Protein AF-0000000074036563 (afdb_homodimer)

Foldseek 3Di:
DPPPPLLVPAAAAEEEQEPQLDFLNLLLQLVSVVSNHQYEYEDQDPVSQVVSQVVSVVVRDPPPDDDPQHRYHYDRFQLLDLVRLLRSQVVSCVRSVAHAEYEQPFAAFAFEAPVLADPLQLVCRLSRQASSQPNNCVNRVVRCLVNLHEYEYEAALCLLDQAGGGRSNNVSRVVVVVVLVVCCVVCVVSNYAYAYEHEYFEADDQPHWHAYNHGDTDGDDDDGPYYSNLSSVQRVCRRSDDDRYHYSDPVSVVSNVCCVPPVPVSVVVRVVCNVVRNPGPPPD/DPPLPLPVPAAAAEEEQEPQLDFLNLLLQLSSVVSNHQYEYEDQDPVSQVVSQVVSVVVRDPPPDDDPQHRYHYDRFQLLDLVRLLRSQVVSCVRSVAHAEYEQPFAAFAFEAPVLADPLQLVCRLSRQASSQPNNCVNRVVRCLVNLHEYEYEAALCLLDQAGGGRSNNVSRVVVVVVLVVCCVVCVVSNYAYAYEHEYFEADDQPHWHAYNHGDTDGDDDDGPYYSNLSSVQRVCRRSDDDRYHYSDPVSVVSNVCCVPPVPVSVVVRVVCNVVRRPPPPPD

Solvent-accessible surface area (backbone atoms only — not comparable to full-atom values): 28230 Å² total; per-residue (Å²): 130,79,75,77,67,61,64,81,82,34,55,73,34,32,33,38,33,33,40,18,41,46,56,47,29,32,37,31,49,50,53,43,45,74,36,44,19,26,38,35,37,21,24,71,47,58,67,53,30,49,53,39,46,54,57,52,55,70,69,51,78,78,60,87,61,93,75,72,73,84,39,70,43,75,44,67,32,48,31,53,34,68,67,24,11,39,49,50,46,50,53,42,35,72,74,68,67,50,44,35,32,41,35,33,51,35,62,56,52,47,43,38,52,70,77,51,55,34,68,60,25,52,52,49,38,41,33,34,36,32,32,29,41,48,35,34,47,40,52,39,41,71,47,20,44,74,61,42,12,35,39,33,38,63,47,38,45,60,32,78,43,31,38,42,24,27,27,68,43,15,7,30,43,28,15,43,52,24,34,44,38,9,47,31,15,61,30,39,90,54,43,29,42,48,30,38,37,26,36,59,50,46,43,69,41,90,82,50,58,27,26,30,26,59,41,50,73,42,80,72,88,65,83,53,75,37,48,37,60,57,52,17,53,50,52,57,50,44,67,76,46,88,55,46,70,44,61,75,31,70,68,43,46,48,48,57,50,39,50,47,73,40,50,68,56,55,48,54,55,48,36,70,51,30,66,77,51,55,65,71,68,76,74,122,130,79,77,77,67,58,63,80,83,34,54,74,34,32,33,38,33,33,40,18,41,44,54,48,28,32,39,31,49,48,53,42,45,74,36,46,20,26,40,35,35,21,24,71,48,57,66,53,29,48,54,38,49,54,58,52,56,69,69,51,77,79,59,87,60,93,75,73,74,84,40,70,44,75,42,67,32,48,31,54,33,66,67,25,12,40,48,50,45,50,54,42,34,72,74,67,68,50,44,36,33,40,35,30,50,37,64,56,52,47,44,37,51,69,77,50,56,34,69,59,24,52,51,50,39,41,32,33,36,33,32,29,41,48,34,34,47,38,54,38,41,71,46,19,43,74,62,42,12,36,39,34,39,63,47,38,44,59,32,78,44,31,39,42,24,26,28,68,43,15,8,32,42,27,16,41,52,25,33,44,39,9,47,30,16,61,29,40,89,56,42,29,41,47,30,37,37,24,36,60,49,48,43,70,43,90,82,50,58,25,26,31,26,60,42,49,74,42,79,72,89,66,83,53,76,38,48,36,61,57,52,17,52,50,52,58,50,44,66,74,45,87,56,46,68,46,61,76,32,70,68,43,46,50,47,59,49,41,51,46,72,39,50,68,58,54,50,54,54,48,36,71,50,32,65,77,50,55,65,72,67,74,74,125

Organism: NCBI:txid159291

Secondary structure (DSSP, 8-state):
-------TT-TT-EEEESS-SSHHHHHHHHHHHHTT-EEEEEES-HHHHHHHHHHHHHHS---SSSS----EEEEE--TTSHHHHHHHHHHHHHHHS---EEEE----EEE--GGG--HHHHHHHIIIIIIHHHHHHHHHHHHHHHHT-EEEEEEEGGGSS--TT-HHHHHHHHHHHHHHHHHHHHHGGGT-EEEEEEE--BPP-TT--EEETTS-EE------SB-HHHHHHHHHHHHHSS-SEEE-SHHHHHHHHHHHH-HHHHHHHHHHTHHHHHTTTT--/-------TT-TT-EEEESS-SSHHHHHHHHHHHHTT-EEEEEES-HHHHHHHHHHHHHHS---SSSS----EEEEE--TTSHHHHHHHHHHHHHHHS---EEEE----EEE--GGG--HHHHHHHIIIIIIHHHHHHHHHHHHHHHHT-EEEEEEEGGGSS--TT-HHHHHHHHHHHHHHHHHHHHHGGGT-EEEEEEE--BPP-TT--EEETTS-EE------SB-HHHHHHHHHHHHHSS-SEEE-SHHHHHHHHHHHH-HHHHHHHHHHTHHHHHTTTT--

Radius of gyration: 24.52 Å; Cα contacts (8 Å, |Δi|>4): 1237; chains: 2; bounding box: 65×90×56 Å

pLDDT: mean 85.03, std 17.63, range [24.78, 98.81]

InterPro domains:
  IPR002347 Short-chain dehydrogenase/reductase SDR [PF00106] (14-209)
  IPR002347 Short-chain dehydrogenase/reductase SDR [PR00080] (97-108)
  IPR002347 Short-chain dehydrogenase/reductase SDR [PR00080] (149-157)
  IPR002347 Short-chain dehydrogenase/reductase SDR [PR00080] (169-188)
  IPR002347 Short-chain dehydrogenase/reductase SDR [PR00081] (14-31)
  IPR002347 Short-chain dehydrogenase/reductase SDR [PR00081] (97-108)
  IPR002347 Short-chain dehydrogenase/reductase SDR [PR00081] (143-159)
  IPR002347 Short-chain dehydrogenase/reductase SDR [PR00081] (169-188)
  IPR036291 NAD(P)-binding domain superfamily [SSF51735] (9-278)
  IPR057326 Ketoreductase domain [SM00822] (13-195)

Nearest PDB structures (foldseek):
  2jap-assembly1_D  TM=8.855E-01  e=2.115E-20  Streptomyces clavuligerus
  6vsp-assembly1_B  TM=8.344E-01  e=1.422E-19  Serratia marcescens
  3l77-assembly1_A  TM=8.808E-01  e=6.044E-18  Thermococcus sibiricus MM 739
  6xex-assembly1_B  TM=8.264E-01  e=2.556E-18  Serratia marcescens
  6drr-assembly1_B  TM=7.777E-01  e=7.988E-17  Campylobacter jejuni

Structure (mmCIF, N/CA/C/O backbone):
data_AF-0000000074036563-model_v1
#
loop_
_entity.id
_entity.type
_entity.pdbx_description
1 polymer 'Short-chain dehydrogenase'
#
loop_
_atom_site.group_PDB
_atom_site.id
_atom_site.type_symbol
_atom_site.label_atom_id
_atom_site.label_alt_id
_atom_site.label_comp_id
_atom_site.label_asym_id
_atom_site.label_entity_id
_atom_site.label_seq_id
_atom_site.pdbx_PDB_ins_code
_atom_site.Cartn_x
_atom_site.Cartn_y
_atom_site.Cartn_z
_atom_site.occupancy
_atom_site.B_iso_or_equiv
_atom_site.auth_seq_id
_atom_site.auth_comp_id
_atom_site.auth_asym_id
_atom_site.auth_atom_id
_atom_site.pdbx_PDB_model_num
ATOM 1 N N . MET A 1 1 ? 14.859 39.469 -3.629 1 24.78 1 MET A N 1
ATOM 2 C CA . MET A 1 1 ? 14.102 39.469 -2.379 1 24.78 1 MET A CA 1
ATOM 3 C C . MET A 1 1 ? 12.664 39.031 -2.607 1 24.78 1 MET A C 1
ATOM 5 O O . MET A 1 1 ? 11.828 39.812 -3.066 1 24.78 1 MET A O 1
ATOM 9 N N . GLN A 1 2 ? 12.523 37.844 -3.248 1 30.11 2 GLN A N 1
ATOM 10 C CA . GLN A 1 2 ? 11.227 37.375 -3.721 1 30.11 2 GLN A CA 1
ATOM 11 C C . GLN A 1 2 ? 10.172 37.469 -2.627 1 30.11 2 GLN A C 1
ATOM 13 O O . GLN A 1 2 ? 10.383 37.031 -1.503 1 30.11 2 GLN A O 1
ATOM 18 N N . LYS A 1 3 ? 9.352 38.406 -2.625 1 36.97 3 LYS A N 1
ATOM 19 C CA . LYS A 1 3 ? 8.266 38.844 -1.75 1 36.97 3 LYS A CA 1
ATOM 20 C C . LYS A 1 3 ? 7.5 37.656 -1.183 1 36.97 3 LYS A C 1
ATOM 22 O O . LYS A 1 3 ? 6.914 36.875 -1.933 1 36.97 3 LYS A O 1
ATOM 27 N N . ASN A 1 4 ? 8.086 36.844 -0.247 1 38.81 4 ASN A N 1
ATOM 28 C CA . ASN A 1 4 ? 7.418 35.781 0.494 1 38.81 4 ASN A CA 1
ATOM 29 C C . ASN A 1 4 ? 5.957 36.125 0.765 1 38.81 4 ASN A C 1
ATOM 31 O O . ASN A 1 4 ? 5.652 36.875 1.695 1 38.81 4 ASN A O 1
ATOM 35 N N . ARG A 1 5 ? 5.191 36.375 -0.097 1 40.44 5 ARG A N 1
ATOM 36 C CA . ARG A 1 5 ? 3.783 36.719 0.081 1 40.44 5 ARG A CA 1
ATOM 37 C C . ARG A 1 5 ? 3.107 35.75 1.042 1 40.44 5 ARG A C 1
ATOM 39 O O . ARG A 1 5 ? 3.17 34.531 0.851 1 40.44 5 ARG A O 1
ATOM 46 N N . ALA A 1 6 ? 2.99 36.125 2.34 1 46.31 6 ALA A N 1
ATOM 47 C CA . ALA A 1 6 ? 2.205 35.406 3.336 1 46.31 6 ALA A CA 1
ATOM 48 C C . ALA A 1 6 ? 1.006 34.719 2.691 1 46.31 6 ALA A C 1
ATOM 50 O O . ALA A 1 6 ? 0.276 35.312 1.908 1 46.31 6 ALA A O 1
ATOM 51 N N . LEU A 1 7 ? 1.169 33.375 2.438 1 56.91 7 LEU A N 1
ATOM 52 C CA . LEU A 1 7 ? -0.014 32.656 1.944 1 56.91 7 LEU A CA 1
ATOM 53 C C . LEU A 1 7 ? -1.234 33 2.797 1 56.91 7 LEU A C 1
ATOM 55 O O . LEU A 1 7 ? -1.283 32.656 3.98 1 56.91 7 LEU A O 1
ATOM 59 N N . SER A 1 8 ? -1.911 34.25 2.633 1 59.78 8 SER A N 1
ATOM 60 C CA . SER A 1 8 ? -2.996 34.938 3.305 1 59.78 8 SER A CA 1
ATOM 61 C C . SER A 1 8 ? -3.93 33.969 4.02 1 59.78 8 SER A C 1
ATOM 63 O O . SER A 1 8 ? -4.477 34.281 5.074 1 59.78 8 SER A O 1
ATOM 65 N N . GLY A 1 9 ? -3.895 32.719 3.871 1 81.12 9 GLY A N 1
ATOM 66 C CA . GLY A 1 9 ? -4.953 31.859 4.402 1 81.12 9 GLY A CA 1
ATOM 67 C C . GLY A 1 9 ? -4.508 31.016 5.578 1 81.12 9 GLY A C 1
ATOM 68 O O . GLY A 1 9 ? -5.32 30.328 6.195 1 81.12 9 GLY A O 1
ATOM 69 N N . LEU A 1 10 ? -3.244 31.328 6.168 1 92.75 10 LEU A N 1
ATOM 70 C CA . LEU A 1 10 ? -2.75 30.406 7.184 1 92.75 10 LEU A CA 1
ATOM 71 C C . LEU A 1 10 ? -2.717 31.078 8.555 1 92.75 10 LEU A C 1
ATOM 73 O O . LEU A 1 10 ? -2.57 30.406 9.578 1 92.75 10 LEU A O 1
ATOM 77 N N . ARG A 1 11 ? -2.83 32.438 8.602 1 92.5 11 ARG A N 1
ATOM 78 C CA . ARG A 1 11 ? -2.762 33.156 9.867 1 92.5 11 ARG A CA 1
ATOM 79 C C . ARG A 1 11 ? -3.785 32.625 10.859 1 92.5 11 ARG A C 1
ATOM 81 O O . ARG A 1 11 ? -4.965 32.469 10.531 1 92.5 11 ARG A O 1
ATOM 88 N N . ASP A 1 12 ? -3.352 32.219 12.008 1 94.12 12 ASP A N 1
ATOM 89 C CA . ASP A 1 12 ? -4.129 31.766 13.164 1 94.12 12 ASP A CA 1
ATOM 90 C C . ASP A 1 12 ? -4.777 30.406 12.914 1 94.12 12 ASP A C 1
ATOM 92 O O . ASP A 1 12 ? -5.582 29.953 13.719 1 94.12 12 ASP A O 1
ATOM 96 N N . ARG A 1 13 ? -4.477 29.812 11.773 1 96.88 13 ARG A N 1
ATOM 97 C CA . ARG A 1 13 ? -4.945 28.453 11.523 1 96.88 13 ARG A CA 1
ATOM 98 C C . ARG A 1 13 ? -4.082 27.438 12.258 1 96.88 13 ARG A C 1
ATOM 100 O O . ARG A 1 13 ? -2.896 27.672 12.492 1 96.88 13 ARG A O 1
ATOM 107 N N . VAL A 1 14 ? -4.711 26.391 12.688 1 98.25 14 VAL A N 1
ATOM 108 C CA . VAL A 1 14 ? -4.012 25.359 13.461 1 98.25 14 VAL A CA 1
ATOM 109 C C . VAL A 1 14 ? -3.568 24.234 12.539 1 98.25 14 VAL A C 1
ATOM 111 O O . VAL A 1 14 ? -4.398 23.578 11.891 1 98.25 14 VAL A O 1
ATOM 114 N N . CYS A 1 15 ? -2.258 23.969 12.508 1 98.62 15 CYS A N 1
ATOM 115 C CA . CYS A 1 15 ? -1.647 22.984 11.625 1 98.62 15 CYS A CA 1
ATOM 116 C C . CYS A 1 15 ? -0.909 21.922 12.43 1 98.62 15 CYS A C 1
ATOM 118 O O . CYS A 1 15 ? -0.047 22.234 13.25 1 98.62 15 CYS A O 1
ATOM 120 N N . VAL A 1 16 ? -1.266 20.688 12.203 1 98.81 16 VAL A N 1
ATOM 121 C CA . VAL A 1 16 ? -0.499 19.562 12.742 1 98.81 16 VAL A CA 1
ATOM 122 C C . VAL A 1 16 ? 0.48 19.047 11.688 1 98.81 16 VAL A C 1
ATOM 124 O O . VAL A 1 16 ? 0.095 18.797 10.539 1 98.81 16 VAL A O 1
ATOM 127 N N . VAL A 1 17 ? 1.734 18.922 12.016 1 98.81 17 VAL A N 1
ATOM 128 C CA . VAL A 1 17 ? 2.754 18.328 11.156 1 98.81 17 VAL A CA 1
ATOM 129 C C . VAL A 1 17 ? 3.344 17.094 11.828 1 98.81 17 VAL A C 1
ATOM 131 O O . VAL A 1 17 ? 4.121 17.203 12.781 1 98.81 17 VAL A O 1
ATOM 134 N N . THR A 1 18 ? 2.998 15.938 11.344 1 98.62 18 THR A N 1
ATOM 135 C CA . THR A 1 18 ? 3.555 14.719 11.93 1 98.62 18 THR A CA 1
ATOM 136 C C . THR A 1 18 ? 5.004 14.523 11.492 1 98.62 18 THR A C 1
ATOM 138 O O . THR A 1 18 ? 5.391 14.945 10.406 1 98.62 18 THR A O 1
ATOM 141 N N . GLY A 1 19 ? 5.762 13.82 12.336 1 96.31 19 GLY A N 1
ATOM 142 C CA . GLY A 1 19 ? 7.164 13.625 12.016 1 96.31 19 GLY A CA 1
ATOM 143 C C . GLY A 1 19 ? 7.922 14.922 11.828 1 96.31 19 GLY A C 1
ATOM 144 O O . GLY A 1 19 ? 8.633 15.094 10.828 1 96.31 19 GLY A O 1
ATOM 145 N N . SER A 1 20 ? 7.777 15.828 12.75 1 96.75 20 SER A N 1
ATOM 146 C CA . SER A 1 20 ? 8.32 17.172 12.547 1 96.75 20 SER A CA 1
ATOM 147 C C . SER A 1 20 ? 9.414 17.484 13.562 1 96.75 20 SER A C 1
ATOM 149 O O . SER A 1 20 ? 9.688 18.656 13.836 1 96.75 20 SER A O 1
ATOM 151 N N . SER A 1 21 ? 10.047 16.5 14.125 1 93.69 21 SER A N 1
ATOM 152 C CA . SER A 1 21 ? 11.156 16.703 15.047 1 93.69 21 SER A CA 1
ATOM 153 C C . SER A 1 21 ? 12.438 17.062 14.289 1 93.69 21 SER A C 1
ATOM 155 O O . SER A 1 21 ? 13.406 17.531 14.891 1 93.69 21 SER A O 1
ATOM 157 N N . ARG A 1 22 ? 12.469 16.797 12.977 1 90.75 22 ARG A N 1
ATOM 158 C CA . ARG A 1 22 ? 13.656 17.062 12.172 1 90.75 22 ARG A CA 1
ATOM 159 C C . ARG A 1 22 ? 13.305 17.125 10.688 1 90.75 22 ARG A C 1
ATOM 161 O O . ARG A 1 22 ? 12.148 16.922 10.312 1 90.75 22 ARG A O 1
ATOM 168 N N . GLY A 1 23 ? 14.281 17.562 9.945 1 91.56 23 GLY A N 1
ATOM 169 C CA . GLY A 1 23 ? 14.219 17.438 8.5 1 91.56 23 GLY A CA 1
ATOM 170 C C . GLY A 1 23 ? 13.117 18.266 7.875 1 91.56 23 GLY A C 1
ATOM 171 O O . GLY A 1 23 ? 12.953 19.453 8.203 1 91.56 23 GLY A O 1
ATOM 172 N N . ILE A 1 24 ? 12.445 17.656 6.922 1 93.31 24 ILE A N 1
ATOM 173 C CA . ILE A 1 24 ? 11.406 18.312 6.133 1 93.31 24 ILE A CA 1
ATOM 174 C C . ILE A 1 24 ? 10.281 18.781 7.051 1 93.31 24 ILE A C 1
ATOM 176 O O . ILE A 1 24 ? 9.758 19.891 6.891 1 93.31 24 ILE A O 1
ATOM 180 N N . GLY A 1 25 ? 9.945 17.953 8.078 1 96.25 25 GLY A N 1
ATOM 181 C CA . GLY A 1 25 ? 8.883 18.297 9.008 1 96.25 25 GLY A CA 1
ATOM 182 C C . GLY A 1 25 ? 9.18 19.531 9.828 1 96.25 25 GLY A C 1
ATOM 183 O O . GLY A 1 25 ? 8.32 20.406 9.969 1 96.25 25 GLY A O 1
ATOM 184 N N . ARG A 1 26 ? 10.367 19.594 10.297 1 95.81 26 ARG A N 1
ATOM 185 C CA . ARG A 1 26 ? 10.781 20.766 11.07 1 95.81 26 ARG A CA 1
ATOM 186 C C . ARG A 1 26 ? 10.734 22.031 10.211 1 95.81 26 ARG A C 1
ATOM 188 O O . ARG A 1 26 ? 10.219 23.062 10.648 1 95.81 26 ARG A O 1
ATOM 195 N N . GLU A 1 27 ? 11.258 21.953 8.992 1 95.5 27 GLU A N 1
ATOM 196 C CA . GLU A 1 27 ? 11.273 23.094 8.094 1 95.5 27 GLU A CA 1
ATOM 197 C C . GLU A 1 27 ? 9.852 23.5 7.691 1 95.5 27 GLU A C 1
ATOM 199 O O . GLU A 1 27 ? 9.562 24.688 7.527 1 95.5 27 GLU A O 1
ATOM 204 N N . THR A 1 28 ? 9.008 22.531 7.52 1 96.75 28 THR A N 1
ATOM 205 C CA . THR A 1 28 ? 7.609 22.812 7.23 1 96.75 28 THR A CA 1
ATOM 206 C C . THR A 1 28 ? 6.961 23.578 8.375 1 96.75 28 THR A C 1
ATOM 208 O O . THR A 1 28 ? 6.281 24.578 8.156 1 96.75 28 THR A O 1
ATOM 211 N N . ALA A 1 29 ? 7.207 23.109 9.562 1 97.62 29 ALA A N 1
ATOM 212 C CA . ALA A 1 29 ? 6.688 23.797 10.75 1 97.62 29 ALA A CA 1
ATOM 213 C C . ALA A 1 29 ? 7.195 25.219 10.828 1 97.62 29 ALA A C 1
ATOM 215 O O . ALA A 1 29 ? 6.426 26.156 11.102 1 97.62 29 ALA A O 1
ATOM 216 N N . ARG A 1 30 ? 8.469 25.391 10.562 1 96.19 30 ARG A N 1
ATOM 217 C CA . ARG A 1 30 ? 9.086 26.719 10.586 1 96.19 30 ARG A CA 1
ATOM 218 C C . ARG A 1 30 ? 8.398 27.656 9.602 1 96.19 30 ARG A C 1
ATOM 220 O O . ARG A 1 30 ? 8.078 28.797 9.938 1 96.19 30 ARG A O 1
ATOM 227 N N . PHE A 1 31 ? 8.164 27.172 8.406 1 95 31 PHE A N 1
ATOM 228 C CA . PHE A 1 31 ? 7.539 27.984 7.367 1 95 31 PHE A CA 1
ATOM 229 C C . PHE A 1 31 ? 6.105 28.328 7.742 1 95 31 PHE A C 1
ATOM 231 O O . PHE A 1 31 ? 5.66 29.469 7.535 1 95 31 PHE A O 1
ATOM 238 N N . LEU A 1 32 ? 5.391 27.406 8.305 1 96.38 32 LEU A N 1
ATOM 239 C CA . LEU A 1 32 ? 4.016 27.641 8.734 1 96.38 32 LEU A CA 1
ATOM 240 C C . LEU A 1 32 ? 3.965 28.703 9.82 1 96.38 32 LEU A C 1
ATOM 242 O O . LEU A 1 32 ? 3.119 29.609 9.766 1 96.38 32 LEU A O 1
ATOM 246 N N . LEU A 1 33 ? 4.871 28.625 10.766 1 95.19 33 LEU A N 1
ATOM 247 C CA . LEU A 1 33 ? 4.945 29.609 11.836 1 95.19 33 LEU A CA 1
ATOM 248 C C . LEU A 1 33 ? 5.215 31 11.273 1 95.19 33 LEU A C 1
ATOM 250 O O . LEU A 1 33 ? 4.605 31.984 11.703 1 95.19 33 LEU A O 1
ATOM 254 N N . ALA A 1 34 ? 6.07 31 10.289 1 92.06 34 ALA A N 1
ATOM 255 C CA . ALA A 1 34 ? 6.434 32.281 9.656 1 92.06 34 ALA A CA 1
ATOM 256 C C . ALA A 1 34 ? 5.23 32.906 8.961 1 92.06 34 ALA A C 1
ATOM 258 O O . ALA A 1 34 ? 5.176 34.125 8.781 1 92.06 34 ALA A O 1
ATOM 259 N N . GLN A 1 35 ? 4.281 32.062 8.602 1 91.88 35 GLN A N 1
ATOM 260 C CA . GLN A 1 35 ? 3.08 32.531 7.93 1 91.88 35 GLN A CA 1
ATOM 261 C C . GLN A 1 35 ? 1.989 32.875 8.938 1 91.88 35 GLN A C 1
ATOM 263 O O . GLN A 1 35 ? 0.862 33.219 8.555 1 91.88 35 GLN A O 1
ATOM 268 N N . GLY A 1 36 ? 2.275 32.781 10.273 1 91.88 36 GLY A N 1
ATOM 269 C CA . GLY A 1 36 ? 1.352 33.188 11.32 1 91.88 36 GLY A CA 1
ATOM 270 C C . GLY A 1 36 ? 0.458 32.062 11.805 1 91.88 36 GLY A C 1
ATOM 271 O O . GLY A 1 36 ? -0.483 32.281 12.562 1 91.88 36 GLY A O 1
ATOM 272 N N . ALA A 1 37 ? 0.729 30.844 11.422 1 95.94 37 ALA A N 1
ATOM 273 C CA . ALA A 1 37 ? -0.066 29.688 11.844 1 95.94 37 ALA A CA 1
ATOM 274 C C . ALA A 1 37 ? 0.298 29.266 13.258 1 95.94 37 ALA A C 1
ATOM 276 O O . ALA A 1 37 ? 1.333 29.672 13.797 1 95.94 37 ALA A O 1
ATOM 277 N N . LYS A 1 38 ? -0.63 28.609 13.898 1 97.12 38 LYS A N 1
ATOM 278 C CA . LYS A 1 38 ? -0.339 27.797 15.078 1 97.12 38 LYS A CA 1
ATOM 279 C C . LYS A 1 38 ? 0.063 26.375 14.68 1 97.12 38 LYS A C 1
ATOM 281 O O . LYS A 1 38 ? -0.592 25.75 13.844 1 97.12 38 LYS A O 1
ATOM 286 N N . VAL A 1 39 ? 1.148 25.922 15.234 1 98.25 39 VAL A N 1
ATOM 287 C CA . VAL A 1 39 ? 1.717 24.672 14.711 1 98.25 39 VAL A CA 1
ATOM 288 C C . VAL A 1 39 ? 1.867 23.656 15.844 1 98.25 39 VAL A C 1
ATOM 290 O O . VAL A 1 39 ? 2.334 24 16.938 1 98.25 39 VAL A O 1
ATOM 293 N N . VAL A 1 40 ? 1.421 22.453 15.609 1 98.62 40 VAL A N 1
ATOM 294 C CA . VAL A 1 40 ? 1.636 21.312 16.5 1 98.62 40 VAL A CA 1
ATOM 295 C C . VAL A 1 40 ? 2.703 20.391 15.914 1 98.62 40 VAL A C 1
ATOM 297 O O . VAL A 1 40 ? 2.521 19.844 14.828 1 98.62 40 VAL A O 1
ATOM 300 N N . LEU A 1 41 ? 3.797 20.25 16.641 1 98.44 41 LEU A N 1
ATOM 301 C CA . LEU A 1 41 ? 4.863 19.328 16.297 1 98.44 41 LEU A CA 1
ATOM 302 C C . LEU A 1 41 ? 4.559 17.922 16.812 1 98.44 41 LEU A C 1
ATOM 304 O O . LEU A 1 41 ? 3.975 17.766 17.891 1 98.44 41 LEU A O 1
ATOM 308 N N . ASN A 1 42 ? 5.004 16.953 16.062 1 98.56 42 ASN A N 1
ATOM 309 C CA . ASN A 1 42 ? 4.836 15.57 16.484 1 98.56 42 ASN A CA 1
ATOM 310 C C . ASN A 1 42 ? 6.078 14.727 16.188 1 98.56 42 ASN A C 1
ATOM 312 O O . ASN A 1 42 ? 6.703 14.898 15.141 1 98.56 42 ASN A O 1
ATOM 316 N N . GLY A 1 43 ? 6.438 13.891 17.016 1 96.44 43 GLY A N 1
ATOM 317 C CA . GLY A 1 43 ? 7.473 12.875 16.906 1 96.44 43 GLY A CA 1
ATOM 318 C C . GLY A 1 43 ? 7.387 11.828 18.016 1 96.44 43 GLY A C 1
ATOM 319 O O . GLY A 1 43 ? 6.602 11.969 18.953 1 96.44 43 GLY A O 1
ATOM 320 N N . ARG A 1 44 ? 8.156 10.867 17.938 1 93.06 44 ARG A N 1
ATOM 321 C CA . ARG A 1 44 ? 8.078 9.766 18.891 1 93.06 44 ARG A CA 1
ATOM 322 C C . ARG A 1 44 ? 8.977 10.016 20.094 1 93.06 44 ARG A C 1
ATOM 324 O O . ARG A 1 44 ? 8.727 9.484 21.188 1 93.06 44 ARG A O 1
ATOM 331 N N . THR A 1 45 ? 10.016 10.789 19.844 1 92.19 45 THR A N 1
ATOM 332 C CA . THR A 1 45 ? 11.023 10.992 20.875 1 92.19 45 THR A CA 1
ATOM 333 C C . THR A 1 45 ? 10.867 12.367 21.516 1 92.19 45 THR A C 1
ATOM 335 O O . THR A 1 45 ? 11.094 13.391 20.875 1 92.19 45 THR A O 1
ATOM 338 N N . ARG A 1 46 ? 10.648 12.344 22.75 1 94.31 46 ARG A N 1
ATOM 339 C CA . ARG A 1 46 ? 10.391 13.586 23.484 1 94.31 46 ARG A CA 1
ATOM 340 C C . ARG A 1 46 ? 11.586 14.523 23.422 1 94.31 46 ARG A C 1
ATOM 342 O O . ARG A 1 46 ? 11.43 15.734 23.234 1 94.31 46 ARG A O 1
ATOM 349 N N . GLU A 1 47 ? 12.734 13.977 23.562 1 93.31 47 GLU A N 1
ATOM 350 C CA . GLU A 1 47 ? 13.945 14.805 23.594 1 93.31 47 GLU A CA 1
ATOM 351 C C . GLU A 1 47 ? 14.156 15.523 22.266 1 93.31 47 GLU A C 1
ATOM 353 O O . GLU A 1 47 ? 14.422 16.734 22.25 1 93.31 47 GLU A O 1
ATOM 358 N N . ALA A 1 48 ? 14.062 14.789 21.188 1 91.06 48 ALA A N 1
ATOM 359 C CA . ALA A 1 48 ? 14.234 15.383 19.875 1 91.06 48 ALA A CA 1
ATOM 360 C C . ALA A 1 48 ? 13.172 16.453 19.609 1 91.06 48 ALA A C 1
ATOM 362 O O . ALA A 1 48 ? 13.469 17.5 19.016 1 91.06 48 ALA A O 1
ATOM 363 N N . LEU A 1 49 ? 12 16.234 20.031 1 95 49 LEU A N 1
ATOM 364 C CA . LEU A 1 49 ? 10.891 17.156 19.828 1 95 49 LEU A CA 1
ATOM 365 C C . LEU A 1 49 ? 11.102 18.438 20.641 1 95 49 LEU A C 1
ATOM 367 O O . LEU A 1 49 ? 10.844 19.531 20.156 1 95 49 LEU A O 1
ATOM 371 N N . ALA A 1 50 ? 11.562 18.25 21.828 1 94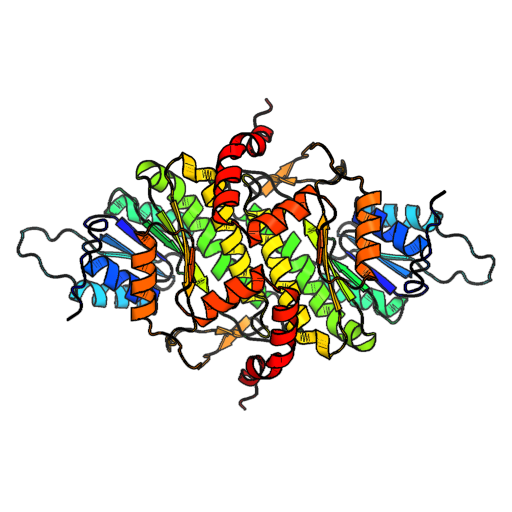.25 50 ALA A N 1
ATOM 372 C CA . ALA A 1 50 ? 11.805 19.406 22.703 1 94.25 50 ALA A CA 1
ATOM 373 C C . ALA A 1 50 ? 12.875 20.312 22.125 1 94.25 50 ALA A C 1
ATOM 375 O O . ALA A 1 50 ? 12.766 21.547 22.203 1 94.25 50 ALA A O 1
ATOM 376 N N . GLU A 1 51 ? 13.875 19.703 21.578 1 93.88 51 GLU A N 1
ATOM 377 C CA . GLU A 1 51 ? 14.93 20.484 20.938 1 93.88 51 GLU A CA 1
ATOM 378 C C . GLU A 1 51 ? 14.375 21.312 19.781 1 93.88 51 GLU A C 1
ATOM 380 O O . GLU A 1 51 ? 14.688 22.5 19.656 1 93.88 51 GLU A O 1
ATOM 385 N N . THR A 1 52 ? 13.602 20.688 18.984 1 94.81 52 THR A N 1
ATOM 386 C CA . THR A 1 52 ? 13.008 21.359 17.828 1 94.81 52 THR A CA 1
ATOM 387 C C . THR A 1 52 ? 12.023 22.438 18.297 1 94.81 52 THR A C 1
ATOM 389 O O . THR A 1 52 ? 11.992 23.531 17.734 1 94.81 52 THR A O 1
ATOM 392 N N . GLU A 1 53 ? 11.227 22.125 19.266 1 94.94 53 GLU A N 1
ATOM 393 C CA . GLU A 1 53 ? 10.297 23.109 19.828 1 94.94 53 GLU A CA 1
ATOM 394 C C . GLU A 1 53 ? 11.031 24.359 20.312 1 94.94 53 GLU A C 1
ATOM 396 O O . GLU A 1 53 ? 10.617 25.484 20.016 1 94.94 53 GLU A O 1
ATOM 401 N N . ALA A 1 54 ? 12.125 24.188 21.016 1 94.25 54 ALA A N 1
ATOM 402 C CA . ALA A 1 54 ? 12.922 25.312 21.531 1 94.25 54 ALA A CA 1
ATOM 403 C C . ALA A 1 54 ? 13.5 26.141 20.391 1 94.25 54 ALA A C 1
ATOM 405 O O . ALA A 1 54 ? 13.461 27.359 20.422 1 94.25 54 ALA A O 1
ATOM 406 N N . LEU A 1 55 ? 13.992 25.438 19.422 1 93.56 55 LEU A N 1
ATOM 407 C CA . LEU A 1 55 ? 14.578 26.094 18.266 1 93.56 55 LEU A CA 1
ATOM 408 C C . LEU A 1 55 ? 13.547 26.969 17.547 1 93.56 55 LEU A C 1
ATOM 410 O O . LEU A 1 55 ? 13.82 28.125 17.219 1 93.56 55 LEU A O 1
ATOM 414 N N . LEU A 1 56 ? 12.352 26.453 17.344 1 95.19 56 LEU A N 1
ATOM 415 C CA . LEU A 1 56 ? 11.32 27.156 16.594 1 95.19 56 LEU A CA 1
ATOM 416 C C . LEU A 1 56 ? 10.695 28.266 17.422 1 95.19 56 LEU A C 1
ATOM 418 O O . LEU A 1 56 ? 10.281 29.297 16.875 1 95.19 56 LEU A O 1
ATOM 422 N N . GLN A 1 57 ? 10.617 28 18.719 1 91.69 57 GLN A N 1
ATOM 423 C CA . GLN A 1 57 ? 10.086 29.016 19.609 1 91.69 57 GLN A CA 1
ATOM 424 C C . GLN A 1 57 ? 10.93 30.281 19.547 1 91.69 57 GLN A C 1
ATOM 426 O O . GLN A 1 57 ? 10.391 31.391 19.594 1 91.69 57 GLN A O 1
ATOM 431 N N . ALA A 1 58 ? 12.172 30.141 19.375 1 88.88 58 ALA A N 1
ATOM 432 C CA . ALA A 1 58 ? 13.102 31.266 19.344 1 88.88 58 ALA A CA 1
ATOM 433 C C . ALA A 1 58 ? 12.891 32.125 18.094 1 88.88 58 ALA A C 1
ATOM 435 O O . ALA A 1 58 ? 13.211 33.312 18.094 1 88.88 58 ALA A O 1
ATOM 436 N N . ASP A 1 59 ? 12.367 31.484 17.047 1 85.19 59 ASP A N 1
ATOM 437 C CA . ASP A 1 59 ? 12.18 32.156 15.773 1 85.19 59 ASP A CA 1
ATOM 438 C C . ASP A 1 59 ? 10.859 32.938 15.75 1 85.19 59 ASP A C 1
ATOM 440 O O . ASP A 1 59 ? 10.617 33.75 14.844 1 85.19 59 ASP A O 1
ATOM 444 N N . ILE A 1 60 ? 9.992 32.719 16.703 1 84 60 ILE A N 1
ATOM 445 C CA . ILE A 1 60 ? 8.688 33.375 16.734 1 84 60 ILE A CA 1
ATOM 446 C C . ILE A 1 60 ? 8.82 34.781 17.312 1 84 60 ILE A C 1
ATOM 448 O O . ILE A 1 60 ? 9.305 34.938 18.438 1 84 60 ILE A O 1
ATOM 452 N N . PRO A 1 61 ? 8.555 35.812 16.422 1 73.5 61 PRO A N 1
ATOM 453 C CA . PRO A 1 61 ? 8.695 37.188 16.938 1 73.5 61 PRO A CA 1
ATOM 454 C C . PRO A 1 61 ? 7.848 37.438 18.172 1 73.5 61 PRO A C 1
ATOM 456 O O . PRO A 1 61 ? 6.738 36.906 18.281 1 73.5 61 PRO A O 1
ATOM 459 N N . ARG A 1 62 ? 8.477 37.938 19.203 1 67.5 62 ARG A N 1
ATOM 460 C CA . ARG A 1 62 ? 7.77 38.312 20.422 1 67.5 62 ARG A CA 1
ATOM 461 C C . ARG A 1 62 ? 6.863 39.5 20.172 1 67.5 62 ARG A C 1
ATOM 463 O O . ARG A 1 62 ? 7.289 40.5 19.594 1 67.5 62 ARG A O 1
ATOM 470 N N . THR A 1 63 ? 5.711 39.219 19.609 1 56.62 63 THR A N 1
ATOM 471 C CA . THR A 1 63 ? 4.852 40.375 19.5 1 56.62 63 THR A CA 1
ATOM 472 C C . THR A 1 63 ? 4.609 41.031 20.859 1 56.62 63 THR A C 1
ATOM 474 O O . THR A 1 63 ? 4.59 40.312 21.875 1 56.62 63 THR A O 1
ATOM 477 N N . GLY A 1 64 ? 5.066 42.219 21.047 1 51.5 64 GLY A N 1
ATOM 478 C CA . GLY A 1 64 ? 5.066 43.094 22.203 1 51.5 64 GLY A CA 1
ATOM 479 C C . GLY A 1 64 ? 3.848 42.938 23.078 1 51.5 64 GLY A C 1
ATOM 480 O O . GLY A 1 64 ? 3.646 43.688 24.031 1 51.5 64 GLY A O 1
ATOM 481 N N . GLY A 1 65 ? 2.77 42.25 22.531 1 49.03 65 GLY A N 1
ATOM 482 C CA . GLY A 1 65 ? 1.625 42.406 23.422 1 49.03 65 GLY A CA 1
ATOM 483 C C . GLY A 1 65 ? 1.693 41.531 24.656 1 49.03 65 GLY A C 1
ATOM 484 O O . GLY A 1 65 ? 2.623 40.719 24.797 1 49.03 65 GLY A O 1
ATOM 485 N N . SER A 1 66 ? 0.837 41.688 25.766 1 52.03 66 SER A N 1
ATOM 486 C CA . SER A 1 66 ? 0.807 41.188 27.141 1 52.03 66 SER A CA 1
ATOM 487 C C . SER A 1 66 ? 1.078 39.688 27.188 1 52.03 66 SER A C 1
ATOM 489 O O . SER A 1 66 ? 1.87 39.219 28 1 52.03 66 SER A O 1
ATOM 491 N N . SER A 1 67 ? 0.11 38.781 26.766 1 55.16 67 SER A N 1
ATOM 492 C CA . SER A 1 67 ? 0.28 37.344 26.922 1 55.16 67 SER A CA 1
ATOM 493 C C . SER A 1 67 ? 0.533 36.656 25.578 1 55.16 67 SER A C 1
ATOM 495 O O . SER A 1 67 ? -0.35 36.625 24.719 1 55.16 67 SER A O 1
ATOM 497 N N . PRO A 1 68 ? 1.755 36.5 25.141 1 64.19 68 PRO A N 1
ATOM 498 C CA . PRO A 1 68 ? 2.037 35.938 23.828 1 64.19 68 PRO A CA 1
ATOM 499 C C . PRO A 1 68 ? 1.254 34.656 23.547 1 64.19 68 PRO A C 1
ATOM 501 O O . PRO A 1 68 ? 1.145 33.781 24.438 1 64.19 68 PRO A O 1
ATOM 504 N N . GLU A 1 69 ? 0.314 34.688 22.719 1 80.25 69 GLU A N 1
ATOM 505 C CA . GLU A 1 69 ? -0.468 33.531 22.297 1 80.25 69 GLU A CA 1
ATOM 506 C C . GLU A 1 69 ? 0.438 32.375 21.891 1 80.25 69 GLU A C 1
ATOM 508 O O . GLU A 1 69 ? 1.457 32.562 21.234 1 80.25 69 GLU A O 1
ATOM 513 N N . ARG A 1 70 ? 0.163 31.234 22.562 1 89.75 70 ARG A N 1
ATOM 514 C CA . ARG A 1 70 ? 0.905 30.031 22.203 1 89.75 70 ARG A CA 1
ATOM 515 C C . ARG A 1 70 ? 0.694 29.688 20.734 1 89.75 70 ARG A C 1
ATOM 517 O O . ARG A 1 70 ? -0.444 29.609 20.266 1 89.75 70 ARG A O 1
ATOM 524 N N . ARG A 1 71 ? 1.778 29.609 20.062 1 94.88 71 ARG A N 1
ATOM 525 C CA . ARG A 1 71 ? 1.673 29.328 18.641 1 94.88 71 ARG A CA 1
ATOM 526 C C . ARG A 1 71 ? 2.307 27.984 18.297 1 94.88 71 ARG A C 1
ATOM 528 O O . ARG A 1 71 ? 2.178 27.5 17.172 1 94.88 71 ARG A O 1
ATOM 535 N N . LEU A 1 72 ? 2.949 27.438 19.281 1 96.56 72 LEU A N 1
ATOM 536 C CA . LEU A 1 72 ? 3.693 26.203 19.047 1 96.56 72 LEU A CA 1
ATOM 537 C C . LEU A 1 72 ? 3.408 25.188 20.156 1 96.56 72 LEU A C 1
ATOM 539 O O . LEU A 1 72 ? 3.365 25.547 21.344 1 96.56 72 LEU A O 1
ATOM 543 N N . LEU A 1 73 ? 3.115 23.938 19.797 1 96.81 73 LEU A N 1
ATOM 544 C CA . LEU A 1 73 ? 2.883 22.812 20.703 1 96.81 73 LEU A CA 1
ATOM 545 C C . LEU A 1 73 ? 3.623 21.578 20.234 1 96.81 73 LEU A C 1
ATOM 547 O O . LEU A 1 73 ? 3.582 21.219 19.062 1 96.81 73 LEU A O 1
ATOM 551 N N . ALA A 1 74 ? 4.371 20.984 21.141 1 98.06 74 ALA A N 1
ATOM 552 C CA . ALA A 1 74 ? 5.012 19.703 20.828 1 98.06 74 ALA A CA 1
ATOM 553 C C . ALA A 1 74 ? 4.27 18.547 21.484 1 98.06 74 ALA A C 1
ATOM 555 O O . ALA A 1 74 ? 4.016 18.562 22.688 1 98.06 74 ALA A O 1
ATOM 556 N N . VAL A 1 75 ? 3.873 17.562 20.703 1 98.44 75 VAL A N 1
ATOM 557 C CA . VAL A 1 75 ? 3.174 16.391 21.219 1 98.44 75 VAL A CA 1
ATOM 558 C C . VAL A 1 75 ? 3.959 15.125 20.859 1 98.44 75 VAL A C 1
ATOM 560 O O . VAL A 1 75 ? 4.059 14.758 19.688 1 98.44 75 VAL A O 1
ATOM 563 N N . ALA A 1 76 ? 4.512 14.477 21.875 1 98.31 76 ALA A N 1
ATOM 564 C CA . ALA A 1 76 ? 5.188 13.195 21.672 1 98.31 76 ALA A CA 1
ATOM 565 C C . ALA A 1 76 ? 4.18 12.055 21.594 1 98.31 76 ALA A C 1
ATOM 567 O O . ALA A 1 76 ? 3.516 11.727 22.578 1 98.31 76 ALA A O 1
ATOM 568 N N . ALA A 1 77 ? 4.023 11.469 20.406 1 98.12 77 ALA A N 1
ATOM 569 C CA . ALA A 1 77 ? 3.078 10.383 20.172 1 98.12 77 ALA A CA 1
ATOM 570 C C . ALA A 1 77 ? 3.486 9.547 18.969 1 98.12 77 ALA A C 1
ATOM 572 O O . ALA A 1 77 ? 3.982 10.094 17.969 1 98.12 77 ALA A O 1
ATOM 573 N N . ASP A 1 78 ? 3.309 8.289 19.047 1 98 78 ASP A N 1
ATOM 574 C CA . ASP A 1 78 ? 3.471 7.41 17.891 1 98 78 ASP A CA 1
ATOM 575 C C . ASP A 1 78 ? 2.199 7.375 17.047 1 98 78 ASP A C 1
ATOM 577 O O . ASP A 1 78 ? 1.252 6.652 17.375 1 98 78 ASP A O 1
ATOM 581 N N . VAL A 1 79 ? 2.25 8.039 15.977 1 98.12 79 VAL A N 1
ATOM 582 C CA . VAL A 1 79 ? 1.019 8.242 15.219 1 98.12 79 VAL A CA 1
ATOM 583 C C . VAL A 1 79 ? 0.746 7.016 14.344 1 98.12 79 VAL A C 1
ATOM 585 O O . VAL A 1 79 ? -0.256 6.969 13.625 1 98.12 79 VAL A O 1
ATOM 588 N N . SER A 1 80 ? 1.655 6.004 14.406 1 97.56 80 SER A N 1
ATOM 589 C CA . SER A 1 80 ? 1.376 4.738 13.742 1 97.56 80 SER A CA 1
ATOM 590 C C . SER A 1 80 ? 0.499 3.838 14.602 1 97.56 80 SER A C 1
ATOM 592 O O . SER A 1 80 ? 0.262 2.678 14.258 1 97.56 80 SER A O 1
ATOM 594 N N . THR A 1 81 ? 0.035 4.363 15.742 1 97.75 81 THR A N 1
ATOM 595 C CA . THR A 1 81 ? -0.919 3.682 16.609 1 97.75 81 THR A CA 1
ATOM 596 C C . THR A 1 81 ? -2.193 4.508 16.766 1 97.75 81 THR A C 1
ATOM 598 O O . THR A 1 81 ? -2.154 5.738 16.703 1 97.75 81 THR A O 1
ATOM 601 N N . GLU A 1 82 ? -3.283 3.799 16.969 1 97.5 82 GLU A N 1
ATOM 602 C CA . GLU A 1 82 ? -4.555 4.48 17.188 1 97.5 82 GLU A CA 1
ATOM 603 C C . GLU A 1 82 ? -4.488 5.414 18.391 1 97.5 82 GLU A C 1
ATOM 605 O O . GLU A 1 82 ? -4.949 6.555 18.328 1 97.5 82 GLU A O 1
ATOM 610 N N . GLU A 1 83 ? -3.943 4.961 19.438 1 98 83 GLU A N 1
ATOM 611 C CA . GLU A 1 83 ? -3.83 5.746 20.656 1 98 83 GLU A CA 1
ATOM 612 C C . GLU A 1 83 ? -2.992 7 20.438 1 98 83 GLU A C 1
ATOM 614 O O . GLU A 1 83 ? -3.367 8.094 20.875 1 98 83 GLU A O 1
ATOM 619 N N . GLY A 1 84 ? -1.825 6.836 19.797 1 98.5 84 GLY A N 1
ATOM 620 C CA . GLY A 1 84 ? -0.964 7.977 19.531 1 98.5 84 GLY A CA 1
ATOM 621 C C . GLY A 1 84 ? -1.615 9.016 18.641 1 98.5 84 GLY A C 1
ATOM 622 O O . GLY A 1 84 ? -1.488 10.219 18.875 1 98.5 84 GLY A O 1
ATOM 623 N N . ALA A 1 85 ? -2.326 8.594 17.625 1 98.62 85 ALA A N 1
ATOM 624 C CA . ALA A 1 85 ? -3.025 9.492 16.719 1 98.62 85 ALA A CA 1
ATOM 625 C C . ALA A 1 85 ? -4.125 10.266 17.438 1 98.62 85 ALA A C 1
ATOM 627 O O . ALA A 1 85 ? -4.25 11.484 17.266 1 98.62 85 ALA A O 1
ATOM 628 N N . ARG A 1 86 ? -4.875 9.531 18.219 1 98.5 86 ARG A N 1
ATOM 629 C CA . ARG A 1 86 ? -5.945 10.156 18.984 1 98.5 86 ARG A CA 1
ATOM 630 C C . ARG A 1 86 ? -5.383 11.172 19.984 1 98.5 86 ARG A C 1
ATOM 632 O O . ARG A 1 86 ? -5.906 12.273 20.109 1 98.5 86 ARG A O 1
ATOM 639 N N . PHE A 1 87 ? -4.359 10.797 20.625 1 98.81 87 PHE A N 1
ATOM 640 C CA . PHE A 1 87 ? -3.73 11.672 21.609 1 98.81 87 PHE A CA 1
ATOM 641 C C . PHE A 1 87 ? -3.24 12.961 20.953 1 98.81 87 PHE A C 1
ATOM 643 O O . PHE A 1 87 ? -3.432 14.047 21.5 1 98.81 87 PHE A O 1
ATOM 650 N N . LEU A 1 88 ? -2.641 12.844 19.797 1 98.75 88 LEU A N 1
ATOM 651 C CA . LEU A 1 88 ? -2.154 14 19.062 1 98.75 88 LEU A CA 1
ATOM 652 C C . LEU A 1 88 ? -3.283 14.992 18.797 1 98.75 88 LEU A C 1
ATOM 654 O O . LEU A 1 88 ? -3.137 16.188 19.062 1 98.75 88 LEU A O 1
ATOM 658 N N . VAL A 1 89 ? -4.418 14.508 18.344 1 98.81 89 VAL A N 1
ATOM 659 C CA . VAL A 1 89 ? -5.555 15.352 18 1 98.81 89 VAL A CA 1
ATOM 660 C C . VAL A 1 89 ? -6.168 15.93 19.266 1 98.81 89 VAL A C 1
ATOM 662 O O . VAL A 1 89 ? -6.496 17.125 19.328 1 98.81 89 VAL A O 1
ATOM 665 N N . GLU A 1 90 ? -6.254 15.094 20.266 1 98.75 90 GLU A N 1
ATOM 666 C CA . GLU A 1 90 ? -6.824 15.539 21.531 1 98.75 90 GLU A CA 1
ATOM 667 C C . GLU A 1 90 ? -6.008 16.672 22.141 1 98.75 90 GLU A C 1
ATOM 669 O O . GLU A 1 90 ? -6.57 17.688 22.594 1 98.75 90 GLU A O 1
ATOM 674 N N . GLU A 1 91 ? -4.727 16.562 22.172 1 98.69 91 GLU A N 1
ATOM 675 C CA . GLU A 1 91 ? -3.861 17.609 22.719 1 98.69 91 GLU A CA 1
ATOM 676 C C . GLU A 1 91 ? -3.963 18.891 21.891 1 98.69 91 GLU A C 1
ATOM 678 O O . GLU A 1 91 ? -3.938 19.984 22.438 1 98.69 91 GLU A O 1
ATOM 683 N N . THR A 1 92 ? -4.023 18.719 20.578 1 98.69 92 THR A N 1
ATOM 684 C CA . THR A 1 92 ? -4.195 19.859 19.688 1 98.69 92 THR A CA 1
ATOM 685 C C . THR A 1 92 ? -5.461 20.641 20.047 1 98.69 92 THR A C 1
ATOM 687 O O . THR A 1 92 ? -5.426 21.859 20.172 1 98.69 92 THR A O 1
ATOM 690 N N . LEU A 1 93 ? -6.551 19.922 20.266 1 98.62 93 LEU A N 1
ATOM 691 C CA . LEU A 1 93 ? -7.836 20.547 20.562 1 98.62 93 LEU A CA 1
ATOM 692 C C . LEU A 1 93 ? -7.828 21.172 21.953 1 98.62 93 LEU A C 1
ATOM 694 O O . LEU A 1 93 ? -8.422 22.234 22.156 1 98.62 93 LEU A O 1
ATOM 698 N N . LYS A 1 94 ? -7.219 20.484 22.844 1 98.38 94 LYS A N 1
ATOM 699 C CA . LYS A 1 94 ? -7.129 21 24.203 1 98.38 94 LYS A CA 1
ATOM 700 C C . LYS A 1 94 ? -6.441 22.359 24.234 1 98.38 94 LYS A C 1
ATOM 702 O O . LYS A 1 94 ? -6.871 23.266 24.953 1 98.38 94 LYS A O 1
ATOM 707 N N . VAL A 1 95 ? -5.453 22.578 23.406 1 97.75 95 VAL A N 1
ATOM 708 C CA . VAL A 1 95 ? -4.621 23.766 23.484 1 97.75 95 VAL A CA 1
ATOM 709 C C . VAL A 1 95 ? -5.156 24.828 22.516 1 97.75 95 VAL A C 1
ATOM 711 O O . VAL A 1 95 ? -5.227 26.016 22.875 1 97.75 95 VAL A O 1
ATOM 714 N N . PHE A 1 96 ? -5.539 24.422 21.328 1 97.81 96 PHE A N 1
ATOM 715 C CA . PHE A 1 96 ? -5.832 25.422 20.312 1 97.81 96 PHE A CA 1
ATOM 716 C C . PHE A 1 96 ? -7.32 25.422 19.969 1 97.81 96 PHE A C 1
ATOM 718 O O . PHE A 1 96 ? -7.797 26.312 19.25 1 97.81 96 PHE A O 1
ATOM 725 N N . GLY A 1 97 ? -8.102 24.344 20.297 1 97.88 97 GLY A N 1
ATOM 726 C CA . GLY A 1 97 ? -9.555 24.312 20.203 1 97.88 97 GLY A CA 1
ATOM 727 C C . GLY A 1 97 ? -10.055 23.984 18.812 1 97.88 97 GLY A C 1
ATOM 728 O O . GLY A 1 97 ? -11.258 23.938 18.578 1 97.88 97 GLY A O 1
ATOM 729 N N . ARG A 1 98 ? -9.141 23.828 17.906 1 97.62 98 ARG A N 1
ATOM 730 C CA . ARG A 1 98 ? -9.531 23.516 16.531 1 97.62 98 ARG A CA 1
ATOM 731 C C . ARG A 1 98 ? -8.383 22.875 15.766 1 97.62 98 ARG A C 1
ATOM 733 O O . ARG A 1 98 ? -7.25 22.844 16.25 1 97.62 98 ARG A O 1
ATOM 740 N N . LEU A 1 99 ? -8.656 22.375 14.609 1 98.44 99 LEU A N 1
ATOM 741 C CA . LEU A 1 99 ? -7.691 21.797 13.68 1 98.44 99 LEU A CA 1
ATOM 742 C C . LEU A 1 99 ? -8.078 22.125 12.234 1 98.44 99 LEU A C 1
ATOM 744 O O . LEU A 1 99 ? -9.156 21.734 11.781 1 98.44 99 LEU A O 1
ATOM 748 N N . ASP A 1 100 ? -7.184 22.797 11.562 1 98 100 ASP A N 1
ATOM 749 C CA . ASP A 1 100 ? -7.492 23.25 10.211 1 98 100 ASP A CA 1
ATOM 750 C C . ASP A 1 100 ? -6.719 22.438 9.172 1 98 100 ASP A C 1
ATOM 752 O O . ASP A 1 100 ? -7.23 22.172 8.078 1 98 100 ASP A O 1
ATOM 756 N N . TYR A 1 101 ? -5.496 22.094 9.484 1 98.38 101 TYR A N 1
ATOM 757 C CA . TYR A 1 101 ? -4.621 21.422 8.531 1 98.38 101 TYR A CA 1
ATOM 758 C C . TYR A 1 101 ? -3.885 20.25 9.188 1 98.38 101 TYR A C 1
ATOM 760 O O . TYR A 1 101 ? -3.334 20.391 10.281 1 98.38 101 TYR A O 1
ATOM 768 N N . LEU A 1 102 ? -3.949 19.109 8.602 1 98.75 102 LEU A N 1
ATOM 769 C CA . LEU A 1 102 ? -3.148 17.953 8.977 1 98.75 102 LEU A CA 1
ATOM 770 C C . LEU A 1 102 ? -2.145 17.609 7.883 1 98.75 102 LEU A C 1
ATOM 772 O O . LEU A 1 102 ? -2.533 17.25 6.766 1 98.75 102 LEU A O 1
ATOM 776 N N . ILE A 1 103 ? -0.88 17.828 8.172 1 98.75 103 ILE A N 1
ATOM 777 C CA . ILE A 1 103 ? 0.189 17.453 7.254 1 98.75 103 ILE A CA 1
ATOM 778 C C . ILE A 1 103 ? 0.808 16.125 7.691 1 98.75 103 ILE A C 1
ATOM 780 O O . ILE A 1 103 ? 1.572 16.078 8.656 1 98.75 103 ILE A O 1
ATOM 784 N N . ASN A 1 104 ? 0.437 15.094 7.004 1 98.62 104 ASN A N 1
ATOM 785 C CA . ASN A 1 104 ? 1.05 13.789 7.215 1 98.62 104 ASN A CA 1
ATOM 786 C C . ASN A 1 104 ? 2.434 13.703 6.578 1 98.62 104 ASN A C 1
ATOM 788 O O . ASN A 1 104 ? 2.564 13.328 5.414 1 98.62 104 ASN A O 1
ATOM 792 N N . ASN A 1 105 ? 3.404 13.961 7.367 1 97.25 105 ASN A N 1
ATOM 793 C CA . ASN A 1 105 ? 4.785 14.039 6.902 1 97.25 105 ASN A CA 1
ATOM 794 C C . ASN A 1 105 ? 5.617 12.875 7.43 1 97.25 105 ASN A C 1
ATOM 796 O O . ASN A 1 105 ? 6.633 12.508 6.832 1 97.25 105 ASN A O 1
ATOM 800 N N . ALA A 1 106 ? 5.156 12.266 8.555 1 95.44 106 ALA A N 1
ATOM 801 C CA . ALA A 1 106 ? 5.887 11.133 9.117 1 95.44 106 ALA A CA 1
ATOM 802 C C . ALA A 1 106 ? 6.098 10.039 8.078 1 95.44 106 ALA A C 1
ATOM 804 O O . ALA A 1 106 ? 5.191 9.734 7.293 1 95.44 106 ALA A O 1
ATOM 805 N N . GLY A 1 107 ? 7.289 9.477 8.07 1 93 107 GLY A N 1
ATOM 806 C CA . GLY A 1 107 ? 7.57 8.406 7.125 1 93 107 GLY A CA 1
ATOM 807 C C . GLY A 1 107 ? 8.945 7.785 7.312 1 93 107 GLY A C 1
ATOM 808 O O . GLY A 1 107 ? 9.781 8.328 8.039 1 93 107 GLY A O 1
ATOM 809 N N . VAL A 1 108 ? 9.102 6.633 6.688 1 91.69 108 VAL A N 1
ATOM 810 C CA . VAL A 1 108 ? 10.359 5.887 6.719 1 91.69 108 VAL A CA 1
ATOM 811 C C . VAL A 1 108 ? 10.742 5.465 5.305 1 91.69 108 VAL A C 1
ATOM 813 O O . VAL A 1 108 ? 9.891 5.066 4.512 1 91.69 108 VAL A O 1
ATOM 816 N N . SER A 1 109 ? 11.977 5.629 5 1 89.5 109 SER A N 1
ATOM 817 C CA . SER A 1 109 ? 12.484 5.195 3.699 1 89.5 109 SER A CA 1
ATOM 818 C C . SER A 1 109 ? 13.164 3.834 3.797 1 89.5 109 SER A C 1
ATOM 820 O O . SER A 1 109 ? 13.422 3.34 4.895 1 89.5 109 SER A O 1
ATOM 822 N N . MET A 1 110 ? 13.414 3.275 2.631 1 90.75 110 MET A N 1
ATOM 823 C CA . MET A 1 110 ? 14.078 1.976 2.596 1 90.75 110 MET A CA 1
ATOM 824 C C . MET A 1 110 ? 14.984 1.859 1.371 1 90.75 110 MET A C 1
ATOM 826 O O . MET A 1 110 ? 14.781 2.564 0.38 1 90.75 110 MET A O 1
ATOM 830 N N . ARG A 1 111 ? 15.945 0.959 1.532 1 89.69 111 ARG A N 1
ATOM 831 C CA . ARG A 1 111 ? 16.781 0.529 0.419 1 89.69 111 ARG A CA 1
ATOM 832 C C . ARG A 1 111 ? 17.125 -0.952 0.535 1 89.69 111 ARG A C 1
ATOM 834 O O . ARG A 1 111 ? 17.469 -1.434 1.618 1 89.69 111 ARG A O 1
ATOM 841 N N . GLY A 1 112 ? 17.016 -1.654 -0.611 1 92.06 112 GLY A N 1
ATOM 842 C CA . GLY A 1 112 ? 17.375 -3.064 -0.64 1 92.06 112 GLY A CA 1
ATOM 843 C C . GLY A 1 112 ? 16.625 -3.844 -1.709 1 92.06 112 GLY A C 1
ATOM 844 O O . GLY A 1 112 ? 15.578 -3.404 -2.188 1 92.06 112 GLY A O 1
ATOM 845 N N . ALA A 1 113 ? 17.188 -4.969 -2.072 1 93.06 113 ALA A N 1
ATOM 846 C CA . ALA A 1 113 ? 16.594 -5.816 -3.104 1 93.06 113 ALA A CA 1
ATOM 847 C C . ALA A 1 113 ? 15.391 -6.586 -2.559 1 93.06 113 ALA A C 1
ATOM 849 O O . ALA A 1 113 ? 15.312 -6.848 -1.356 1 93.06 113 ALA A O 1
ATOM 850 N N . ILE A 1 114 ? 14.5 -6.953 -3.486 1 95.12 114 ILE A N 1
ATOM 851 C CA . ILE A 1 114 ? 13.289 -7.684 -3.127 1 95.12 114 ILE A CA 1
ATOM 852 C C . ILE A 1 114 ? 13.664 -9.023 -2.498 1 95.12 114 ILE A C 1
ATOM 854 O O . ILE A 1 114 ? 13.047 -9.445 -1.516 1 95.12 114 ILE A O 1
ATOM 858 N N . GLU A 1 115 ? 14.695 -9.625 -2.951 1 94.75 115 GLU A N 1
ATOM 859 C CA . GLU A 1 115 ? 15.086 -10.953 -2.479 1 94.75 115 GLU A CA 1
ATOM 860 C C . GLU A 1 115 ? 15.531 -10.906 -1.02 1 94.75 115 GLU A C 1
ATOM 862 O O . GLU A 1 115 ? 15.539 -11.938 -0.337 1 94.75 115 GLU A O 1
ATOM 867 N N . ASP A 1 116 ? 15.859 -9.727 -0.529 1 95.25 116 ASP A N 1
ATOM 868 C CA . ASP A 1 116 ? 16.406 -9.586 0.818 1 95.25 116 ASP A CA 1
ATOM 869 C C . ASP A 1 116 ? 15.328 -9.109 1.795 1 95.25 116 ASP A C 1
ATOM 871 O O . ASP A 1 116 ? 15.602 -8.93 2.984 1 95.25 116 ASP A O 1
ATOM 875 N N . LEU A 1 117 ? 14.133 -8.922 1.333 1 96.25 117 LEU A N 1
ATOM 876 C CA . LEU A 1 117 ? 13.055 -8.398 2.164 1 96.25 117 LEU A CA 1
ATOM 877 C C . LEU A 1 117 ? 12.711 -9.367 3.287 1 96.25 117 LEU A C 1
ATOM 879 O O . LEU A 1 117 ? 12.609 -10.578 3.059 1 96.25 117 LEU A O 1
ATOM 883 N N . ARG A 1 118 ? 12.594 -8.867 4.488 1 96.12 118 ARG A N 1
ATOM 884 C CA . ARG A 1 118 ? 12.141 -9.609 5.66 1 96.12 118 ARG A CA 1
ATOM 885 C C . ARG A 1 118 ? 10.969 -8.906 6.336 1 96.12 118 ARG A C 1
ATOM 887 O O . ARG A 1 118 ? 10.773 -7.703 6.145 1 96.12 118 ARG A O 1
ATOM 894 N N . GLU A 1 119 ? 10.203 -9.617 7.129 1 95.88 119 GLU A N 1
ATOM 895 C CA . GLU A 1 119 ? 8.961 -9.133 7.73 1 95.88 119 GLU A CA 1
ATOM 896 C C . GLU A 1 119 ? 9.195 -7.867 8.547 1 95.88 119 GLU A C 1
ATOM 898 O O . GLU A 1 119 ? 8.391 -6.938 8.508 1 95.88 119 GLU A O 1
ATOM 903 N N . PRO A 1 120 ? 10.281 -7.773 9.258 1 95.44 120 PRO A N 1
ATOM 904 C CA . PRO A 1 120 ? 10.461 -6.562 10.062 1 95.44 120 PRO A CA 1
ATOM 905 C C . PRO A 1 120 ? 10.5 -5.289 9.219 1 95.44 120 PRO A C 1
ATOM 907 O O . PRO A 1 120 ? 9.93 -4.266 9.609 1 95.44 120 PRO A O 1
ATOM 910 N N . ALA A 1 121 ? 11.156 -5.332 8.078 1 95.5 121 ALA A N 1
ATOM 911 C CA . ALA A 1 121 ? 11.18 -4.18 7.184 1 95.5 121 ALA A CA 1
ATOM 912 C C . ALA A 1 121 ? 9.781 -3.855 6.672 1 95.5 121 ALA A C 1
ATOM 914 O O . ALA A 1 121 ? 9.375 -2.689 6.637 1 95.5 121 ALA A O 1
ATOM 915 N N . LEU A 1 122 ? 9.094 -4.891 6.332 1 97.06 122 LEU A N 1
ATOM 916 C CA . LEU A 1 122 ? 7.742 -4.715 5.801 1 97.06 122 LEU A CA 1
ATOM 917 C C . LEU A 1 122 ? 6.828 -4.078 6.84 1 97.06 122 LEU A C 1
ATOM 919 O O . LEU A 1 122 ? 6.137 -3.1 6.547 1 97.06 122 LEU A O 1
ATOM 923 N N . ASP A 1 123 ? 6.883 -4.582 8.016 1 96.62 123 ASP A N 1
ATOM 924 C CA . ASP A 1 123 ? 6.031 -4.086 9.094 1 96.62 123 ASP A CA 1
ATOM 925 C C . ASP A 1 123 ? 6.359 -2.635 9.438 1 96.62 123 ASP A C 1
ATOM 927 O O . ASP A 1 123 ? 5.461 -1.815 9.625 1 96.62 123 ASP A O 1
ATOM 931 N N . ARG A 1 124 ? 7.598 -2.352 9.516 1 96 124 ARG A N 1
ATOM 932 C CA . ARG A 1 124 ? 8.023 -0.999 9.859 1 96 124 ARG A CA 1
ATOM 933 C C . ARG A 1 124 ? 7.609 -0.001 8.789 1 96 124 ARG A C 1
ATOM 935 O O . ARG A 1 124 ? 7.172 1.108 9.094 1 96 124 ARG A O 1
ATOM 942 N N . LEU A 1 125 ? 7.75 -0.361 7.574 1 96.5 125 LEU A N 1
ATOM 943 C CA . LEU A 1 125 ? 7.375 0.52 6.473 1 96.5 125 LEU A CA 1
ATOM 944 C C . LEU A 1 125 ? 5.863 0.695 6.41 1 96.5 125 LEU A C 1
ATOM 946 O O . LEU A 1 125 ? 5.371 1.803 6.184 1 96.5 125 LEU A O 1
ATOM 950 N N . TYR A 1 126 ? 5.164 -0.363 6.645 1 96.56 126 TYR A N 1
ATOM 951 C CA . TYR A 1 126 ? 3.707 -0.297 6.664 1 96.56 126 TYR A CA 1
ATOM 952 C C . TYR A 1 126 ? 3.221 0.646 7.758 1 96.56 126 TYR A C 1
ATOM 954 O O . TYR A 1 126 ? 2.395 1.526 7.508 1 96.56 126 TYR A O 1
ATOM 962 N N . ARG A 1 127 ? 3.693 0.423 8.93 1 96.88 127 ARG A N 1
ATOM 963 C CA . ARG A 1 127 ? 3.279 1.249 10.062 1 96.88 127 ARG A CA 1
ATOM 964 C C . ARG A 1 127 ? 3.766 2.686 9.898 1 96.88 127 ARG A C 1
ATOM 966 O O . ARG A 1 127 ? 3 3.631 10.094 1 96.88 127 ARG A O 1
ATOM 973 N N . GLY A 1 128 ? 4.961 2.834 9.492 1 96.38 128 GLY A N 1
ATOM 974 C CA . GLY A 1 128 ? 5.609 4.133 9.438 1 96.38 128 GLY A CA 1
ATOM 975 C C . GLY A 1 128 ? 5.125 4.996 8.289 1 96.38 128 GLY A C 1
ATOM 976 O O . GLY A 1 128 ? 5.246 6.223 8.328 1 96.38 128 GLY A O 1
ATOM 977 N N . ASN A 1 129 ? 4.613 4.379 7.23 1 97.06 129 ASN A N 1
ATOM 978 C CA . ASN A 1 129 ? 4.254 5.152 6.047 1 97.06 129 ASN A CA 1
ATOM 979 C C . ASN A 1 129 ? 2.742 5.164 5.824 1 97.06 129 ASN A C 1
ATOM 981 O O . ASN A 1 129 ? 2.178 6.176 5.406 1 97.06 129 ASN A O 1
ATOM 985 N N . LEU A 1 130 ? 2.104 4.051 6.066 1 97.5 130 LEU A N 1
ATOM 986 C CA . LEU A 1 130 ? 0.673 4 5.785 1 97.5 130 LEU A CA 1
ATOM 987 C C . LEU A 1 130 ? -0.141 4.301 7.039 1 97.5 130 LEU A C 1
ATOM 989 O O . LEU A 1 130 ? -0.954 5.227 7.051 1 97.5 130 LEU A O 1
ATOM 993 N N . LEU A 1 131 ? 0.114 3.553 8.133 1 98.25 131 LEU A N 1
ATOM 994 C CA . LEU A 1 131 ? -0.672 3.76 9.344 1 98.25 131 LEU A CA 1
ATOM 995 C C . LEU A 1 131 ? -0.455 5.16 9.898 1 98.25 131 LEU A C 1
ATOM 997 O O . LEU A 1 131 ? -1.39 5.785 10.406 1 98.25 131 LEU A O 1
ATOM 1001 N N . SER A 1 132 ? 0.763 5.602 9.789 1 98.31 132 SER A N 1
ATOM 1002 C CA . SER A 1 132 ? 1.104 6.918 10.32 1 98.31 132 SER A CA 1
ATOM 1003 C C . SER A 1 132 ? 0.406 8.031 9.547 1 98.31 132 SER A C 1
ATOM 1005 O O . SER A 1 132 ? 0.365 9.172 10 1 98.31 132 SER A O 1
ATOM 1007 N N . ALA A 1 133 ? -0.119 7.773 8.414 1 98.31 133 ALA A N 1
ATOM 1008 C CA . ALA A 1 133 ? -0.9 8.727 7.629 1 98.31 133 ALA A CA 1
ATOM 1009 C C . ALA A 1 133 ? -2.396 8.508 7.832 1 98.31 133 ALA A C 1
ATOM 1011 O O . ALA A 1 133 ? -3.158 9.469 7.973 1 98.31 133 ALA A O 1
ATOM 1012 N N . VAL A 1 134 ? -2.799 7.262 7.914 1 98.5 134 VAL A N 1
ATOM 1013 C CA . VAL A 1 134 ? -4.207 6.883 7.965 1 98.5 134 VAL A CA 1
ATOM 1014 C C . VAL A 1 134 ? -4.781 7.211 9.344 1 98.5 134 VAL A C 1
ATOM 1016 O O . VAL A 1 134 ? -5.84 7.832 9.445 1 98.5 134 VAL A O 1
ATOM 1019 N N . LEU A 1 135 ? -4.098 6.82 10.375 1 98.69 135 LEU A N 1
ATOM 1020 C CA . LEU A 1 135 ? -4.66 6.875 11.719 1 98.69 135 LEU A CA 1
ATOM 1021 C C . LEU A 1 135 ? -4.828 8.32 12.18 1 98.69 135 LEU A C 1
ATOM 1023 O O . LEU A 1 135 ? -5.871 8.688 12.719 1 98.69 135 LEU A O 1
ATOM 1027 N N . PRO A 1 136 ? -3.828 9.195 11.953 1 98.81 136 PRO A N 1
ATOM 1028 C CA . PRO A 1 136 ? -4.074 10.602 12.289 1 98.81 136 PRO A CA 1
ATOM 1029 C C . PRO A 1 136 ? -5.215 11.211 11.477 1 98.81 136 PRO A C 1
ATOM 1031 O O . PRO A 1 136 ? -5.945 12.062 11.984 1 98.81 136 PRO A O 1
ATOM 1034 N N . THR A 1 137 ? -5.316 10.828 10.211 1 98.75 137 THR A N 1
ATOM 1035 C CA . THR A 1 137 ? -6.406 11.312 9.375 1 98.75 137 THR A CA 1
ATOM 1036 C C . THR A 1 137 ? -7.758 10.914 9.961 1 98.75 137 THR A C 1
ATOM 1038 O O . THR A 1 137 ? -8.656 11.742 10.094 1 98.75 137 THR A O 1
ATOM 1041 N N . VAL A 1 138 ? -7.879 9.633 10.344 1 98.44 138 VAL A N 1
ATOM 1042 C CA . VAL A 1 138 ? -9.109 9.133 10.945 1 98.44 138 VAL A CA 1
ATOM 1043 C C . VAL A 1 138 ? -9.43 9.922 12.211 1 98.44 138 VAL A C 1
ATOM 1045 O O . VAL A 1 138 ? -10.562 10.367 12.398 1 98.44 138 VAL A O 1
ATOM 1048 N N . ALA A 1 139 ? -8.438 10.117 13.055 1 98.56 139 ALA A N 1
ATOM 1049 C CA . ALA A 1 139 ? -8.617 10.812 14.328 1 98.56 139 ALA A CA 1
ATOM 1050 C C . ALA A 1 139 ? -9 12.273 14.109 1 98.56 139 ALA A C 1
ATOM 1052 O O . ALA A 1 139 ? -9.75 12.844 14.906 1 98.56 139 ALA A O 1
ATOM 1053 N N . ALA A 1 140 ? -8.516 12.883 13.062 1 98.69 140 ALA A N 1
ATOM 1054 C CA . ALA A 1 140 ? -8.664 14.32 12.836 1 98.69 140 ALA A CA 1
ATOM 1055 C C . ALA A 1 140 ? -9.953 14.625 12.07 1 98.69 140 ALA A C 1
ATOM 1057 O O . ALA A 1 140 ? -10.406 15.773 12.039 1 98.69 140 ALA A O 1
ATOM 1058 N N . LEU A 1 141 ? -10.508 13.633 11.406 1 98 141 LEU A N 1
ATOM 1059 C CA . LEU A 1 141 ? -11.562 13.82 10.422 1 98 141 LEU A CA 1
ATOM 1060 C C . LEU A 1 141 ? -12.75 14.555 11.031 1 98 141 LEU A C 1
ATOM 1062 O O . LEU A 1 141 ? -13.289 15.484 10.43 1 98 141 LEU A O 1
ATOM 1066 N N . PRO A 1 142 ? -13.164 14.188 12.297 1 97.69 142 PRO A N 1
ATOM 1067 C CA . PRO A 1 142 ? -14.297 14.914 12.867 1 97.69 142 PRO A CA 1
ATOM 1068 C C . PRO A 1 142 ? -14.039 16.422 12.969 1 97.69 142 PRO A C 1
ATOM 1070 O O . PRO A 1 142 ? -14.938 17.219 12.688 1 97.69 142 PRO A O 1
ATOM 1073 N N . GLU A 1 143 ? -12.891 16.812 13.281 1 98.06 143 GLU A N 1
ATOM 1074 C CA . GLU A 1 143 ? -12.57 18.234 13.43 1 98.06 143 GLU A CA 1
ATOM 1075 C C . GLU A 1 143 ? -12.375 18.906 12.078 1 98.06 143 GLU A C 1
ATOM 1077 O O . GLU A 1 143 ? -12.766 20.062 11.891 1 98.06 143 GLU A O 1
ATOM 1082 N N . LEU A 1 144 ? -11.812 18.203 11.148 1 98.12 144 LEU A N 1
ATOM 1083 C CA . LEU A 1 144 ? -11.578 18.75 9.82 1 98.12 144 LEU A CA 1
ATOM 1084 C C . LEU A 1 144 ? -12.891 18.984 9.086 1 98.12 144 LEU A C 1
ATOM 1086 O O . LEU A 1 144 ? -13 19.922 8.289 1 98.12 144 LEU A O 1
ATOM 1090 N N . LYS A 1 145 ? -13.828 18.156 9.375 1 97.19 145 LYS A N 1
ATOM 1091 C CA . LYS A 1 145 ? -15.156 18.359 8.805 1 97.19 145 LYS A CA 1
ATOM 1092 C C . LYS A 1 145 ? -15.773 19.672 9.305 1 97.19 145 LYS A C 1
ATOM 1094 O O . LYS A 1 145 ? -16.469 20.359 8.555 1 97.19 145 LYS A O 1
ATOM 1099 N N . LYS A 1 146 ? -15.516 20 10.539 1 97.56 146 LYS A N 1
ATOM 1100 C CA . LYS A 1 146 ? -16.062 21.219 11.133 1 97.56 146 LYS A CA 1
ATOM 1101 C C . LYS A 1 146 ? -15.422 22.469 10.523 1 97.56 146 LYS A C 1
ATOM 1103 O O . LYS A 1 146 ? -16.094 23.469 10.305 1 97.56 146 LYS A O 1
ATOM 1108 N N . THR A 1 147 ? -14.195 22.406 10.211 1 96.56 147 THR A N 1
ATOM 1109 C CA . THR A 1 147 ? -13.445 23.578 9.797 1 96.56 147 THR A CA 1
ATOM 1110 C C . THR A 1 147 ? -13.352 23.656 8.273 1 96.56 147 THR A C 1
ATOM 1112 O O . THR A 1 147 ? -12.906 24.672 7.727 1 96.56 147 THR A O 1
ATOM 1115 N N . GLY A 1 148 ? -13.789 22.547 7.621 1 96 148 GLY A N 1
ATOM 1116 C CA . GLY A 1 148 ? -13.469 22.469 6.203 1 96 148 GLY A CA 1
ATOM 1117 C C . GLY A 1 148 ? -11.977 22.391 5.934 1 96 148 GLY A C 1
ATOM 1118 O O . GLY A 1 148 ? -11.469 23.078 5.047 1 96 148 GLY A O 1
ATOM 1119 N N . GLY A 1 149 ? -11.328 21.609 6.707 1 96.62 149 GLY A N 1
ATOM 1120 C CA . GLY A 1 149 ? -9.875 21.578 6.738 1 96.62 149 GLY A CA 1
ATOM 1121 C C . GLY A 1 149 ? -9.273 20.75 5.621 1 96.62 149 GLY A C 1
ATOM 1122 O O . GLY A 1 149 ? -9.992 20.297 4.73 1 96.62 149 GLY A O 1
ATOM 1123 N N . THR A 1 150 ? -7.91 20.734 5.59 1 97.5 150 THR A N 1
ATOM 1124 C CA . THR A 1 150 ? -7.141 20.062 4.551 1 97.5 150 THR A CA 1
ATOM 1125 C C . THR A 1 150 ? -6.219 19 5.156 1 97.5 150 THR A C 1
ATOM 1127 O O . THR A 1 150 ? -5.59 19.234 6.188 1 97.5 150 THR A O 1
ATOM 1130 N N . VAL A 1 151 ? -6.281 17.875 4.594 1 98.25 151 VAL A N 1
ATOM 1131 C CA . VAL A 1 151 ? -5.297 16.844 4.883 1 98.25 151 VAL A CA 1
ATOM 1132 C C . VAL A 1 151 ? -4.281 16.75 3.742 1 98.25 151 VAL A C 1
ATOM 1134 O O . VAL A 1 151 ? -4.66 16.594 2.58 1 98.25 151 VAL A O 1
ATOM 1137 N N . LEU A 1 152 ? -3.035 16.922 4.066 1 98.31 152 LEU A N 1
ATOM 1138 C CA . LEU A 1 152 ? -1.98 16.812 3.064 1 98.31 152 LEU A CA 1
ATOM 1139 C C . LEU A 1 152 ? -1.08 15.625 3.346 1 98.31 152 LEU A C 1
ATOM 1141 O O . LEU A 1 152 ? -0.684 15.391 4.492 1 98.31 152 LEU A O 1
ATOM 1145 N N . PHE A 1 153 ? -0.856 14.836 2.314 1 97.94 153 PHE A N 1
ATOM 1146 C CA . PHE A 1 153 ? 0.04 13.688 2.379 1 97.94 153 PHE A CA 1
ATOM 1147 C C . PHE A 1 153 ? 1.346 13.977 1.649 1 97.94 153 PHE A C 1
ATOM 1149 O O . PHE A 1 153 ? 1.336 14.391 0.49 1 97.94 153 PHE A O 1
ATOM 1156 N N . VAL A 1 154 ? 2.449 13.75 2.348 1 96.12 154 VAL A N 1
ATOM 1157 C CA . VAL A 1 154 ? 3.762 13.914 1.733 1 96.12 154 VAL A CA 1
ATOM 1158 C C . VAL A 1 154 ? 4.219 12.594 1.118 1 96.12 154 VAL A C 1
ATOM 1160 O O . VAL A 1 154 ? 4.363 11.594 1.822 1 96.12 154 VAL A O 1
ATOM 1163 N N . SER A 1 155 ? 4.355 12.586 -0.12 1 93.75 155 SER A N 1
ATOM 1164 C CA . SER A 1 155 ? 4.824 11.422 -0.865 1 93.75 155 SER A CA 1
ATOM 1165 C C . SER A 1 155 ? 6.133 11.719 -1.59 1 93.75 155 SER A C 1
ATOM 1167 O O . SER A 1 155 ? 6.879 12.617 -1.19 1 93.75 155 SER A O 1
ATOM 1169 N N . THR A 1 156 ? 6.531 10.875 -2.428 1 86.69 156 THR A N 1
ATOM 1170 C CA . THR A 1 156 ? 7.785 10.977 -3.168 1 86.69 156 THR A CA 1
ATOM 1171 C C . THR A 1 156 ? 7.574 10.633 -4.641 1 86.69 156 THR A C 1
ATOM 1173 O O . THR A 1 156 ? 6.645 9.906 -4.984 1 86.69 156 THR A O 1
ATOM 1176 N N . VAL A 1 157 ? 8.461 11.133 -5.43 1 80.62 157 VAL A N 1
ATOM 1177 C CA . VAL A 1 157 ? 8.453 10.773 -6.84 1 80.62 157 VAL A CA 1
ATOM 1178 C C . VAL A 1 157 ? 8.734 9.281 -6.992 1 80.62 157 VAL A C 1
ATOM 1180 O O . VAL A 1 157 ? 8.305 8.656 -7.965 1 80.62 157 VAL A O 1
ATOM 1183 N N . GLY A 1 158 ? 9.391 8.703 -6.023 1 75.06 158 GLY A N 1
ATOM 1184 C CA . GLY A 1 158 ? 9.648 7.273 -5.996 1 75.06 158 GLY A CA 1
ATOM 1185 C C . GLY A 1 158 ? 8.391 6.438 -5.898 1 75.06 158 GLY A C 1
ATOM 1186 O O . GLY A 1 158 ? 8.422 5.227 -6.137 1 75.06 158 GLY A O 1
ATOM 1187 N N . ALA A 1 159 ? 7.312 7.07 -5.594 1 79.62 159 ALA A N 1
ATOM 1188 C CA . ALA A 1 159 ? 6.031 6.375 -5.48 1 79.62 159 ALA A CA 1
ATOM 1189 C C . ALA A 1 159 ? 5.324 6.309 -6.828 1 79.62 159 ALA A C 1
ATOM 1191 O O . ALA A 1 159 ? 4.344 5.574 -6.988 1 79.62 159 ALA A O 1
ATOM 1192 N N . LEU A 1 160 ? 5.812 7.078 -7.793 1 74.38 160 LEU A N 1
ATOM 1193 C CA . LEU A 1 160 ? 5.113 7.207 -9.062 1 74.38 160 LEU A CA 1
ATOM 1194 C C . LEU A 1 160 ? 5.293 5.957 -9.914 1 74.38 160 LEU A C 1
ATOM 1196 O O . LEU A 1 160 ? 4.543 5.738 -10.875 1 74.38 160 LEU A O 1
ATOM 1200 N N . TRP A 1 161 ? 6.355 5.207 -9.5 1 76.44 161 TRP A N 1
ATOM 1201 C CA . TRP A 1 161 ? 6.605 3.938 -10.172 1 76.44 161 TRP A CA 1
ATOM 1202 C C . TRP A 1 161 ? 7.328 2.963 -9.25 1 76.44 161 TRP A C 1
ATOM 1204 O O . TRP A 1 161 ? 7.828 3.354 -8.195 1 76.44 161 TRP A O 1
ATOM 1214 N N . GLY A 1 162 ? 7.223 1.689 -9.68 1 76.69 162 GLY A N 1
ATOM 1215 C CA . GLY A 1 162 ? 8.062 0.725 -8.992 1 76.69 162 GLY A CA 1
ATOM 1216 C C . GLY A 1 162 ? 9.523 0.803 -9.406 1 76.69 162 GLY A C 1
ATOM 1217 O O . GLY A 1 162 ? 9.875 0.426 -10.523 1 76.69 162 GLY A O 1
ATOM 1218 N N . PHE A 1 163 ? 10.391 1.293 -8.406 1 75.56 163 PHE A N 1
ATOM 1219 C CA . PHE A 1 163 ? 11.812 1.417 -8.688 1 75.56 163 PHE A CA 1
ATOM 1220 C C . PHE A 1 163 ? 12.602 0.292 -8.023 1 75.56 163 PHE A C 1
ATOM 1222 O O . PHE A 1 163 ? 12.188 -0.235 -6.992 1 75.56 163 PHE A O 1
ATOM 1229 N N . PRO A 1 164 ? 13.719 -0.024 -8.656 1 80.5 164 PRO A N 1
ATOM 1230 C CA . PRO A 1 164 ? 14.578 -1.009 -7.988 1 80.5 164 PRO A CA 1
ATOM 1231 C C . PRO A 1 164 ? 15.141 -0.5 -6.668 1 80.5 164 PRO A C 1
ATOM 1233 O O . PRO A 1 164 ? 15.5 0.674 -6.555 1 80.5 164 PRO A O 1
ATOM 1236 N N . GLY A 1 165 ? 15.039 -1.335 -5.723 1 87.56 165 GLY A N 1
ATOM 1237 C CA . GLY A 1 165 ? 15.719 -1.064 -4.469 1 87.56 165 GLY A CA 1
ATOM 1238 C C . GLY A 1 165 ? 14.844 -0.362 -3.451 1 87.56 165 GLY A C 1
ATOM 1239 O O . GLY A 1 165 ? 15.234 -0.196 -2.293 1 87.56 165 GLY A O 1
ATOM 1240 N N . ILE A 1 166 ? 13.703 0.033 -3.891 1 88.81 166 ILE A N 1
ATOM 1241 C CA . ILE A 1 166 ? 12.828 0.716 -2.941 1 88.81 166 ILE A CA 1
ATOM 1242 C C . ILE A 1 166 ? 11.406 0.161 -3.055 1 88.81 166 ILE A C 1
ATOM 1244 O O . ILE A 1 166 ? 10.438 0.911 -2.969 1 88.81 166 ILE A O 1
ATOM 1248 N N . SER A 1 167 ? 11.289 -1.089 -3.307 1 91 167 SER A N 1
ATOM 1249 C CA . SER A 1 167 ? 10.047 -1.761 -3.684 1 91 167 SER A CA 1
ATOM 1250 C C . SER A 1 167 ? 8.945 -1.499 -2.664 1 91 167 SER A C 1
ATOM 1252 O O . SER A 1 167 ? 7.895 -0.958 -3.006 1 91 167 SER A O 1
ATOM 1254 N N . ILE A 1 168 ? 9.203 -1.843 -1.384 1 94.25 168 ILE A N 1
ATOM 1255 C CA . ILE A 1 168 ? 8.141 -1.763 -0.389 1 94.25 168 ILE A CA 1
ATOM 1256 C C . ILE A 1 168 ? 7.906 -0.304 -0 1 94.25 168 ILE A C 1
ATOM 1258 O O . ILE A 1 168 ? 6.777 0.092 0.294 1 94.25 168 ILE A O 1
ATOM 1262 N N . TYR A 1 169 ? 8.953 0.508 -0.104 1 93.31 169 TYR A N 1
ATOM 1263 C CA . TYR A 1 169 ? 8.773 1.94 0.1 1 93.31 169 TYR A CA 1
ATOM 1264 C C . TYR A 1 169 ? 7.801 2.52 -0.924 1 93.31 169 TYR A C 1
ATOM 1266 O O . TYR A 1 169 ? 6.797 3.137 -0.56 1 93.31 169 TYR A O 1
ATOM 1274 N N . SER A 1 170 ? 8.094 2.244 -2.207 1 91.62 170 SER A N 1
ATOM 1275 C CA . SER A 1 170 ? 7.223 2.697 -3.289 1 91.62 170 SER A CA 1
ATOM 1276 C C . SER A 1 170 ? 5.809 2.156 -3.121 1 91.62 170 SER A C 1
ATOM 1278 O O . SER A 1 170 ? 4.832 2.877 -3.348 1 91.62 170 SER A O 1
ATOM 1280 N N . ALA A 1 171 ? 5.727 0.949 -2.713 1 94.88 171 ALA A N 1
ATOM 1281 C CA . ALA A 1 171 ? 4.43 0.305 -2.525 1 94.88 171 ALA A CA 1
ATOM 1282 C C . ALA A 1 171 ? 3.615 1.015 -1.446 1 94.88 171 ALA A C 1
ATOM 1284 O O . ALA A 1 171 ? 2.438 1.322 -1.648 1 94.88 171 ALA A O 1
ATOM 1285 N N . THR A 1 172 ? 4.215 1.293 -0.309 1 96.12 172 THR A N 1
ATOM 1286 C CA . THR A 1 172 ? 3.496 1.932 0.789 1 96.12 172 THR A CA 1
ATOM 1287 C C . THR A 1 172 ? 3.094 3.355 0.416 1 96.12 172 THR A C 1
ATOM 1289 O O . THR A 1 172 ? 2.014 3.818 0.789 1 96.12 172 THR A O 1
ATOM 1292 N N . LYS A 1 173 ? 3.91 4.031 -0.3 1 94.56 173 LYS A N 1
ATOM 1293 C CA . LYS A 1 173 ? 3.578 5.398 -0.699 1 94.56 173 LYS A CA 1
ATOM 1294 C C . LYS A 1 173 ? 2.496 5.406 -1.775 1 94.56 173 LYS A C 1
ATOM 1296 O O . LYS A 1 173 ? 1.668 6.32 -1.821 1 94.56 173 LYS A O 1
ATOM 1301 N N . ALA A 1 174 ? 2.5 4.387 -2.602 1 92.19 174 ALA A N 1
ATOM 1302 C CA . ALA A 1 174 ? 1.381 4.227 -3.527 1 92.19 174 ALA A CA 1
ATOM 1303 C C . ALA A 1 174 ? 0.073 4 -2.773 1 92.19 174 ALA A C 1
ATOM 1305 O O . ALA A 1 174 ? -0.979 4.496 -3.182 1 92.19 174 ALA A O 1
ATOM 1306 N N . ALA A 1 175 ? 0.171 3.225 -1.758 1 95.56 175 ALA A N 1
ATOM 1307 C CA . ALA A 1 175 ? -0.999 2.99 -0.916 1 95.56 175 ALA A CA 1
ATOM 1308 C C . ALA A 1 175 ? -1.521 4.297 -0.327 1 95.56 175 ALA A C 1
ATOM 1310 O O . ALA A 1 175 ? -2.732 4.531 -0.296 1 95.56 175 ALA A O 1
ATOM 1311 N N . VAL A 1 176 ? -0.636 5.129 0.099 1 96.38 176 VAL A N 1
ATOM 1312 C CA . VAL A 1 176 ? -1.01 6.426 0.656 1 96.38 176 VAL A CA 1
ATOM 1313 C C . VAL A 1 176 ? -1.733 7.254 -0.404 1 96.38 176 VAL A C 1
ATOM 1315 O O . VAL A 1 176 ? -2.732 7.914 -0.109 1 96.38 176 VAL A O 1
ATOM 1318 N N . GLU A 1 177 ? -1.219 7.227 -1.591 1 91.94 177 GLU A N 1
ATOM 1319 C CA . GLU A 1 177 ? -1.854 7.961 -2.682 1 91.94 177 GLU A CA 1
ATOM 1320 C C . GLU A 1 177 ? -3.289 7.488 -2.902 1 91.94 177 GLU A C 1
ATOM 1322 O O . GLU A 1 177 ? -4.199 8.305 -3.064 1 91.94 177 GLU A O 1
ATOM 1327 N N . ARG A 1 178 ? -3.461 6.195 -2.92 1 91.88 178 ARG A N 1
ATOM 1328 C CA . ARG A 1 178 ? -4.793 5.637 -3.127 1 91.88 178 ARG A CA 1
ATOM 1329 C C . ARG A 1 178 ? -5.719 5.988 -1.966 1 91.88 178 ARG A C 1
ATOM 1331 O O . ARG A 1 178 ? -6.895 6.297 -2.174 1 91.88 178 ARG A O 1
ATOM 1338 N N . PHE A 1 179 ? -5.227 5.977 -0.787 1 95.38 179 PHE A N 1
ATOM 1339 C CA . PHE A 1 179 ? -5.996 6.375 0.386 1 95.38 179 PHE A CA 1
ATOM 1340 C C . PHE A 1 179 ? -6.438 7.828 0.278 1 95.38 179 PHE A C 1
ATOM 1342 O O . PHE A 1 179 ? -7.586 8.156 0.583 1 95.38 179 PHE A O 1
ATOM 1349 N N . CYS A 1 180 ? -5.512 8.641 -0.169 1 94.25 180 CYS A N 1
ATOM 1350 C CA . CYS A 1 180 ? -5.812 10.055 -0.374 1 94.25 180 CYS A CA 1
ATOM 1351 C C . CYS A 1 180 ? -6.984 10.227 -1.331 1 94.25 180 CYS A C 1
ATOM 1353 O O . CYS A 1 180 ? -7.879 11.039 -1.081 1 94.25 180 CYS A O 1
ATOM 1355 N N . GLN A 1 181 ? -6.969 9.484 -2.375 1 88.62 181 GLN A N 1
ATOM 1356 C CA . GLN A 1 181 ? -8.047 9.555 -3.357 1 88.62 181 GLN A CA 1
ATOM 1357 C C . GLN A 1 181 ? -9.375 9.117 -2.752 1 88.62 181 GLN A C 1
ATOM 1359 O O . GLN A 1 181 ? -10.414 9.727 -3.02 1 88.62 181 GLN A O 1
ATOM 1364 N N . SER A 1 182 ? -9.336 8.039 -1.973 1 91 182 SER A N 1
ATOM 1365 C CA . SER A 1 182 ? -10.547 7.578 -1.3 1 91 182 SER A CA 1
ATOM 1366 C C . SER A 1 182 ? -11.062 8.625 -0.317 1 91 182 SER A C 1
ATOM 1368 O O . SER A 1 182 ? -12.273 8.82 -0.195 1 91 182 SER A O 1
ATOM 1370 N N . LEU A 1 183 ? -10.125 9.219 0.377 1 93 183 LEU A N 1
ATOM 1371 C CA . LEU A 1 183 ? -10.484 10.281 1.306 1 93 183 LEU A CA 1
ATOM 1372 C C . LEU A 1 183 ? -11.234 11.406 0.587 1 93 183 LEU A C 1
ATOM 1374 O O . LEU A 1 183 ? -12.281 11.859 1.054 1 93 183 LEU A O 1
ATOM 1378 N N . ASP A 1 184 ? -10.672 11.836 -0.492 1 90.31 184 ASP A N 1
ATOM 1379 C CA . ASP A 1 184 ? -11.312 12.875 -1.294 1 90.31 184 ASP A CA 1
ATOM 1380 C C . ASP A 1 184 ? -12.711 12.453 -1.727 1 90.31 184 ASP A C 1
ATOM 1382 O O . ASP A 1 184 ? -13.672 13.211 -1.561 1 90.31 184 ASP A O 1
ATOM 1386 N N . ALA A 1 185 ? -12.82 11.266 -2.215 1 85.81 185 ALA A N 1
ATOM 1387 C CA . ALA A 1 185 ? -14.086 10.758 -2.727 1 85.81 185 ALA A CA 1
ATOM 1388 C C . ALA A 1 185 ? -15.141 10.711 -1.624 1 85.81 185 ALA A C 1
ATOM 1390 O O . ALA A 1 185 ? -16.328 10.93 -1.881 1 85.81 185 ALA A O 1
ATOM 1391 N N . GLU A 1 186 ? -14.758 10.5 -0.431 1 89.12 186 GLU A N 1
ATOM 1392 C CA . GLU A 1 186 ? -15.703 10.289 0.659 1 89.12 186 GLU A CA 1
ATOM 1393 C C . GLU A 1 186 ? -16.047 11.602 1.354 1 89.12 186 GLU A C 1
ATOM 1395 O O . GLU A 1 186 ? -17.172 11.773 1.855 1 89.12 186 GLU A O 1
ATOM 1400 N N . TYR A 1 187 ? -15.109 12.562 1.333 1 91.88 187 TYR A N 1
ATOM 1401 C CA . TYR A 1 187 ? -15.328 13.641 2.289 1 91.88 187 TYR A CA 1
ATOM 1402 C C . TYR A 1 187 ? -15.227 15 1.608 1 91.88 187 TYR A C 1
ATOM 1404 O O . TYR A 1 187 ? -15.422 16.031 2.248 1 91.88 187 TYR A O 1
ATOM 1412 N N . ARG A 1 188 ? -14.992 15.016 0.35 1 89.5 188 ARG A N 1
ATOM 1413 C CA . ARG A 1 188 ? -14.977 16.281 -0.364 1 89.5 188 ARG A CA 1
ATOM 1414 C C . ARG A 1 188 ? -16.297 17.031 -0.18 1 89.5 188 ARG A C 1
ATOM 1416 O O . ARG A 1 188 ? -16.312 18.25 -0.006 1 89.5 188 ARG A O 1
ATOM 1423 N N . SER A 1 189 ? -17.344 16.312 -0.198 1 89.94 189 SER A N 1
ATOM 1424 C CA . SER A 1 189 ? -18.672 16.922 -0.071 1 89.94 189 SER A CA 1
ATOM 1425 C C . SER A 1 189 ? -18.875 17.5 1.326 1 89.94 189 SER A C 1
ATOM 1427 O O . SER A 1 189 ? -19.734 18.375 1.523 1 89.94 189 SER A O 1
ATOM 1429 N N . ALA A 1 190 ? -18.141 17 2.254 1 92.19 190 ALA A N 1
ATOM 1430 C CA . ALA A 1 190 ? -18.234 17.5 3.623 1 92.19 190 ALA A CA 1
ATOM 1431 C C . ALA A 1 190 ? -17.281 18.688 3.828 1 92.19 190 ALA A C 1
ATOM 1433 O O . ALA A 1 190 ? -17.141 19.188 4.945 1 92.19 190 ALA A O 1
ATOM 1434 N N . GLY A 1 191 ? -16.547 19.047 2.744 1 93.25 191 GLY A N 1
ATOM 1435 C CA . GLY A 1 191 ? -15.719 20.25 2.787 1 93.25 191 GLY A CA 1
ATOM 1436 C C . GLY A 1 191 ? -14.258 19.953 3.082 1 93.25 191 GLY A C 1
ATOM 1437 O O . GLY A 1 191 ? -13.422 20.859 3.084 1 93.25 191 GLY A O 1
ATOM 1438 N N . VAL A 1 192 ? -13.977 18.703 3.34 1 95.31 192 VAL A N 1
ATOM 1439 C CA . VAL A 1 192 ? -12.602 18.328 3.641 1 95.31 192 VAL A CA 1
ATOM 1440 C C . VAL A 1 192 ? -11.805 18.203 2.346 1 95.31 192 VAL A C 1
ATOM 1442 O O . VAL A 1 192 ? -12.266 17.609 1.373 1 95.31 192 VAL A O 1
ATOM 1445 N N . LYS A 1 193 ? -10.609 18.812 2.334 1 95.5 193 LYS A N 1
ATOM 1446 C CA . LYS A 1 193 ? -9.742 18.734 1.164 1 95.5 193 LYS A CA 1
ATOM 1447 C C . LYS A 1 193 ? -8.586 17.766 1.392 1 95.5 193 LYS A C 1
ATOM 1449 O O . LYS A 1 193 ? -8.062 17.656 2.5 1 95.5 193 LYS A O 1
ATOM 1454 N N . SER A 1 194 ? -8.273 17.047 0.395 1 94.56 194 SER A N 1
ATOM 1455 C CA . SER A 1 194 ? -7.125 16.156 0.421 1 94.56 194 SER A CA 1
ATOM 1456 C C . SER A 1 194 ? -6.078 16.562 -0.606 1 94.56 194 SER A C 1
ATOM 1458 O O . SER A 1 194 ? -6.41 16.875 -1.752 1 94.56 194 SER A O 1
ATOM 1460 N N . ARG A 1 195 ? -4.852 16.625 -0.182 1 94.75 195 ARG A N 1
ATOM 1461 C CA . ARG A 1 195 ? -3.738 17.047 -1.026 1 94.75 195 ARG A CA 1
ATOM 1462 C C . ARG A 1 195 ? -2.607 16.016 -0.983 1 94.75 195 ARG A C 1
ATOM 1464 O O . ARG A 1 195 ? -2.391 15.367 0.041 1 94.75 195 ARG A O 1
ATOM 1471 N N . LEU A 1 196 ? -1.955 15.906 -2.092 1 94.19 196 LEU A N 1
ATOM 1472 C CA . LEU A 1 196 ? -0.794 15.039 -2.229 1 94.19 196 LEU A CA 1
ATOM 1473 C C . LEU A 1 196 ? 0.385 15.789 -2.834 1 94.19 196 LEU A C 1
ATOM 1475 O O . LEU A 1 196 ? 0.238 16.453 -3.861 1 94.19 196 LEU A O 1
ATOM 1479 N N . VAL A 1 197 ? 1.545 15.734 -2.174 1 94.19 197 VAL A N 1
ATOM 1480 C CA . VAL A 1 197 ? 2.752 16.359 -2.707 1 94.19 197 VAL A CA 1
ATOM 1481 C C . VAL A 1 197 ? 3.816 15.289 -2.957 1 94.19 197 VAL A C 1
ATOM 1483 O O . VAL A 1 197 ? 4.117 14.484 -2.07 1 94.19 197 VAL A O 1
ATOM 1486 N N . PHE A 1 198 ? 4.387 15.234 -4.145 1 93.06 198 PHE A N 1
ATOM 1487 C CA . PHE A 1 198 ? 5.465 14.328 -4.516 1 93.06 198 PHE A CA 1
ATOM 1488 C C . PHE A 1 198 ? 6.805 15.055 -4.527 1 93.06 198 PHE A C 1
ATOM 1490 O O . PHE A 1 198 ? 7.074 15.859 -5.422 1 93.06 198 PHE A O 1
ATOM 1497 N N . LEU A 1 199 ? 7.59 14.688 -3.576 1 91.44 199 LEU A N 1
ATOM 1498 C CA . LEU A 1 199 ? 8.898 15.328 -3.463 1 91.44 199 LEU A CA 1
ATOM 1499 C C . LEU A 1 199 ? 9.961 14.539 -4.211 1 91.44 199 LEU A C 1
ATOM 1501 O O . LEU A 1 199 ? 9.867 13.312 -4.32 1 91.44 199 LEU A O 1
ATOM 1505 N N . GLY A 1 200 ? 10.906 15.234 -4.699 1 83.06 200 GLY A N 1
ATOM 1506 C CA . GLY A 1 200 ? 12.117 14.578 -5.172 1 83.06 200 GLY A CA 1
ATOM 1507 C C . GLY A 1 200 ? 13.07 14.211 -4.051 1 83.06 200 GLY A C 1
ATOM 1508 O O . GLY A 1 200 ? 12.695 14.234 -2.877 1 83.06 200 GLY A O 1
ATOM 1509 N N . PHE A 1 201 ? 14.266 13.789 -4.438 1 78.31 201 PHE A N 1
ATOM 1510 C CA . PHE A 1 201 ? 15.281 13.492 -3.43 1 78.31 201 PHE A CA 1
ATOM 1511 C C . PHE A 1 201 ? 15.688 14.75 -2.678 1 78.31 201 PHE A C 1
ATOM 1513 O O . PHE A 1 201 ? 16.203 15.695 -3.275 1 78.31 201 PHE A O 1
ATOM 1520 N N . VAL A 1 202 ? 15.328 14.734 -1.485 1 79.44 202 VAL A N 1
ATOM 1521 C CA . VAL A 1 202 ? 15.609 15.891 -0.644 1 79.44 202 VAL A CA 1
ATOM 1522 C C . VAL A 1 202 ? 16.891 15.656 0.153 1 79.44 202 VAL A C 1
ATOM 1524 O O . VAL A 1 202 ? 17.219 14.516 0.492 1 79.44 202 VAL A O 1
ATOM 1527 N N . GLU A 1 203 ? 17.484 16.703 0.369 1 74.44 203 GLU A N 1
ATOM 1528 C CA . GLU A 1 203 ? 18.703 16.672 1.161 1 74.44 203 GLU A CA 1
ATOM 1529 C C . GLU A 1 203 ? 18.516 15.891 2.451 1 74.44 203 GLU A C 1
ATOM 1531 O O . GLU A 1 203 ? 17.469 16.016 3.109 1 74.44 203 GLU A O 1
ATOM 1536 N N . ASN A 1 204 ? 19.469 15.102 2.691 1 63.31 204 ASN A N 1
ATOM 1537 C CA . ASN A 1 204 ? 19.359 14.133 3.775 1 63.31 204 ASN A CA 1
ATOM 1538 C C . ASN A 1 204 ? 19.469 14.805 5.141 1 63.31 204 ASN A C 1
ATOM 1540 O O . ASN A 1 204 ? 20.25 15.742 5.316 1 63.31 204 ASN A O 1
ATOM 1544 N N . ASP A 1 205 ? 18.547 14.461 5.867 1 66.88 205 ASP A N 1
ATOM 1545 C CA . ASP A 1 205 ? 18.75 14.633 7.305 1 66.88 205 ASP A CA 1
ATOM 1546 C C . ASP A 1 205 ? 19.781 13.641 7.832 1 66.88 205 ASP A C 1
ATOM 1548 O O . ASP A 1 205 ? 19.594 12.43 7.746 1 66.88 205 ASP A O 1
ATOM 1552 N N . PRO A 1 206 ? 20.891 14.258 8.188 1 63.16 206 PRO A N 1
ATOM 1553 C CA . PRO A 1 206 ? 21.969 13.359 8.617 1 63.16 206 PRO A CA 1
ATOM 1554 C C . PRO A 1 206 ? 21.516 12.352 9.672 1 63.16 206 PRO A C 1
ATOM 1556 O O . PRO A 1 206 ? 22.172 11.32 9.859 1 63.16 206 PRO A O 1
ATOM 1559 N N . HIS A 1 207 ? 20.453 12.633 10.336 1 69.12 207 HIS A N 1
ATOM 1560 C CA . HIS A 1 207 ? 20.031 11.75 11.414 1 69.12 207 HIS A CA 1
ATOM 1561 C C . HIS A 1 207 ? 18.922 10.805 10.945 1 69.12 207 HIS A C 1
ATOM 1563 O O . HIS A 1 207 ? 18.5 9.922 11.695 1 69.12 207 HIS A O 1
ATOM 1569 N N . LYS A 1 208 ? 18.594 11.047 9.711 1 73.25 208 LYS A N 1
ATOM 1570 C CA . LYS A 1 208 ? 17.516 10.18 9.219 1 73.25 208 LYS A CA 1
ATOM 1571 C C . LYS A 1 208 ? 18.062 8.82 8.789 1 73.25 208 LYS A C 1
ATOM 1573 O O . LYS A 1 208 ? 19.078 8.742 8.086 1 73.25 208 LYS A O 1
ATOM 1578 N N . GLU A 1 209 ? 17.438 7.82 9.32 1 78.12 209 GLU A N 1
ATOM 1579 C CA . GLU A 1 209 ? 17.828 6.457 8.977 1 78.12 209 GLU A CA 1
ATOM 1580 C C . GLU A 1 209 ? 16.938 5.887 7.879 1 78.12 209 GLU A C 1
ATOM 1582 O O . GLU A 1 209 ? 15.766 6.273 7.758 1 78.12 209 GLU A O 1
ATOM 1587 N N . THR A 1 210 ? 17.578 5.098 7.074 1 86.88 210 THR A N 1
ATOM 1588 C CA . THR A 1 210 ? 16.906 4.32 6.043 1 86.88 210 THR A CA 1
ATOM 1589 C C . THR A 1 210 ? 16.859 2.842 6.414 1 86.88 210 THR A C 1
ATOM 1591 O O . THR A 1 210 ? 17.812 2.322 7.008 1 86.88 210 THR A O 1
ATOM 1594 N N . LEU A 1 211 ? 15.844 2.238 6.125 1 90.56 211 LEU A N 1
ATOM 1595 C CA . LEU A 1 211 ? 15.742 0.815 6.43 1 90.56 211 LEU A CA 1
ATOM 1596 C C . LEU A 1 211 ? 16.359 -0.025 5.316 1 90.56 211 LEU A C 1
ATOM 1598 O O . LEU A 1 211 ? 16.141 0.257 4.133 1 90.56 211 LEU A O 1
ATOM 1602 N N . ALA A 1 212 ? 17.094 -1.017 5.793 1 90.62 212 ALA A N 1
ATOM 1603 C CA . ALA A 1 212 ? 17.484 -2.072 4.859 1 90.62 212 ALA A CA 1
ATOM 1604 C C . ALA A 1 212 ? 16.359 -3.07 4.652 1 90.62 212 ALA A C 1
ATOM 1606 O O . ALA A 1 212 ? 15.336 -3.018 5.348 1 90.62 212 ALA A O 1
ATOM 1607 N N . ALA A 1 213 ? 16.562 -3.943 3.736 1 90.31 213 ALA A N 1
ATOM 1608 C CA . ALA A 1 213 ? 15.523 -4.91 3.375 1 90.31 213 ALA A CA 1
ATOM 1609 C C . ALA A 1 213 ? 15.234 -5.863 4.531 1 90.31 213 ALA A C 1
ATOM 1611 O O . ALA A 1 213 ? 14.156 -6.465 4.594 1 90.31 213 ALA A O 1
ATOM 1612 N N . ASP A 1 214 ? 16.141 -5.996 5.426 1 90 214 ASP A N 1
ATOM 1613 C CA . ASP A 1 214 ? 15.938 -6.926 6.531 1 90 214 ASP A CA 1
ATOM 1614 C C . ASP A 1 214 ? 15.414 -6.203 7.77 1 90 214 ASP A C 1
ATOM 1616 O O . ASP A 1 214 ? 15.211 -6.82 8.82 1 90 214 ASP A O 1
ATOM 1620 N N . GLY A 1 215 ? 15.312 -4.895 7.691 1 90.5 215 GLY A N 1
ATOM 1621 C CA . GLY A 1 215 ? 14.734 -4.137 8.789 1 90.5 215 GLY A CA 1
ATOM 1622 C C . GLY A 1 215 ? 15.766 -3.379 9.602 1 90.5 215 GLY A C 1
ATOM 1623 O O . GLY A 1 215 ? 15.422 -2.598 10.492 1 90.5 215 GLY A O 1
ATOM 1624 N N . THR A 1 216 ? 17 -3.607 9.25 1 90.88 216 THR A N 1
ATOM 1625 C CA . THR A 1 216 ? 18.047 -2.861 9.953 1 90.88 216 THR A CA 1
ATOM 1626 C C . THR A 1 216 ? 18.156 -1.441 9.398 1 90.88 216 THR A C 1
ATOM 1628 O O . THR A 1 216 ? 17.766 -1.18 8.258 1 90.88 216 THR A O 1
ATOM 1631 N N . SER A 1 217 ? 18.547 -0.577 10.258 1 89.69 217 SER A N 1
ATOM 1632 C CA . SER A 1 217 ? 18.656 0.821 9.859 1 89.69 217 SER A CA 1
ATOM 1633 C C . SER A 1 217 ? 20.094 1.171 9.477 1 89.69 217 SER A C 1
ATOM 1635 O O . SER A 1 217 ? 21.047 0.628 10.047 1 89.69 217 SER A O 1
ATOM 1637 N N . PHE A 1 218 ? 20.203 2.031 8.438 1 83.62 218 PHE A N 1
ATOM 1638 C CA . PHE A 1 218 ? 21.516 2.553 8.039 1 83.62 218 PHE A CA 1
ATOM 1639 C C . PHE A 1 218 ? 21.375 3.969 7.492 1 83.62 218 PHE A C 1
ATOM 1641 O O . PHE A 1 218 ? 20.266 4.434 7.215 1 83.62 218 PHE A O 1
ATOM 1648 N N . ARG A 1 219 ? 22.5 4.668 7.48 1 79.5 219 ARG A N 1
ATOM 1649 C CA . ARG A 1 219 ? 22.531 6.016 6.922 1 79.5 219 ARG A CA 1
ATOM 1650 C C . ARG A 1 219 ? 22.891 5.992 5.445 1 79.5 219 ARG A C 1
ATOM 1652 O O . ARG A 1 219 ? 23.875 5.34 5.055 1 79.5 219 ARG A O 1
ATOM 1659 N N . HIS A 1 220 ? 22 6.527 4.699 1 73.5 220 HIS A N 1
ATOM 1660 C CA . HIS A 1 220 ? 22.219 6.574 3.256 1 73.5 220 HIS A CA 1
ATOM 1661 C C . HIS A 1 220 ? 22.531 7.992 2.791 1 73.5 220 HIS A C 1
ATOM 1663 O O . HIS A 1 220 ? 21.828 8.938 3.141 1 73.5 220 HIS A O 1
ATOM 1669 N N . ASN A 1 221 ? 23.625 8.125 2.098 1 68.38 221 ASN A N 1
ATOM 1670 C CA . ASN A 1 221 ? 24 9.422 1.543 1 68.38 221 ASN A CA 1
ATOM 1671 C C . ASN A 1 221 ? 23.672 9.516 0.056 1 68.38 221 ASN A C 1
ATOM 1673 O O . ASN A 1 221 ? 24.109 8.672 -0.734 1 68.38 221 ASN A O 1
ATOM 1677 N N . ARG A 1 222 ? 22.688 10.242 -0.254 1 65.12 222 ARG A N 1
ATOM 1678 C CA . ARG A 1 222 ? 22.375 10.43 -1.666 1 65.12 222 ARG A CA 1
ATOM 1679 C C . ARG A 1 222 ? 22.438 11.906 -2.047 1 65.12 222 ARG A C 1
ATOM 1681 O O . ARG A 1 222 ? 22.297 12.781 -1.187 1 65.12 222 ARG A O 1
ATOM 1688 N N . LYS A 1 223 ? 22.703 12.023 -3.379 1 73.44 223 LYS A N 1
ATOM 1689 C CA . LYS A 1 223 ? 22.672 13.375 -3.918 1 73.44 223 LYS A CA 1
ATOM 1690 C C . LYS A 1 223 ? 21.266 13.961 -3.857 1 73.44 223 LYS A C 1
ATOM 1692 O O . LYS A 1 223 ? 20.281 13.281 -4.168 1 73.44 223 LYS A O 1
ATOM 1697 N N . ALA A 1 224 ? 21.219 15.148 -3.41 1 76.38 224 ALA A N 1
ATOM 1698 C CA . ALA A 1 224 ? 19.922 15.797 -3.174 1 76.38 224 ALA A CA 1
ATOM 1699 C C . ALA A 1 224 ? 19.469 16.578 -4.406 1 76.38 224 ALA A C 1
ATOM 1701 O O . ALA A 1 224 ? 20.297 17.156 -5.117 1 76.38 224 ALA A O 1
ATOM 1702 N N . GLN A 1 225 ? 18.188 16.469 -4.695 1 75.25 225 GLN A N 1
ATOM 1703 C CA . GLN A 1 225 ? 17.562 17.25 -5.773 1 75.25 225 GLN A CA 1
ATOM 1704 C C . GLN A 1 225 ? 16.922 18.531 -5.242 1 75.25 225 GLN A C 1
ATOM 1706 O O . GLN A 1 225 ? 16.641 19.453 -6.004 1 75.25 225 GLN A O 1
ATOM 1711 N N . GLN A 1 226 ? 16.688 18.578 -3.998 1 82.38 226 GLN A N 1
ATOM 1712 C CA . GLN A 1 226 ? 16.047 19.719 -3.354 1 82.38 226 GLN A CA 1
ATOM 1713 C C . GLN A 1 226 ? 16.469 19.828 -1.891 1 82.38 226 GLN A C 1
ATOM 1715 O O . GLN A 1 226 ? 16.812 18.828 -1.264 1 82.38 226 GLN A O 1
ATOM 1720 N N . THR A 1 227 ? 16.469 21.062 -1.437 1 87.75 227 THR A N 1
ATOM 1721 C CA . THR A 1 227 ? 16.766 21.281 -0.027 1 87.75 227 THR A CA 1
ATOM 1722 C C . THR A 1 227 ? 15.539 21.031 0.836 1 87.75 227 THR A C 1
ATOM 1724 O O . THR A 1 227 ? 14.422 20.938 0.322 1 87.75 227 THR A O 1
ATOM 1727 N N . GLN A 1 228 ? 15.742 20.875 2.09 1 91.38 228 GLN A N 1
ATOM 1728 C CA . GLN A 1 228 ? 14.633 20.719 3.027 1 91.38 228 GLN A CA 1
ATOM 1729 C C . GLN A 1 228 ? 13.727 21.938 3.018 1 91.38 228 GLN A C 1
ATOM 1731 O O . GLN A 1 228 ? 12.508 21.812 3.119 1 91.38 228 GLN A O 1
ATOM 1736 N N . GLN A 1 229 ? 14.273 23.109 2.801 1 92.25 229 GLN A N 1
ATOM 1737 C CA . GLN A 1 229 ? 13.523 24.359 2.764 1 92.25 229 GLN A CA 1
ATOM 1738 C C . GLN A 1 229 ? 12.648 24.438 1.514 1 92.25 229 GLN A C 1
ATOM 1740 O O . GLN A 1 229 ? 11.5 24.891 1.578 1 92.25 229 GLN A O 1
ATOM 1745 N N . GLU A 1 230 ? 13.227 24 0.434 1 91.38 230 GLU A N 1
ATOM 1746 C CA . GLU A 1 230 ? 12.453 23.984 -0.805 1 91.38 230 GLU A CA 1
ATOM 1747 C C . GLU A 1 230 ? 11.273 23.016 -0.702 1 91.38 230 GLU A C 1
ATOM 1749 O O . GLU A 1 230 ? 10.172 23.328 -1.151 1 91.38 230 GLU A O 1
ATOM 1754 N N . ALA A 1 231 ? 11.562 21.891 -0.104 1 93.31 231 ALA A N 1
ATOM 1755 C CA . ALA A 1 231 ? 10.492 20.922 0.112 1 93.31 231 ALA A CA 1
ATOM 1756 C C . ALA A 1 231 ? 9.398 21.484 1.01 1 93.31 231 ALA A C 1
ATOM 1758 O O . ALA A 1 231 ? 8.211 21.359 0.712 1 93.31 231 ALA A O 1
ATOM 1759 N N . ALA A 1 232 ? 9.797 22.156 2.027 1 94.75 232 ALA A N 1
ATOM 1760 C CA . ALA A 1 232 ? 8.852 22.734 2.977 1 94.75 232 ALA A CA 1
ATOM 1761 C C . ALA A 1 232 ? 7.984 23.797 2.303 1 94.75 232 ALA A C 1
ATOM 1763 O O . ALA A 1 232 ? 6.77 23.844 2.516 1 94.75 232 ALA A O 1
ATOM 1764 N N . ARG A 1 233 ? 8.578 24.641 1.484 1 93.31 233 ARG A N 1
ATOM 1765 C CA . ARG A 1 233 ? 7.836 25.656 0.765 1 93.31 233 ARG A CA 1
ATOM 1766 C C . ARG A 1 233 ? 6.805 25.047 -0.168 1 93.31 233 ARG A C 1
ATOM 1768 O O . ARG A 1 233 ? 5.68 25.531 -0.273 1 93.31 233 ARG A O 1
ATOM 1775 N N . ALA A 1 234 ? 7.207 23.969 -0.799 1 92.94 234 ALA A N 1
ATOM 1776 C CA . ALA A 1 234 ? 6.289 23.281 -1.7 1 92.94 234 ALA A CA 1
ATOM 1777 C C . ALA A 1 234 ? 5.117 22.688 -0.932 1 92.94 234 ALA A C 1
ATOM 1779 O O . ALA A 1 234 ? 3.971 22.75 -1.385 1 92.94 234 ALA A O 1
ATOM 1780 N N . ILE A 1 235 ? 5.395 22.094 0.18 1 95.5 235 ILE A N 1
ATOM 1781 C CA . ILE A 1 235 ? 4.367 21.484 1.018 1 95.5 235 ILE A CA 1
ATOM 1782 C C . ILE A 1 235 ? 3.363 22.547 1.46 1 95.5 235 ILE A C 1
ATOM 1784 O O . ILE A 1 235 ? 2.152 22.359 1.312 1 95.5 235 ILE A O 1
ATOM 1788 N N . VAL A 1 236 ? 3.838 23.688 1.943 1 95.31 236 VAL A N 1
ATOM 1789 C CA . VAL A 1 236 ? 2.967 24.734 2.463 1 95.31 236 VAL A CA 1
ATOM 1790 C C . VAL A 1 236 ? 2.176 25.375 1.319 1 95.31 236 VAL A C 1
ATOM 1792 O O . VAL A 1 236 ? 0.994 25.688 1.475 1 95.31 236 VAL A O 1
ATOM 1795 N N . SER A 1 237 ? 2.832 25.516 0.179 1 92.56 237 SER A N 1
ATOM 1796 C CA . SER A 1 237 ? 2.131 26.047 -0.988 1 92.56 237 SER A CA 1
ATOM 1797 C C . SER A 1 237 ? 1.008 25.109 -1.425 1 92.56 237 SER A C 1
ATOM 1799 O O . SER A 1 237 ? -0.075 25.562 -1.8 1 92.56 237 SER A O 1
ATOM 1801 N N . ALA A 1 238 ? 1.268 23.812 -1.334 1 92.12 238 ALA A N 1
ATOM 1802 C CA . ALA A 1 238 ? 0.272 22.812 -1.719 1 92.12 238 ALA A CA 1
ATOM 1803 C C . ALA A 1 238 ? -0.896 22.797 -0.737 1 92.12 238 ALA A C 1
ATOM 1805 O O . ALA A 1 238 ? -2.031 22.5 -1.119 1 92.12 238 ALA A O 1
ATOM 1806 N N . LEU A 1 239 ? -0.61 23.094 0.422 1 92 239 LEU A N 1
ATOM 1807 C CA . LEU A 1 239 ? -1.611 23.094 1.482 1 92 239 LEU A CA 1
ATOM 1808 C C . LEU A 1 239 ? -2.727 24.094 1.179 1 92 239 LEU A C 1
ATOM 1810 O O . LEU A 1 239 ? -3.904 23.797 1.401 1 92 239 LEU A O 1
ATOM 1814 N N . THR A 1 240 ? -2.404 25.25 0.666 1 87 240 THR A N 1
ATOM 1815 C CA . THR A 1 240 ? -3.363 26.328 0.456 1 87 240 THR A CA 1
ATOM 1816 C C . THR A 1 240 ? -3.715 26.469 -1.022 1 87 240 THR A C 1
ATOM 1818 O O . THR A 1 240 ? -4.562 27.281 -1.395 1 87 240 THR A O 1
ATOM 1821 N N . GLY A 1 241 ? -3.092 25.641 -1.823 1 85.56 241 GLY A N 1
ATOM 1822 C CA . GLY A 1 241 ? -3.314 25.734 -3.258 1 85.56 241 GLY A CA 1
ATOM 1823 C C . GLY A 1 241 ? -4.582 25.031 -3.709 1 85.56 241 GLY A C 1
ATOM 1824 O O . GLY A 1 241 ? -5.344 24.531 -2.885 1 85.56 241 GLY A O 1
ATOM 1825 N N . SER A 1 242 ? -4.723 25.078 -5.012 1 83.06 242 SER A N 1
ATOM 1826 C CA . SER A 1 242 ? -5.953 24.547 -5.578 1 83.06 242 SER A CA 1
ATOM 1827 C C . SER A 1 242 ? -5.73 23.141 -6.148 1 83.06 242 SER A C 1
ATOM 1829 O O . SER A 1 242 ? -6.688 22.406 -6.387 1 83.06 242 SER A O 1
ATOM 1831 N N . ARG A 1 243 ? -4.508 22.797 -6.285 1 85.75 243 ARG A N 1
ATOM 1832 C CA . ARG A 1 243 ? -4.223 21.516 -6.898 1 85.75 243 ARG A CA 1
ATOM 1833 C C . ARG A 1 243 ? -4.215 20.391 -5.855 1 85.75 243 ARG A C 1
ATOM 1835 O O . ARG A 1 243 ? -3.6 20.531 -4.797 1 85.75 243 ARG A O 1
ATOM 1842 N N . GLN A 1 244 ? -4.828 19.344 -6.23 1 87.81 244 GLN A N 1
ATOM 1843 C CA . GLN A 1 244 ? -4.887 18.219 -5.316 1 87.81 244 GLN A CA 1
ATOM 1844 C C . GLN A 1 244 ? -3.568 17.438 -5.309 1 87.81 244 GLN A C 1
ATOM 18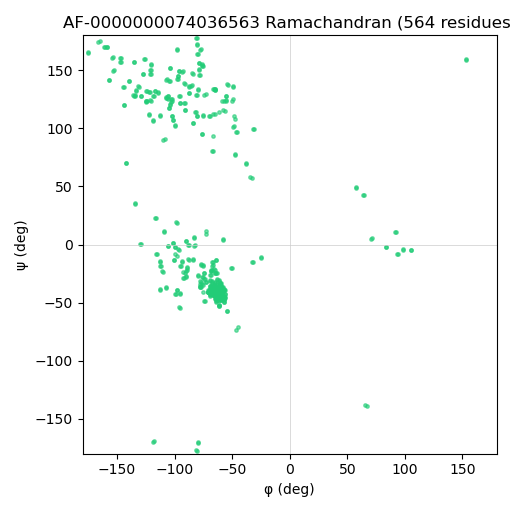46 O O . GLN A 1 244 ? -3.191 16.859 -4.293 1 87.81 244 GLN A O 1
ATOM 1851 N N . ARG A 1 245 ? -2.9 17.438 -6.469 1 88.88 245 ARG A N 1
ATOM 1852 C CA . ARG A 1 245 ? -1.645 16.703 -6.637 1 88.88 245 ARG A CA 1
ATOM 1853 C C . ARG A 1 245 ? -0.541 17.641 -7.133 1 88.88 245 ARG A C 1
ATOM 1855 O O . ARG A 1 245 ? -0.691 18.281 -8.172 1 88.88 245 ARG A O 1
ATOM 1862 N N . VAL A 1 246 ? 0.582 17.703 -6.359 1 89.94 246 VAL A N 1
ATOM 1863 C CA . VAL A 1 246 ? 1.7 18.578 -6.73 1 89.94 246 VAL A CA 1
ATOM 1864 C C . VAL A 1 246 ? 2.982 17.75 -6.82 1 89.94 246 VAL A C 1
ATOM 1866 O O . VAL A 1 246 ? 3.342 17.047 -5.871 1 89.94 246 VAL A O 1
ATOM 1869 N N . ILE A 1 247 ? 3.65 17.766 -7.941 1 88.94 247 ILE A N 1
ATOM 1870 C CA . ILE A 1 247 ? 4.957 17.141 -8.133 1 88.94 247 ILE A CA 1
ATOM 1871 C C . ILE A 1 247 ? 6.035 18.219 -8.203 1 88.94 247 ILE A C 1
ATOM 1873 O O . ILE A 1 247 ? 6.012 19.078 -9.086 1 88.94 247 ILE A O 1
ATOM 1877 N N . THR A 1 248 ? 7.051 18.125 -7.387 1 87.56 248 THR A N 1
ATOM 1878 C CA . THR A 1 248 ? 7.879 19.297 -7.109 1 87.56 248 THR A CA 1
ATOM 1879 C C . THR A 1 248 ? 9.078 19.344 -8.047 1 87.56 248 THR A C 1
ATOM 1881 O O . THR A 1 248 ? 9.773 20.359 -8.125 1 87.56 248 THR A O 1
ATOM 1884 N N . ILE A 1 249 ? 9.344 18.25 -8.695 1 80.25 249 ILE A N 1
ATOM 1885 C CA . ILE A 1 249 ? 10.523 18.25 -9.555 1 80.25 249 ILE A CA 1
ATOM 1886 C C . ILE A 1 249 ? 10.117 17.953 -10.992 1 80.25 249 ILE A C 1
ATOM 1888 O O . ILE A 1 249 ? 9.203 17.156 -11.227 1 80.25 249 ILE A O 1
ATOM 1892 N N . PRO A 1 250 ? 10.852 18.562 -11.953 1 79.62 250 PRO A N 1
ATOM 1893 C CA . PRO A 1 250 ? 10.508 18.359 -13.367 1 79.62 250 PRO A CA 1
ATOM 1894 C C . PRO A 1 250 ? 10.586 16.891 -13.781 1 79.62 250 PRO A C 1
ATOM 1896 O O . PRO A 1 250 ? 9.727 16.406 -14.523 1 79.62 250 PRO A O 1
ATOM 1899 N N . ALA A 1 251 ? 11.578 16.266 -13.305 1 72.69 251 ALA A N 1
ATOM 1900 C CA . ALA A 1 251 ? 11.727 14.859 -13.656 1 72.69 251 ALA A CA 1
ATOM 1901 C C . ALA A 1 251 ? 10.516 14.047 -13.203 1 72.69 251 ALA A C 1
ATOM 1903 O O . ALA A 1 251 ? 10.078 13.125 -13.898 1 72.69 251 ALA A O 1
ATOM 1904 N N . GLY A 1 252 ? 10.016 14.375 -12.109 1 77.19 252 GLY A N 1
ATOM 1905 C CA . GLY A 1 252 ? 8.812 13.719 -11.609 1 77.19 252 GLY A CA 1
ATOM 1906 C C . GLY A 1 252 ? 7.582 14.023 -12.438 1 77.19 252 GLY A C 1
ATOM 1907 O O . GLY A 1 252 ? 6.754 13.141 -12.672 1 77.19 252 GLY A O 1
ATOM 1908 N N . ARG A 1 253 ? 7.488 15.227 -12.844 1 77.12 253 ARG A N 1
ATOM 1909 C CA . ARG A 1 253 ? 6.371 15.617 -13.703 1 77.12 253 ARG A CA 1
ATOM 1910 C C . ARG A 1 253 ? 6.43 14.891 -15.039 1 77.12 253 ARG A C 1
ATOM 1912 O O . ARG A 1 253 ? 5.406 14.438 -15.555 1 77.12 253 ARG A O 1
ATOM 1919 N N . ALA A 1 254 ? 7.648 14.758 -15.453 1 73 254 ALA A N 1
ATOM 1920 C CA . ALA A 1 254 ? 7.848 14.055 -16.719 1 73 254 ALA A CA 1
ATOM 1921 C C . ALA A 1 254 ? 7.492 12.578 -16.578 1 73 254 ALA A C 1
ATOM 1923 O O . ALA A 1 254 ? 6.844 12.008 -17.469 1 73 254 ALA A O 1
ATOM 1924 N N . LEU A 1 255 ? 7.898 12.023 -15.477 1 72.19 255 LEU A N 1
ATOM 1925 C CA . LEU A 1 255 ? 7.598 10.617 -15.227 1 72.19 255 LEU A CA 1
ATOM 1926 C C . LEU A 1 255 ? 6.094 10.398 -15.117 1 72.19 255 LEU A C 1
ATOM 1928 O O . LEU A 1 255 ? 5.562 9.43 -15.664 1 72.19 255 LEU A O 1
ATOM 1932 N N . SER A 1 256 ? 5.488 11.219 -14.391 1 71.5 256 SER A N 1
ATOM 1933 C CA . SER A 1 256 ? 4.043 11.125 -14.227 1 71.5 256 SER A CA 1
ATOM 1934 C C . SER A 1 256 ? 3.322 11.234 -15.562 1 71.5 256 SER A C 1
ATOM 1936 O O . SER A 1 256 ? 2.365 10.5 -15.82 1 71.5 256 SER A O 1
ATOM 1938 N N . TRP A 1 257 ? 3.863 12.094 -16.391 1 65 257 TRP A N 1
ATOM 1939 C CA . TRP A 1 257 ? 3.301 12.266 -17.719 1 65 257 TRP A CA 1
ATOM 1940 C C . TRP A 1 257 ? 3.555 11.031 -18.578 1 65 257 TRP A C 1
ATOM 1942 O O . TRP A 1 257 ? 2.648 10.547 -19.266 1 65 257 TRP A O 1
ATOM 1952 N N . ALA A 1 258 ? 4.77 10.492 -18.5 1 65.44 258 ALA A N 1
ATOM 1953 C CA . ALA A 1 258 ? 5.16 9.336 -19.312 1 65.44 258 ALA A CA 1
ATOM 1954 C C . ALA A 1 258 ? 4.352 8.102 -18.922 1 65.44 258 ALA A C 1
ATOM 1956 O O . ALA A 1 258 ? 3.984 7.301 -19.797 1 65.44 258 ALA A O 1
ATOM 1957 N N . LYS A 1 259 ? 4.074 8 -17.703 1 63.97 259 LYS A N 1
ATOM 1958 C CA . LYS A 1 259 ? 3.287 6.879 -17.203 1 63.97 259 LYS A CA 1
ATOM 1959 C C . LYS A 1 259 ? 1.877 6.891 -17.797 1 63.97 259 LYS A C 1
ATOM 1961 O O . LYS A 1 259 ? 1.27 5.836 -17.984 1 63.97 259 LYS A O 1
ATOM 1966 N N . ARG A 1 260 ? 1.447 8.047 -17.969 1 58.81 260 ARG A N 1
ATOM 1967 C CA . ARG A 1 260 ? 0.103 8.211 -18.5 1 58.81 260 ARG A CA 1
ATOM 1968 C C . ARG A 1 260 ? 0.073 7.887 -20 1 58.81 260 ARG A C 1
ATOM 1970 O O . ARG A 1 260 ? -0.894 7.301 -20.484 1 58.81 260 ARG A O 1
ATOM 1977 N N . CYS A 1 261 ? 1.218 8.148 -20.578 1 54.78 261 CYS A N 1
ATOM 1978 C CA . CYS A 1 261 ? 1.232 8.062 -22.031 1 54.78 261 CYS A CA 1
ATOM 1979 C C . CYS A 1 261 ? 1.794 6.723 -22.5 1 54.78 261 CYS A C 1
ATOM 1981 O O . CYS A 1 261 ? 1.287 6.125 -23.453 1 54.78 261 CYS A O 1
ATOM 1983 N N . THR A 1 262 ? 2.922 6.227 -21.844 1 55.81 262 THR A N 1
ATOM 1984 C CA . THR A 1 262 ? 3.629 5.051 -22.344 1 55.81 262 THR A CA 1
ATOM 1985 C C . THR A 1 262 ? 4.121 4.188 -21.188 1 55.81 262 THR A C 1
ATOM 1987 O O . THR A 1 262 ? 5.328 4.016 -21 1 55.81 262 THR A O 1
ATOM 1990 N N . PRO A 1 263 ? 3.146 3.561 -20.516 1 52.75 263 PRO A N 1
ATOM 1991 C CA . PRO A 1 263 ? 3.555 2.814 -19.312 1 52.75 263 PRO A CA 1
ATOM 1992 C C . PRO A 1 263 ? 4.547 1.697 -19.641 1 52.75 263 PRO A C 1
ATOM 1994 O O . PRO A 1 263 ? 5.461 1.436 -18.844 1 52.75 263 PRO A O 1
ATOM 1997 N N . SER A 1 264 ? 4.449 1.135 -20.656 1 53.88 264 SER A N 1
ATOM 1998 C CA . SER A 1 264 ? 5.344 0.042 -21.016 1 53.88 264 SER A CA 1
ATOM 1999 C C . SER A 1 264 ? 6.773 0.541 -21.234 1 53.88 264 SER A C 1
ATOM 2001 O O . SER A 1 264 ? 7.73 -0.148 -20.875 1 53.88 264 SER A O 1
ATOM 2003 N N . LEU A 1 265 ? 6.918 1.733 -21.75 1 50.97 265 LEU A N 1
ATOM 2004 C CA . LEU A 1 265 ? 8.242 2.299 -21.969 1 50.97 265 LEU A CA 1
ATOM 2005 C C . LEU A 1 265 ? 8.906 2.66 -20.641 1 50.97 265 LEU A C 1
ATOM 2007 O O . LEU A 1 265 ? 10.102 2.428 -20.453 1 50.97 265 LEU A O 1
ATOM 2011 N N . VAL A 1 266 ? 8.164 3.184 -19.766 1 49.19 266 VAL A N 1
ATOM 2012 C CA . VAL A 1 266 ? 8.688 3.551 -18.453 1 49.19 266 VAL A CA 1
ATOM 2013 C C . VAL A 1 266 ? 9.211 2.307 -17.734 1 49.19 266 VAL A C 1
ATOM 2015 O O . VAL A 1 266 ? 10.305 2.328 -17.156 1 49.19 266 VAL A O 1
ATOM 2018 N N . ALA A 1 267 ? 8.508 1.221 -17.891 1 48.22 267 ALA A N 1
ATOM 2019 C CA . ALA A 1 267 ? 8.922 -0.038 -17.281 1 48.22 267 ALA A CA 1
ATOM 2020 C C . ALA A 1 267 ? 10.25 -0.521 -17.844 1 48.22 267 ALA A C 1
ATOM 2022 O O . ALA A 1 267 ? 11.125 -0.975 -17.094 1 48.22 267 ALA A O 1
ATOM 2023 N N . ARG A 1 268 ? 10.352 -0.417 -19.094 1 56.25 268 ARG A N 1
ATOM 2024 C CA . ARG A 1 268 ? 11.562 -0.88 -19.766 1 56.25 268 ARG A CA 1
ATOM 2025 C C . ARG A 1 268 ? 12.773 -0.058 -19.344 1 56.25 268 ARG A C 1
ATOM 2027 O O . ARG A 1 268 ? 13.859 -0.605 -19.141 1 56.25 268 ARG A O 1
ATOM 2034 N N . ILE A 1 269 ? 12.648 1.22 -19.219 1 52.66 269 ILE A N 1
ATOM 2035 C CA . ILE A 1 269 ? 13.734 2.131 -18.859 1 52.66 269 ILE A CA 1
ATOM 2036 C C . ILE A 1 269 ? 14.195 1.854 -17.438 1 52.66 269 ILE A C 1
ATOM 2038 O O . ILE A 1 269 ? 15.398 1.81 -17.156 1 52.66 269 ILE A O 1
ATOM 2042 N N . LEU A 1 270 ? 13.281 1.66 -16.594 1 53.06 270 LEU A N 1
ATOM 2043 C CA . LEU A 1 270 ? 13.625 1.424 -15.188 1 53.06 270 LEU A CA 1
ATOM 2044 C C . LEU A 1 270 ? 14.328 0.08 -15.023 1 53.06 270 LEU A C 1
ATOM 2046 O O . LEU A 1 270 ? 15.234 -0.052 -14.195 1 53.06 270 LEU A O 1
ATOM 2050 N N . ALA A 1 271 ? 13.945 -0.903 -15.766 1 51.88 271 ALA A N 1
ATOM 2051 C CA . ALA A 1 271 ? 14.586 -2.217 -15.727 1 51.88 271 ALA A CA 1
ATOM 2052 C C . ALA A 1 271 ? 16.047 -2.129 -16.172 1 51.88 271 ALA A C 1
ATOM 2054 O O . ALA A 1 271 ? 16.891 -2.871 -15.664 1 51.88 271 ALA A O 1
ATOM 2055 N N . ARG A 1 272 ? 16.281 -1.202 -17 1 51.25 272 ARG A N 1
ATOM 2056 C CA . ARG A 1 272 ? 17.625 -1.055 -17.531 1 51.25 272 ARG A CA 1
ATOM 2057 C C . ARG A 1 272 ? 18.531 -0.337 -16.547 1 51.25 272 ARG A C 1
ATOM 2059 O O . ARG A 1 272 ? 19.75 -0.545 -16.547 1 51.25 272 ARG A O 1
ATOM 2066 N N . ASN A 1 273 ? 18.031 0.529 -15.641 1 45.66 273 ASN A N 1
ATOM 2067 C CA . ASN A 1 273 ? 18.844 1.357 -14.75 1 45.66 273 ASN A CA 1
ATOM 2068 C C . ASN A 1 273 ? 18.969 0.727 -13.367 1 45.66 273 ASN A C 1
ATOM 2070 O O . ASN A 1 273 ? 19.25 1.419 -12.383 1 45.66 273 ASN A O 1
ATOM 2074 N N . ARG A 1 274 ? 18.719 -0.533 -13.164 1 52.16 274 ARG A N 1
ATOM 2075 C CA . ARG A 1 274 ? 18.672 -1.246 -11.898 1 52.16 274 ARG A CA 1
ATOM 2076 C C . ARG A 1 274 ? 20 -1.146 -11.156 1 52.16 274 ARG A C 1
ATOM 2078 O O . ARG A 1 274 ? 20.031 -1.114 -9.93 1 52.16 274 ARG A O 1
ATOM 2085 N N . LYS A 1 275 ? 21.094 -1.184 -11.852 1 50.56 275 LYS A N 1
ATOM 2086 C CA . LYS A 1 275 ? 22.422 -1.139 -11.234 1 50.56 275 LYS A CA 1
ATOM 2087 C C . LYS A 1 275 ? 22.625 0.158 -10.461 1 50.56 275 LYS A C 1
ATOM 2089 O O . LYS A 1 275 ? 23.297 0.168 -9.422 1 50.56 275 LYS A O 1
ATOM 2094 N N . SER A 1 276 ? 22.172 1.235 -10.922 1 40.5 276 SER A N 1
ATOM 2095 C CA . SER A 1 276 ? 22.406 2.508 -10.242 1 40.5 276 SER A CA 1
ATOM 2096 C C . SER A 1 276 ? 21.656 2.566 -8.914 1 40.5 276 SER A C 1
ATOM 2098 O O . SER A 1 276 ? 22.125 3.193 -7.961 1 40.5 276 SER A O 1
ATOM 2100 N N . PHE A 1 277 ? 20.656 1.795 -8.789 1 42.31 277 PHE A N 1
ATOM 2101 C CA . PHE A 1 277 ? 19.828 1.865 -7.59 1 42.31 277 PHE A CA 1
ATOM 2102 C C . PHE A 1 277 ? 20.344 0.902 -6.527 1 42.31 277 PHE A C 1
ATOM 2104 O O . PHE A 1 277 ? 20.125 1.118 -5.332 1 42.31 277 PHE A O 1
ATOM 2111 N N . HIS A 1 278 ? 21.094 -0.23 -6.82 1 43.69 278 HIS A N 1
ATOM 2112 C CA . HIS A 1 278 ? 21.594 -1.226 -5.879 1 43.69 278 HIS A CA 1
ATOM 2113 C C . HIS A 1 278 ? 22.969 -0.843 -5.355 1 43.69 278 HIS A C 1
ATOM 2115 O O . HIS A 1 278 ? 23.422 -1.369 -4.332 1 43.69 278 HIS A O 1
ATOM 2121 N N . ARG A 1 279 ? 23.781 -0.044 -5.941 1 39.81 279 ARG A N 1
ATOM 2122 C CA . ARG A 1 279 ? 25.172 0.221 -5.57 1 39.81 279 ARG A CA 1
ATOM 2123 C C . ARG A 1 279 ? 25.266 0.74 -4.141 1 39.81 279 ARG A C 1
ATOM 2125 O O . ARG A 1 279 ? 26.359 1.04 -3.652 1 39.81 279 ARG A O 1
ATOM 2132 N N . VAL A 1 280 ? 24.328 0.816 -3.416 1 35.5 280 VAL A N 1
ATOM 2133 C CA . VAL A 1 280 ? 24.594 1.396 -2.105 1 35.5 280 VAL A CA 1
ATOM 2134 C C . VAL A 1 280 ? 25.328 0.378 -1.23 1 35.5 280 VAL A C 1
ATOM 2136 O O . VAL A 1 280 ? 25.922 0.738 -0.216 1 35.5 280 VAL A O 1
ATOM 2139 N N . THR A 1 281 ? 24.938 -0.926 -1.27 1 34.06 281 THR A N 1
ATOM 2140 C CA . THR A 1 281 ? 25.297 -1.671 -0.067 1 34.06 281 THR A CA 1
ATOM 2141 C C . THR A 1 281 ? 26.781 -2.035 -0.075 1 34.06 281 THR A C 1
ATOM 2143 O O . THR A 1 281 ? 27.297 -2.594 0.896 1 34.06 281 THR A O 1
ATOM 2146 N N . LYS A 1 282 ? 27.5 -2.383 -1.189 1 32.22 282 LYS A N 1
ATOM 2147 C CA . LYS A 1 282 ? 28.719 -3.121 -0.875 1 32.22 282 LYS A CA 1
ATOM 2148 C C . LYS A 1 282 ? 29.766 -2.205 -0.267 1 32.22 282 LYS A C 1
ATOM 2150 O O . LYS A 1 282 ? 30.969 -2.451 -0.409 1 32.22 282 LYS A O 1
ATOM 2155 N N . ASN A 1 283 ? 29.453 -1.011 0.115 1 26.38 283 ASN A N 1
ATOM 2156 C CA . ASN A 1 283 ? 30.672 -0.473 0.713 1 26.38 283 ASN A CA 1
ATOM 2157 C C . ASN A 1 283 ? 31.047 -1.213 1.996 1 26.38 283 ASN A C 1
ATOM 2159 O O . ASN A 1 283 ? 30.281 -1.203 2.965 1 26.38 283 ASN A O 1
ATOM 2163 N N . SER A 1 284 ? 31.891 -2.229 1.895 1 24.83 284 SER A N 1
ATOM 2164 C CA . SER A 1 284 ? 32.875 -2.617 2.887 1 24.83 284 SER A CA 1
ATOM 2165 C C . SER A 1 284 ? 33.594 -1.396 3.475 1 24.83 284 SER A C 1
ATOM 2167 O O . SER A 1 284 ? 33.906 -0.446 2.756 1 24.83 284 SER A O 1
ATOM 2169 N N . MET B 1 1 ? -18.875 -24.594 -28.859 1 25.42 1 MET B N 1
ATOM 2170 C CA . MET B 1 1 ? -17.859 -25.453 -28.266 1 25.42 1 MET B CA 1
ATOM 2171 C C . MET B 1 1 ? -16.469 -24.828 -28.375 1 25.42 1 MET B C 1
ATOM 2173 O O . MET B 1 1 ? -15.828 -24.922 -29.422 1 25.42 1 MET B O 1
ATOM 2177 N N . GLN B 1 2 ? -16.375 -23.578 -27.906 1 30.25 2 GLN B N 1
ATOM 2178 C CA . GLN B 1 2 ? -15.188 -22.766 -28.125 1 30.25 2 GLN B CA 1
ATOM 2179 C C . GLN B 1 2 ? -13.914 -23.531 -27.781 1 30.25 2 GLN B C 1
ATOM 2181 O O . GLN B 1 2 ? -13.812 -24.125 -26.703 1 30.25 2 GLN B O 1
ATOM 2186 N N . LYS B 1 3 ? -13.227 -24.016 -28.672 1 37.62 3 LYS B N 1
ATOM 2187 C CA . LYS B 1 3 ? -12.008 -24.812 -28.734 1 37.62 3 LYS B CA 1
ATOM 2188 C C . LYS B 1 3 ? -11.008 -24.375 -27.672 1 37.62 3 LYS B C 1
ATOM 2190 O O . LYS B 1 3 ? -10.492 -23.25 -27.719 1 37.62 3 LYS B O 1
ATOM 2195 N N . ASN B 1 4 ? -11.281 -24.625 -26.344 1 38.97 4 ASN B N 1
ATOM 2196 C CA . ASN B 1 4 ? -10.359 -24.391 -25.25 1 38.97 4 ASN B CA 1
ATOM 2197 C C . ASN B 1 4 ? -8.914 -24.656 -25.656 1 38.97 4 ASN B C 1
ATOM 2199 O O . ASN B 1 4 ? -8.477 -25.812 -25.703 1 38.97 4 ASN B O 1
ATOM 2203 N N . ARG B 1 5 ? -8.391 -24.094 -26.547 1 40.59 5 ARG B N 1
ATOM 2204 C CA . ARG B 1 5 ? -7.012 -24.281 -26.984 1 40.59 5 ARG B CA 1
ATOM 2205 C C . ARG B 1 5 ? -6.051 -24.297 -25.797 1 40.59 5 ARG B C 1
ATOM 2207 O O . ARG B 1 5 ? -6.035 -23.359 -25 1 40.59 5 ARG B O 1
ATOM 2214 N N . ALA B 1 6 ? -5.691 -25.516 -25.312 1 46.53 6 ALA B N 1
ATOM 2215 C CA . ALA B 1 6 ? -4.648 -25.703 -24.312 1 46.53 6 ALA B CA 1
ATOM 2216 C C . ALA B 1 6 ? -3.551 -24.656 -24.453 1 46.53 6 ALA B C 1
ATOM 2218 O O . ALA B 1 6 ? -3.074 -24.391 -25.547 1 46.53 6 ALA B O 1
ATOM 2219 N N . LEU B 1 7 ? -3.635 -23.609 -23.578 1 56.91 7 LEU B N 1
ATOM 2220 C CA . LEU B 1 7 ? -2.52 -22.672 -23.609 1 56.91 7 LEU B CA 1
ATOM 2221 C C . LEU B 1 7 ? -1.187 -23.406 -23.578 1 56.91 7 LEU B C 1
ATOM 2223 O O . LEU B 1 7 ? -0.856 -24.078 -22.594 1 56.91 7 LEU B O 1
ATOM 2227 N N . SER B 1 8 ? -0.681 -24.016 -24.75 1 59.94 8 SER B N 1
ATOM 2228 C CA . SER B 1 8 ? 0.447 -24.875 -25.094 1 59.94 8 SER B CA 1
ATOM 2229 C C . SER B 1 8 ? 1.595 -24.719 -24.109 1 59.94 8 SER B C 1
ATOM 2231 O O . SER B 1 8 ? 2.312 -25.672 -23.812 1 59.94 8 SER B O 1
ATOM 2233 N N . GLY B 1 9 ? 1.657 -23.797 -23.25 1 81.25 9 GLY B N 1
ATOM 2234 C CA . GLY B 1 9 ? 2.879 -23.547 -22.5 1 81.25 9 GLY B CA 1
ATOM 2235 C C . GLY B 1 9 ? 2.768 -23.938 -21.031 1 81.25 9 GLY B C 1
ATOM 2236 O O . GLY B 1 9 ? 3.756 -23.891 -20.297 1 81.25 9 GLY B O 1
ATOM 2237 N N . LEU B 1 10 ? 1.622 -24.703 -20.656 1 92.88 10 LEU B N 1
ATOM 2238 C CA . LEU B 1 10 ? 1.438 -24.938 -19.219 1 92.88 10 LEU B CA 1
ATOM 2239 C C . LEU B 1 10 ? 1.622 -26.406 -18.875 1 92.88 10 LEU B C 1
ATOM 2241 O O . LEU B 1 10 ? 1.752 -26.766 -17.703 1 92.88 10 LEU B O 1
ATOM 2245 N N . ARG B 1 11 ? 1.618 -27.312 -19.891 1 92.69 11 ARG B N 1
ATOM 2246 C CA . ARG B 1 11 ? 1.741 -28.734 -19.641 1 92.69 11 ARG B CA 1
ATOM 2247 C C . ARG B 1 11 ? 2.992 -29.047 -18.828 1 92.69 11 ARG B C 1
ATOM 2249 O O . ARG B 1 11 ? 4.09 -28.594 -19.172 1 92.69 11 ARG B O 1
ATOM 2256 N N . ASP B 1 12 ? 2.836 -29.688 -17.719 1 94.31 12 ASP B N 1
ATOM 2257 C CA . ASP B 1 12 ? 3.869 -30.219 -16.828 1 94.31 12 ASP B CA 1
ATOM 2258 C C . ASP B 1 12 ? 4.586 -29.078 -16.094 1 94.31 12 ASP B C 1
ATOM 2260 O O . ASP B 1 12 ? 5.578 -29.328 -15.406 1 94.31 12 ASP B O 1
ATOM 2264 N N . ARG B 1 13 ? 4.113 -27.859 -16.281 1 96.88 13 ARG B N 1
ATOM 2265 C CA . ARG B 1 13 ? 4.652 -26.75 -15.508 1 96.88 13 ARG B CA 1
ATOM 2266 C C . ARG B 1 13 ? 4.059 -26.734 -14.102 1 96.88 13 ARG B C 1
ATOM 2268 O O . ARG B 1 13 ? 2.928 -27.172 -13.891 1 96.88 13 ARG B O 1
ATOM 2275 N N . VAL B 1 14 ? 4.863 -26.328 -13.172 1 98.25 14 VAL B N 1
ATOM 2276 C CA . VAL B 1 14 ? 4.441 -26.312 -11.773 1 98.25 14 VAL B CA 1
ATOM 2277 C C . VAL B 1 14 ? 3.928 -24.922 -11.391 1 98.25 14 VAL B C 1
ATOM 2279 O O . VAL B 1 14 ? 4.664 -23.938 -11.477 1 98.25 14 VAL B O 1
ATOM 2282 N N . CYS B 1 15 ? 2.668 -24.859 -10.945 1 98.62 15 CYS B N 1
ATOM 2283 C CA . CYS B 1 15 ? 1.989 -23.609 -10.617 1 98.62 15 CYS B CA 1
ATOM 2284 C C . CYS B 1 15 ? 1.535 -23.594 -9.164 1 98.62 15 CYS B C 1
ATOM 2286 O O . CYS B 1 15 ? 0.833 -24.516 -8.727 1 98.62 15 CYS B O 1
ATOM 2288 N N . VAL B 1 16 ? 1.956 -22.609 -8.438 1 98.81 16 VAL B N 1
ATOM 2289 C CA . VAL B 1 16 ? 1.426 -22.359 -7.098 1 98.81 16 VAL B CA 1
ATOM 2290 C C . VAL B 1 16 ? 0.305 -21.328 -7.164 1 98.81 16 VAL B C 1
ATOM 2292 O O . VAL B 1 16 ? 0.467 -20.266 -7.766 1 98.81 16 VAL B O 1
ATOM 2295 N N . VAL B 1 17 ? -0.835 -21.625 -6.605 1 98.81 17 VAL B N 1
ATOM 2296 C CA . VAL B 1 17 ? -1.948 -20.688 -6.48 1 98.81 17 VAL B CA 1
ATOM 2297 C C . VAL B 1 17 ? -2.266 -20.453 -5.008 1 98.81 17 VAL B C 1
ATOM 2299 O O . VAL B 1 17 ? -2.84 -21.312 -4.344 1 98.81 17 VAL B O 1
ATOM 2302 N N . THR B 1 18 ? -1.921 -19.297 -4.492 1 98.56 18 THR B N 1
ATOM 2303 C CA . THR B 1 18 ? -2.227 -19.016 -3.096 1 98.56 18 THR B CA 1
ATOM 2304 C C . THR B 1 18 ? -3.709 -18.688 -2.922 1 98.56 18 THR B C 1
ATOM 2306 O O . THR B 1 18 ? -4.352 -18.172 -3.84 1 98.56 18 THR B O 1
ATOM 2309 N N . GLY B 1 19 ? -4.207 -18.953 -1.706 1 96.31 19 GLY B N 1
ATOM 2310 C CA . GLY B 1 19 ? -5.621 -18.719 -1.469 1 96.31 19 GLY B CA 1
ATOM 2311 C C . GLY B 1 19 ? -6.52 -19.484 -2.418 1 96.31 19 GLY B C 1
ATOM 2312 O O . GLY B 1 19 ? -7.43 -18.906 -3.023 1 96.31 19 GLY B O 1
ATOM 2313 N N . SER B 1 20 ? -6.285 -20.766 -2.557 1 96.75 20 SER B N 1
ATOM 2314 C CA . SER B 1 20 ? -6.977 -21.531 -3.59 1 96.75 20 SER B CA 1
ATOM 2315 C C . SER B 1 20 ? -7.863 -22.609 -2.979 1 96.75 20 SER B C 1
ATOM 2317 O O . SER B 1 20 ? -8.188 -23.609 -3.635 1 96.75 20 SER B O 1
ATOM 2319 N N . SER B 1 21 ? -8.266 -22.453 -1.742 1 93.69 21 SER B N 1
ATOM 2320 C CA . SER B 1 21 ? -9.18 -23.391 -1.106 1 93.69 21 SER B CA 1
ATOM 2321 C C . SER B 1 21 ? -10.617 -23.172 -1.581 1 93.69 21 SER B C 1
ATOM 2323 O O . SER B 1 21 ? -11.477 -24.031 -1.368 1 93.69 21 SER B O 1
ATOM 2325 N N . ARG B 1 22 ? -10.891 -22.016 -2.172 1 90.81 22 ARG B N 1
ATOM 2326 C CA . ARG B 1 22 ? -12.234 -21.688 -2.633 1 90.81 22 ARG B CA 1
ATOM 2327 C C . ARG B 1 22 ? -12.203 -20.562 -3.664 1 90.81 22 ARG B C 1
ATOM 2329 O O . ARG B 1 22 ? -11.141 -20.047 -3.988 1 90.81 22 ARG B O 1
ATOM 2336 N N . GLY B 1 23 ? -13.352 -20.375 -4.266 1 91.62 23 GLY B N 1
ATOM 2337 C CA . GLY B 1 23 ? -13.57 -19.188 -5.074 1 91.62 23 GLY B CA 1
ATOM 2338 C C . GLY B 1 23 ? -12.711 -19.156 -6.32 1 91.62 23 GLY B C 1
ATOM 2339 O O . GLY B 1 23 ? -12.594 -20.156 -7.035 1 91.62 23 GLY B O 1
ATOM 2340 N N . ILE B 1 24 ? -12.195 -17.969 -6.598 1 93.31 24 ILE B N 1
ATOM 2341 C CA . ILE B 1 24 ? -11.414 -17.703 -7.801 1 93.31 24 ILE B CA 1
ATOM 2342 C C . ILE B 1 24 ? -10.172 -18.594 -7.816 1 93.31 24 ILE B C 1
ATOM 2344 O O . ILE B 1 24 ? -9.805 -19.125 -8.859 1 93.31 24 ILE B O 1
ATOM 2348 N N . GLY B 1 25 ? -9.555 -18.797 -6.617 1 96.25 25 GLY B N 1
ATOM 2349 C CA . GLY B 1 25 ? -8.359 -19.609 -6.516 1 96.25 25 GLY B CA 1
ATOM 2350 C C . GLY B 1 25 ? -8.594 -21.062 -6.895 1 96.25 25 GLY B C 1
ATOM 2351 O O . GLY B 1 25 ? -7.816 -21.656 -7.648 1 96.25 25 GLY B O 1
ATOM 2352 N N . ARG B 1 26 ? -9.664 -21.594 -6.398 1 95.81 26 ARG B N 1
ATOM 2353 C CA . ARG B 1 26 ? -10.016 -22.969 -6.727 1 95.81 26 ARG B CA 1
ATOM 2354 C C . ARG B 1 26 ? -10.266 -23.125 -8.219 1 95.81 26 ARG B C 1
ATOM 2356 O O . ARG B 1 26 ? -9.781 -24.078 -8.836 1 95.81 26 ARG B O 1
ATOM 2363 N N . GLU B 1 27 ? -11.031 -22.203 -8.805 1 95.5 27 GLU B N 1
ATOM 2364 C CA . GLU B 1 27 ? -11.336 -22.266 -10.227 1 95.5 27 GLU B CA 1
ATOM 2365 C C . GLU B 1 27 ? -10.078 -22.078 -11.07 1 95.5 27 GLU B C 1
ATOM 2367 O O . GLU B 1 27 ? -9.938 -22.703 -12.133 1 95.5 27 GLU B O 1
ATOM 2372 N N . THR B 1 28 ? -9.195 -21.234 -10.617 1 96.75 28 THR B N 1
ATOM 2373 C CA . THR B 1 28 ? -7.922 -21.062 -11.305 1 96.75 28 THR B CA 1
ATOM 2374 C C . THR B 1 28 ? -7.129 -22.359 -11.305 1 96.75 28 THR B C 1
ATOM 2376 O O . THR B 1 28 ? -6.605 -22.781 -12.344 1 96.75 28 THR B O 1
ATOM 2379 N N . ALA B 1 29 ? -7.074 -22.984 -10.164 1 97.62 29 ALA B N 1
ATOM 2380 C CA . ALA B 1 29 ? -6.391 -24.281 -10.055 1 97.62 29 ALA B CA 1
ATOM 2381 C C . ALA B 1 29 ? -7.008 -25.312 -10.984 1 97.62 29 ALA B C 1
ATOM 2383 O O . ALA B 1 29 ? -6.289 -26.031 -11.68 1 97.62 29 ALA B O 1
ATOM 2384 N N . ARG B 1 30 ? -8.32 -25.344 -11.016 1 96.19 30 ARG B N 1
ATOM 2385 C CA . ARG B 1 30 ? -9.039 -26.266 -11.875 1 96.19 30 ARG B CA 1
ATOM 2386 C C . ARG B 1 30 ? -8.664 -26.062 -13.336 1 96.19 30 ARG B C 1
ATOM 2388 O O . ARG B 1 30 ? -8.383 -27.031 -14.062 1 96.19 30 ARG B O 1
ATOM 2395 N N . PHE B 1 31 ? -8.633 -24.828 -13.766 1 95.06 31 PHE B N 1
ATOM 2396 C CA . PHE B 1 31 ? -8.312 -24.5 -15.148 1 95.06 31 PHE B CA 1
ATOM 2397 C C . PHE B 1 31 ? -6.871 -24.875 -15.477 1 95.06 31 PHE B C 1
ATOM 2399 O O . PHE B 1 31 ? -6.59 -25.406 -16.547 1 95.06 31 PHE B O 1
ATOM 2406 N N . LEU B 1 32 ? -5.973 -24.625 -14.562 1 96.44 32 LEU B N 1
ATOM 2407 C CA . LEU B 1 32 ? -4.57 -24.969 -14.758 1 96.44 32 LEU B CA 1
ATOM 2408 C C . LEU B 1 32 ? -4.402 -26.484 -14.914 1 96.44 32 LEU B C 1
ATOM 2410 O O . LEU B 1 32 ? -3.678 -26.938 -15.797 1 96.44 32 LEU B O 1
ATOM 2414 N N . LEU B 1 33 ? -5.082 -27.234 -14.086 1 95.25 33 LEU B N 1
ATOM 2415 C CA . LEU B 1 33 ? -5.027 -28.688 -14.156 1 95.25 33 LEU B CA 1
ATOM 2416 C C . LEU B 1 33 ? -5.539 -29.188 -15.508 1 95.25 33 LEU B C 1
ATOM 2418 O O . LEU B 1 33 ? -4.949 -30.078 -16.109 1 95.25 33 LEU B O 1
ATOM 2422 N N . ALA B 1 34 ? -6.57 -28.531 -15.938 1 92.12 34 ALA B N 1
ATOM 2423 C CA . ALA B 1 34 ? -7.176 -28.906 -17.219 1 92.12 34 ALA B CA 1
ATOM 2424 C C . ALA B 1 34 ? -6.207 -28.656 -18.375 1 92.12 34 ALA B C 1
ATOM 2426 O O . ALA B 1 34 ? -6.312 -29.297 -19.422 1 92.12 34 ALA B O 1
ATOM 2427 N N . GLN B 1 35 ? -5.277 -27.734 -18.141 1 92 35 GLN B N 1
ATOM 2428 C CA . GLN B 1 35 ? -4.293 -27.422 -19.172 1 92 35 GLN B CA 1
ATOM 2429 C C . GLN B 1 35 ? -3.055 -28.312 -19.031 1 92 35 GLN B C 1
ATOM 2431 O O . GLN B 1 35 ? -2.064 -28.109 -19.75 1 92 35 GLN B O 1
ATOM 2436 N N . GLY B 1 36 ? -3.051 -29.281 -18.062 1 91.94 36 GLY B N 1
ATOM 2437 C CA . GLY B 1 36 ? -1.974 -30.25 -17.922 1 91.94 36 GLY B CA 1
ATOM 2438 C C . GLY B 1 36 ? -0.897 -29.797 -16.953 1 91.94 36 GLY B C 1
ATOM 2439 O O . GLY B 1 36 ? 0.157 -30.438 -16.844 1 91.94 36 GLY B O 1
ATOM 2440 N N . ALA B 1 37 ? -1.115 -28.75 -16.203 1 96 37 ALA B N 1
ATOM 2441 C CA . ALA B 1 37 ? -0.144 -28.25 -15.234 1 96 37 ALA B CA 1
ATOM 2442 C C . ALA B 1 37 ? -0.164 -29.094 -13.961 1 96 37 ALA B C 1
ATOM 2444 O O . ALA B 1 37 ? -1.101 -29.859 -13.727 1 96 37 ALA B O 1
ATOM 2445 N N . LYS B 1 38 ? 0.928 -29.062 -13.266 1 97.19 38 LYS B N 1
ATOM 2446 C CA . LYS B 1 38 ? 0.965 -29.453 -11.859 1 97.19 38 LYS B CA 1
ATOM 2447 C C . LYS B 1 38 ? 0.629 -28.281 -10.945 1 97.19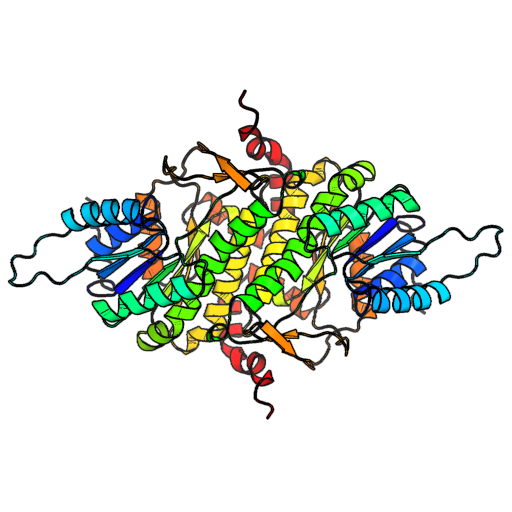 38 LYS B C 1
ATOM 2449 O O . LYS B 1 38 ? 1.156 -27.188 -11.125 1 97.19 38 LYS B O 1
ATOM 2454 N N . VAL B 1 39 ? -0.281 -28.5 -10.031 1 98.31 39 VAL B N 1
ATOM 2455 C CA . VAL B 1 39 ? -0.824 -27.359 -9.305 1 98.31 39 VAL B CA 1
ATOM 2456 C C . VAL B 1 39 ? -0.641 -27.578 -7.801 1 98.31 39 VAL B C 1
ATOM 2458 O O . VAL B 1 39 ? -0.905 -28.656 -7.285 1 98.31 39 VAL B O 1
ATOM 2461 N N . VAL B 1 40 ? -0.137 -26.578 -7.121 1 98.62 40 VAL B N 1
ATOM 2462 C CA . VAL B 1 40 ? -0.051 -26.547 -5.664 1 98.62 40 VAL B CA 1
ATOM 2463 C C . VAL B 1 40 ? -1.121 -25.609 -5.109 1 98.62 40 VAL B C 1
ATOM 2465 O O . VAL B 1 40 ? -1.111 -24.406 -5.391 1 98.62 40 VAL B O 1
ATOM 2468 N N . LEU B 1 41 ? -2.023 -26.172 -4.328 1 98.44 41 LEU B N 1
ATOM 2469 C CA . LEU B 1 41 ? -3.045 -25.406 -3.619 1 98.44 41 LEU B CA 1
ATOM 2470 C C . LEU B 1 41 ? -2.504 -24.875 -2.299 1 98.44 41 LEU B C 1
ATOM 2472 O O . LEU B 1 41 ? -1.703 -25.531 -1.635 1 98.44 41 LEU B O 1
ATOM 2476 N N . ASN B 1 42 ? -2.998 -23.719 -1.933 1 98.56 42 ASN B N 1
ATOM 2477 C CA . ASN B 1 42 ? -2.611 -23.141 -0.652 1 98.56 42 ASN B CA 1
ATOM 2478 C C . ASN B 1 42 ? -3.799 -22.484 0.049 1 98.56 42 ASN B C 1
ATOM 2480 O O . ASN B 1 42 ? -4.637 -21.859 -0.597 1 98.56 42 ASN B O 1
ATOM 2484 N N . GLY B 1 43 ? -3.906 -22.609 1.275 1 96.38 43 GLY B N 1
ATOM 2485 C CA . GLY B 1 43 ? -4.832 -21.969 2.199 1 96.38 43 GLY B CA 1
ATOM 2486 C C . GLY B 1 43 ? -4.422 -22.109 3.652 1 96.38 43 GLY B C 1
ATOM 2487 O O . GLY B 1 43 ? -3.469 -22.828 3.963 1 96.38 43 GLY B O 1
ATOM 2488 N N . ARG B 1 44 ? -5.09 -21.516 4.496 1 93 44 ARG B N 1
ATOM 2489 C CA . ARG B 1 44 ? -4.711 -21.516 5.906 1 93 44 ARG B CA 1
ATOM 2490 C C . ARG B 1 44 ? -5.355 -22.688 6.648 1 93 44 ARG B C 1
ATOM 2492 O O . ARG B 1 44 ? -4.832 -23.141 7.668 1 93 44 ARG B O 1
ATOM 2499 N N . THR B 1 45 ? -6.492 -23.094 6.121 1 92.19 45 THR B N 1
ATOM 2500 C CA . THR B 1 45 ? -7.273 -24.094 6.82 1 92.19 45 THR B CA 1
ATOM 2501 C C . THR B 1 45 ? -7.125 -25.453 6.141 1 92.19 45 THR B C 1
ATOM 2503 O O . THR B 1 45 ? -7.582 -25.656 5.012 1 92.19 45 THR B O 1
ATOM 2506 N N . ARG B 1 46 ? -6.66 -26.375 6.867 1 94.31 46 ARG B N 1
ATOM 2507 C CA . ARG B 1 46 ? -6.375 -27.688 6.316 1 94.31 46 ARG B CA 1
ATOM 2508 C C . ARG B 1 46 ? -7.648 -28.359 5.816 1 94.31 46 ARG B C 1
ATOM 2510 O O . ARG B 1 46 ? -7.656 -28.984 4.75 1 94.31 46 ARG B O 1
ATOM 2517 N N . GLU B 1 47 ? -8.688 -28.219 6.551 1 93.31 47 GLU B N 1
ATOM 2518 C CA . GLU B 1 47 ? -9.938 -28.891 6.199 1 93.31 47 GLU B CA 1
ATOM 2519 C C . GLU B 1 47 ? -10.484 -28.375 4.871 1 93.31 47 GLU B C 1
ATOM 2521 O O . GLU B 1 47 ? -10.859 -29.172 4.004 1 93.31 47 GLU B O 1
ATOM 2526 N N . ALA B 1 48 ? -10.547 -27.078 4.754 1 91 48 ALA B N 1
ATOM 2527 C CA . ALA B 1 48 ? -11.047 -26.484 3.52 1 91 48 ALA B CA 1
ATOM 2528 C C . ALA B 1 48 ? -10.172 -26.859 2.33 1 91 48 ALA B C 1
ATOM 2530 O O . ALA B 1 48 ? -10.68 -27.125 1.237 1 91 48 ALA B O 1
ATOM 2531 N N . LEU B 1 49 ? -8.914 -26.938 2.508 1 95 49 LEU B N 1
ATOM 2532 C CA . LEU B 1 49 ? -7.969 -27.281 1.453 1 95 49 LEU B CA 1
ATOM 2533 C C . LEU B 1 49 ? -8.125 -28.734 1.034 1 95 49 LEU B C 1
ATOM 2535 O O . LEU B 1 49 ? -8.078 -29.047 -0.156 1 95 49 LEU B O 1
ATOM 2539 N N . ALA B 1 50 ? -8.32 -29.562 2.006 1 94.19 50 ALA B N 1
ATOM 2540 C CA . ALA B 1 50 ? -8.484 -30.984 1.732 1 94.19 50 ALA B CA 1
ATOM 2541 C C . ALA B 1 50 ? -9.742 -31.234 0.897 1 94.19 50 ALA B C 1
ATOM 2543 O O . ALA B 1 50 ? -9.727 -32.062 -0.008 1 94.19 50 ALA B O 1
ATOM 2544 N N . GLU B 1 51 ? -10.758 -30.531 1.232 1 93.88 51 GLU B N 1
ATOM 2545 C CA . GLU B 1 51 ? -11.992 -30.656 0.462 1 93.88 51 GLU B CA 1
ATOM 2546 C C . GLU B 1 51 ? -11.773 -30.25 -0.995 1 93.88 51 GLU B C 1
ATOM 2548 O O . GLU B 1 51 ? -12.219 -30.953 -1.908 1 93.88 51 GLU B O 1
ATOM 2553 N N . THR B 1 52 ? -11.125 -29.172 -1.184 1 94.88 52 THR B N 1
ATOM 2554 C CA . THR B 1 52 ? -10.852 -28.688 -2.533 1 94.88 52 THR B CA 1
ATOM 2555 C C . THR B 1 52 ? -9.906 -29.641 -3.264 1 94.88 52 THR B C 1
ATOM 2557 O O . THR B 1 52 ? -10.094 -29.922 -4.449 1 94.88 52 THR B O 1
ATOM 2560 N N . GLU B 1 53 ? -8.883 -30.094 -2.588 1 95 53 GLU B N 1
ATOM 2561 C CA . GLU B 1 53 ? -7.961 -31.047 -3.176 1 95 53 GLU B CA 1
ATOM 2562 C C . GLU B 1 53 ? -8.695 -32.281 -3.668 1 95 53 GLU B C 1
ATOM 2564 O O . GLU B 1 53 ? -8.461 -32.75 -4.785 1 95 53 GLU B O 1
ATOM 2569 N N . ALA B 1 54 ? -9.602 -32.844 -2.871 1 94.38 54 ALA B N 1
ATOM 2570 C CA . ALA B 1 54 ? -10.383 -34.031 -3.236 1 94.38 54 ALA B CA 1
ATOM 2571 C C . ALA B 1 54 ? -11.258 -33.75 -4.449 1 94.38 54 ALA B C 1
ATOM 2573 O O . ALA B 1 54 ? -11.336 -34.562 -5.371 1 94.38 54 ALA B O 1
ATOM 2574 N N . LEU B 1 55 ? -11.875 -32.625 -4.41 1 93.69 55 LEU B N 1
ATOM 2575 C CA . LEU B 1 55 ? -12.742 -32.219 -5.512 1 93.69 55 LEU B CA 1
ATOM 2576 C C . LEU B 1 55 ? -11.969 -32.156 -6.82 1 93.69 55 LEU B C 1
ATOM 2578 O O . LEU B 1 55 ? -12.422 -32.656 -7.844 1 93.69 55 LEU B O 1
ATOM 2582 N N . LEU B 1 56 ? -10.805 -31.547 -6.824 1 95.25 56 LEU B N 1
ATOM 2583 C CA . LEU B 1 56 ? -10.023 -31.328 -8.031 1 95.25 56 LEU B CA 1
ATOM 2584 C C . LEU B 1 56 ? -9.359 -32.625 -8.492 1 95.25 56 LEU B C 1
ATOM 2586 O O . LEU B 1 56 ? -9.172 -32.844 -9.688 1 95.25 56 LEU B O 1
ATOM 2590 N N . GLN B 1 57 ? -8.977 -33.406 -7.484 1 91.81 57 GLN B N 1
ATOM 2591 C CA . GLN B 1 57 ? -8.367 -34.688 -7.816 1 91.81 57 GLN B CA 1
ATOM 2592 C C . GLN B 1 57 ? -9.328 -35.562 -8.633 1 91.81 57 GLN B C 1
ATOM 2594 O O . GLN B 1 57 ? -8.914 -36.25 -9.555 1 91.81 57 GLN B O 1
ATOM 2599 N N . ALA B 1 58 ? -10.57 -35.438 -8.367 1 89.06 58 ALA B N 1
ATOM 2600 C CA . ALA B 1 58 ? -11.594 -36.25 -9.039 1 89.06 58 ALA B CA 1
ATOM 2601 C C . ALA B 1 58 ? -11.727 -35.844 -10.508 1 89.06 58 ALA B C 1
ATOM 2603 O O . ALA B 1 58 ? -12.164 -36.625 -11.344 1 89.06 58 ALA B O 1
ATOM 2604 N N . ASP B 1 59 ? -11.375 -34.594 -10.789 1 85.5 59 ASP B N 1
ATOM 2605 C CA . ASP B 1 59 ? -11.523 -34.031 -12.133 1 85.5 59 ASP B CA 1
ATOM 2606 C C . ASP B 1 59 ? -10.32 -34.406 -13.008 1 85.5 59 ASP B C 1
ATOM 2608 O O . ASP B 1 59 ? -10.359 -34.219 -14.227 1 85.5 59 ASP B O 1
ATOM 2612 N N . ILE B 1 60 ? -9.25 -34.906 -12.438 1 84.25 60 ILE B N 1
ATOM 2613 C CA . ILE B 1 60 ? -8.031 -35.219 -13.18 1 84.25 60 ILE B CA 1
ATOM 2614 C C . ILE B 1 60 ? -8.18 -36.594 -13.836 1 84.25 60 ILE B C 1
ATOM 2616 O O . ILE B 1 60 ? -8.438 -37.594 -13.148 1 84.25 60 ILE B O 1
ATOM 2620 N N . PRO B 1 61 ? -8.219 -36.594 -15.242 1 73.81 61 PRO B N 1
ATOM 2621 C CA . PRO B 1 61 ? -8.383 -37.875 -15.906 1 73.81 61 PRO B CA 1
ATOM 2622 C C . PRO B 1 61 ? -7.32 -38.906 -15.492 1 73.81 61 PRO B C 1
ATOM 2624 O O . PRO B 1 61 ? -6.164 -38.531 -15.266 1 73.81 61 PRO B O 1
ATOM 2627 N N . ARG B 1 62 ? -7.766 -40.031 -15.094 1 67.81 62 ARG B N 1
ATOM 2628 C CA . ARG B 1 62 ? -6.859 -41.156 -14.766 1 67.81 62 ARG B CA 1
ATOM 2629 C C . ARG B 1 62 ? -6.141 -41.656 -16.016 1 67.81 62 ARG B C 1
ATOM 2631 O O . ARG B 1 62 ? -6.773 -41.906 -17.031 1 67.81 62 ARG B O 1
ATOM 2638 N N . THR B 1 63 ? -5.109 -40.938 -16.375 1 57.06 63 THR B N 1
ATOM 2639 C CA . THR B 1 63 ? -4.41 -41.531 -17.516 1 57.06 63 THR B CA 1
ATOM 2640 C C . THR B 1 63 ? -3.953 -42.938 -17.188 1 57.06 63 THR B C 1
ATOM 2642 O O . THR B 1 63 ? -3.645 -43.25 -16.047 1 57.06 63 THR B O 1
ATOM 2645 N N . GLY B 1 64 ? -4.488 -43.906 -17.891 1 51.75 64 GLY B N 1
ATOM 2646 C CA . GLY B 1 64 ? -4.332 -45.344 -17.844 1 51.75 64 GLY B CA 1
ATOM 2647 C C . GLY B 1 64 ? -2.939 -45.781 -17.422 1 51.75 64 GLY B C 1
ATOM 2648 O O . GLY B 1 64 ? -2.617 -46.969 -17.453 1 51.75 64 GLY B O 1
ATOM 2649 N N . GLY B 1 65 ? -1.938 -44.812 -17.453 1 49.56 65 GLY B N 1
ATOM 2650 C CA . GLY B 1 65 ? -0.651 -45.469 -17.281 1 49.56 65 GLY B CA 1
ATOM 2651 C C . GLY B 1 65 ? -0.365 -45.844 -15.836 1 49.56 65 GLY B C 1
ATOM 2652 O O . GLY B 1 65 ? -1.163 -45.531 -14.945 1 49.56 65 GLY B O 1
ATOM 2653 N N . SER B 1 66 ? 0.682 -46.719 -15.445 1 52.59 66 SER B N 1
ATOM 2654 C CA . SER B 1 66 ? 1.052 -47.406 -14.227 1 52.59 66 SER B CA 1
ATOM 2655 C C . SER B 1 66 ? 0.968 -46.5 -13.008 1 52.59 66 SER B C 1
ATOM 2657 O O . SER B 1 66 ? 0.441 -46.906 -11.961 1 52.59 66 SER B O 1
ATOM 2659 N N . SER B 1 67 ? 1.894 -45.469 -12.805 1 55.56 67 SER B N 1
ATOM 2660 C CA . SER B 1 67 ? 1.909 -44.656 -11.594 1 55.56 67 SER B CA 1
ATOM 2661 C C . SER B 1 67 ? 1.458 -43.219 -11.875 1 55.56 67 SER B C 1
ATOM 2663 O O . SER B 1 67 ? 2.152 -42.469 -12.562 1 55.56 67 SER B O 1
ATOM 2665 N N . PRO B 1 68 ? 0.18 -42.906 -11.789 1 64.31 68 PRO B N 1
ATOM 2666 C CA . PRO B 1 68 ? -0.302 -41.594 -12.133 1 64.31 68 PRO B CA 1
ATOM 2667 C C . PRO B 1 68 ? 0.53 -40.469 -11.484 1 64.31 68 PRO B C 1
ATOM 2669 O O . PRO B 1 68 ? 0.896 -40.562 -10.312 1 64.31 68 PRO B O 1
ATOM 2672 N N . GLU B 1 69 ? 1.258 -39.75 -12.211 1 80.5 69 GLU B N 1
ATOM 2673 C CA . GLU B 1 69 ? 2.039 -38.594 -11.766 1 80.5 69 GLU B CA 1
ATOM 2674 C C . GLU B 1 69 ? 1.185 -37.625 -10.945 1 80.5 69 GLU B C 1
ATOM 2676 O O . GLU B 1 69 ? 0.036 -37.375 -11.305 1 80.5 69 GLU B O 1
ATOM 2681 N N . ARG B 1 70 ? 1.694 -37.406 -9.727 1 89.94 70 ARG B N 1
ATOM 2682 C CA . ARG B 1 70 ? 1.008 -36.406 -8.891 1 89.94 70 ARG B CA 1
ATOM 2683 C C . ARG B 1 70 ? 0.941 -35.062 -9.578 1 89.94 70 ARG B C 1
ATOM 2685 O O . ARG B 1 70 ? 1.959 -34.531 -10.047 1 89.94 70 ARG B O 1
ATOM 2692 N N . ARG B 1 71 ? -0.249 -34.594 -9.711 1 94.88 71 ARG B N 1
ATOM 2693 C CA . ARG B 1 71 ? -0.413 -33.344 -10.398 1 94.88 71 ARG B CA 1
ATOM 2694 C C . ARG B 1 71 ? -0.973 -32.281 -9.461 1 94.88 71 ARG B C 1
ATOM 2696 O O . ARG B 1 71 ? -1.033 -31.094 -9.82 1 94.88 71 ARG B O 1
ATOM 2703 N N . LEU B 1 72 ? -1.35 -32.719 -8.305 1 96.62 72 LEU B N 1
ATOM 2704 C CA . LEU B 1 72 ? -2.004 -31.828 -7.355 1 96.62 72 LEU B CA 1
ATOM 2705 C C . LEU B 1 72 ? -1.4 -31.984 -5.961 1 96.62 72 LEU B C 1
ATOM 2707 O O . LEU B 1 72 ? -1.147 -33.094 -5.508 1 96.62 72 LEU B O 1
ATOM 2711 N N . LEU B 1 73 ? -1.063 -30.875 -5.305 1 96.81 73 LEU B N 1
ATOM 2712 C CA . LEU B 1 73 ? -0.538 -30.812 -3.943 1 96.81 73 LEU B CA 1
ATOM 2713 C C . LEU B 1 73 ? -1.233 -29.734 -3.133 1 96.81 73 LEU B C 1
ATOM 2715 O O . LEU B 1 73 ? -1.399 -28.609 -3.609 1 96.81 73 LEU B O 1
ATOM 2719 N N . ALA B 1 74 ? -1.727 -30.109 -1.978 1 98.06 74 ALA B N 1
ATOM 2720 C CA . ALA B 1 74 ? -2.295 -29.125 -1.068 1 98.06 74 ALA B CA 1
ATOM 2721 C C . ALA B 1 74 ? -1.325 -28.797 0.064 1 98.06 74 ALA B C 1
ATOM 2723 O O . ALA B 1 74 ? -0.833 -29.688 0.747 1 98.06 74 ALA B O 1
ATOM 2724 N N . VAL B 1 75 ? -0.999 -27.531 0.248 1 98.44 75 VAL B N 1
ATOM 2725 C CA . VAL B 1 75 ? -0.102 -27.094 1.312 1 98.44 75 VAL B CA 1
ATOM 2726 C C . VAL B 1 75 ? -0.816 -26.078 2.207 1 98.44 75 VAL B C 1
ATOM 2728 O O . VAL B 1 75 ? -1.119 -24.969 1.777 1 98.44 75 VAL B O 1
ATOM 2731 N N . ALA B 1 76 ? -1.085 -26.484 3.441 1 98.31 76 ALA B N 1
ATOM 2732 C CA . ALA B 1 76 ? -1.658 -25.562 4.426 1 98.31 76 ALA B CA 1
ATOM 2733 C C . ALA B 1 76 ? -0.583 -24.672 5.031 1 98.31 76 ALA B C 1
ATOM 2735 O O . ALA B 1 76 ? 0.298 -25.141 5.75 1 98.31 76 ALA B O 1
ATOM 2736 N N . ALA B 1 77 ? -0.611 -23.391 4.711 1 98.12 77 ALA B N 1
ATOM 2737 C CA . ALA B 1 77 ? 0.368 -22.406 5.199 1 98.12 77 ALA B CA 1
ATOM 2738 C C . ALA B 1 77 ? -0.198 -21 5.16 1 98.12 77 ALA B C 1
ATOM 2740 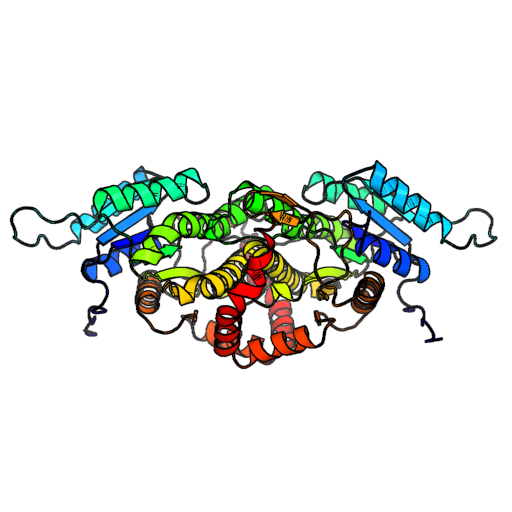O O . ALA B 1 77 ? -0.937 -20.641 4.242 1 98.12 77 ALA B O 1
ATOM 2741 N N . ASP B 1 78 ? 0.111 -20.234 6.125 1 98 78 ASP B N 1
ATOM 2742 C CA . ASP B 1 78 ? -0.2 -18.812 6.109 1 98 78 ASP B CA 1
ATOM 2743 C C . ASP B 1 78 ? 0.865 -18.031 5.352 1 98 78 ASP B C 1
ATOM 2745 O O . ASP B 1 78 ? 1.923 -17.703 5.902 1 98 78 ASP B O 1
ATOM 2749 N N . VAL B 1 79 ? 0.523 -17.641 4.191 1 98.12 79 VAL B N 1
ATOM 2750 C CA . VAL B 1 79 ? 1.543 -17.078 3.314 1 98.12 79 VAL B CA 1
ATOM 2751 C C . VAL B 1 79 ? 1.753 -15.594 3.648 1 98.12 79 VAL B C 1
ATOM 2753 O O . VAL B 1 79 ? 2.584 -14.93 3.031 1 98.12 79 VAL B O 1
ATOM 2756 N N . SER B 1 80 ? 0.97 -15.086 4.641 1 97.56 80 SER B N 1
ATOM 2757 C CA . SER B 1 80 ? 1.227 -13.734 5.129 1 97.56 80 SER B CA 1
ATOM 2758 C C . SER B 1 80 ? 2.342 -13.719 6.168 1 97.56 80 SER B C 1
ATOM 2760 O O . SER B 1 80 ? 2.609 -12.688 6.785 1 97.56 80 SER B O 1
ATOM 2762 N N . THR B 1 81 ? 2.992 -14.883 6.375 1 97.81 81 THR B N 1
ATOM 2763 C CA . THR B 1 81 ? 4.164 -15 7.234 1 97.81 81 THR B CA 1
ATOM 2764 C C . THR B 1 81 ? 5.359 -15.531 6.445 1 97.81 81 THR B C 1
ATOM 2766 O O . THR B 1 81 ? 5.191 -16.266 5.473 1 97.81 81 THR B O 1
ATOM 2769 N N . GLU B 1 82 ? 6.523 -15.125 6.879 1 97.56 82 GLU B N 1
ATOM 2770 C CA . GLU B 1 82 ? 7.742 -15.609 6.23 1 97.56 82 GLU B CA 1
ATOM 2771 C C . GLU B 1 82 ? 7.836 -17.125 6.289 1 97.56 82 GLU B C 1
ATOM 2773 O O . GLU B 1 82 ? 8.164 -17.766 5.289 1 97.56 82 GLU B O 1
ATOM 2778 N N . GLU B 1 83 ? 7.566 -17.672 7.395 1 98 83 GLU B N 1
ATOM 2779 C CA . GLU B 1 83 ? 7.633 -19.125 7.582 1 98 83 GLU B CA 1
ATOM 2780 C C . GLU B 1 83 ? 6.648 -19.844 6.668 1 98 83 GLU B C 1
ATOM 2782 O O . GLU B 1 83 ? 7 -20.844 6.031 1 98 83 GLU B O 1
ATOM 2787 N N . GLY B 1 84 ? 5.398 -19.359 6.633 1 98.5 84 GLY B N 1
ATOM 2788 C CA . GLY B 1 84 ? 4.395 -19.984 5.777 1 98.5 84 GLY B CA 1
ATOM 2789 C C . GLY B 1 84 ? 4.742 -19.906 4.305 1 98.5 84 GLY B C 1
ATOM 2790 O O . GLY B 1 84 ? 4.551 -20.891 3.572 1 98.5 84 GLY B O 1
ATOM 2791 N N . ALA B 1 85 ? 5.2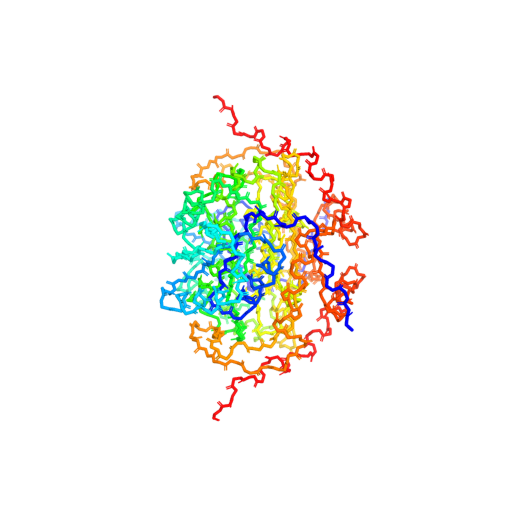66 -18.812 3.857 1 98.62 85 ALA B N 1
ATOM 2792 C CA . ALA B 1 85 ? 5.668 -18.625 2.465 1 98.62 85 ALA B CA 1
ATOM 2793 C C . ALA B 1 85 ? 6.812 -19.578 2.1 1 98.62 85 ALA B C 1
ATOM 2795 O O . ALA B 1 85 ? 6.785 -20.219 1.05 1 98.62 85 ALA B O 1
ATOM 2796 N N . ARG B 1 86 ? 7.777 -19.609 2.984 1 98.5 86 ARG B N 1
ATOM 2797 C CA . ARG B 1 86 ? 8.914 -20.5 2.76 1 98.5 86 ARG B CA 1
ATOM 2798 C C . ARG B 1 86 ? 8.477 -21.953 2.725 1 98.5 86 ARG B C 1
ATOM 2800 O O . ARG B 1 86 ? 8.906 -22.719 1.86 1 98.5 86 ARG B O 1
ATOM 2807 N N . PHE B 1 87 ? 7.648 -22.297 3.615 1 98.81 87 PHE B N 1
ATOM 2808 C CA . PHE B 1 87 ? 7.156 -23.672 3.699 1 98.81 87 PHE B CA 1
ATOM 2809 C C . PHE B 1 87 ? 6.418 -24.062 2.422 1 98.81 87 PHE B C 1
ATOM 2811 O O . PHE B 1 87 ? 6.617 -25.156 1.896 1 98.81 87 PHE B O 1
ATOM 2818 N N . LEU B 1 88 ? 5.605 -23.172 1.912 1 98.75 88 LEU B N 1
ATOM 2819 C CA . LEU B 1 88 ? 4.871 -23.406 0.674 1 98.75 88 LEU B CA 1
ATOM 2820 C C . LEU B 1 88 ? 5.82 -23.734 -0.469 1 98.75 88 LEU B C 1
ATOM 2822 O O . LEU B 1 88 ? 5.617 -24.719 -1.183 1 98.75 88 LEU B O 1
ATOM 2826 N N . VAL B 1 89 ? 6.883 -22.969 -0.614 1 98.81 89 VAL B N 1
ATOM 2827 C CA . VAL B 1 89 ? 7.836 -23.141 -1.702 1 98.81 89 VAL B CA 1
ATOM 2828 C C . VAL B 1 89 ? 8.641 -24.422 -1.479 1 98.81 89 VAL B C 1
ATOM 2830 O O . VAL B 1 89 ? 8.859 -25.203 -2.412 1 98.81 89 VAL B O 1
ATOM 2833 N N . GLU B 1 90 ? 9.008 -24.625 -0.245 1 98.75 90 GLU B N 1
ATOM 2834 C CA . GLU B 1 90 ? 9.789 -25.812 0.086 1 98.75 90 GLU B CA 1
ATOM 2835 C C . GLU B 1 90 ? 9.008 -27.094 -0.234 1 98.75 90 GLU B C 1
ATOM 2837 O O . GLU B 1 90 ? 9.547 -28.031 -0.83 1 98.75 90 GLU B O 1
ATOM 2842 N N . GLU B 1 91 ? 7.766 -27.172 0.147 1 98.69 91 GLU B N 1
ATOM 2843 C CA . GLU B 1 91 ? 6.934 -28.328 -0.133 1 98.69 91 GLU B CA 1
ATOM 2844 C C . GLU B 1 91 ? 6.738 -28.531 -1.635 1 98.69 91 GLU B C 1
ATOM 2846 O O . GLU B 1 91 ? 6.723 -29.656 -2.125 1 98.69 91 GLU B O 1
ATOM 2851 N N . THR B 1 92 ? 6.551 -27.422 -2.334 1 98.69 92 THR B N 1
ATOM 2852 C CA . THR B 1 92 ? 6.426 -27.469 -3.787 1 98.69 92 THR B CA 1
ATOM 2853 C C . THR B 1 92 ? 7.656 -28.125 -4.414 1 98.69 92 THR B C 1
ATOM 2855 O O . THR B 1 92 ? 7.531 -29.016 -5.254 1 98.69 92 THR B O 1
ATOM 2858 N N . LEU B 1 93 ? 8.836 -27.719 -3.963 1 98.62 93 LEU B N 1
ATOM 2859 C CA . LEU B 1 93 ? 10.086 -28.219 -4.512 1 98.62 93 LEU B CA 1
ATOM 2860 C C . LEU B 1 93 ? 10.305 -29.672 -4.125 1 98.62 93 LEU B C 1
ATOM 2862 O O . LEU B 1 93 ? 10.82 -30.469 -4.922 1 98.62 93 LEU B O 1
ATOM 2866 N N . LYS B 1 94 ? 9.953 -29.969 -2.926 1 98.38 94 LYS B N 1
ATOM 2867 C CA . LYS B 1 94 ? 10.102 -31.344 -2.451 1 98.38 94 LYS B CA 1
ATOM 2868 C C . LYS B 1 94 ? 9.305 -32.312 -3.322 1 98.38 94 LYS B C 1
ATOM 2870 O O . LYS B 1 94 ? 9.781 -33.406 -3.643 1 98.38 94 LYS B O 1
ATOM 2875 N N . VAL B 1 95 ? 8.148 -31.906 -3.795 1 97.81 95 VAL B N 1
ATOM 2876 C CA . VAL B 1 95 ? 7.242 -32.812 -4.48 1 97.81 95 VAL B CA 1
ATOM 2877 C C . VAL B 1 95 ? 7.465 -32.719 -5.992 1 97.81 95 VAL B C 1
ATOM 2879 O O . VAL B 1 95 ? 7.488 -33.75 -6.68 1 97.81 95 VAL B O 1
ATOM 2882 N N . PHE B 1 96 ? 7.629 -31.516 -6.5 1 97.88 96 PHE B N 1
ATOM 2883 C CA . PHE B 1 96 ? 7.609 -31.359 -7.949 1 97.88 96 PHE B CA 1
ATOM 2884 C C . PHE B 1 96 ? 8.984 -30.969 -8.469 1 97.88 96 PHE B C 1
ATOM 2886 O O . PHE B 1 96 ? 9.219 -30.953 -9.68 1 97.88 96 PHE B O 1
ATOM 2893 N N . GLY B 1 97 ? 9.922 -30.453 -7.609 1 97.88 97 GLY B N 1
ATOM 2894 C CA . GLY B 1 97 ? 11.32 -30.219 -7.941 1 97.88 97 GLY B CA 1
ATOM 2895 C C . GLY B 1 97 ? 11.547 -28.891 -8.656 1 97.88 97 GLY B C 1
ATOM 2896 O O . GLY B 1 97 ? 12.68 -28.578 -9.023 1 97.88 97 GLY B O 1
ATOM 2897 N N . ARG B 1 98 ? 10.484 -28.188 -8.906 1 97.62 98 ARG B N 1
ATOM 2898 C CA . ARG B 1 98 ? 10.617 -26.922 -9.609 1 97.62 98 ARG B CA 1
ATOM 2899 C C . ARG B 1 98 ? 9.406 -26.031 -9.352 1 97.62 98 ARG B C 1
ATOM 2901 O O . ARG B 1 98 ? 8.398 -26.484 -8.789 1 97.62 98 ARG B O 1
ATOM 2908 N N . LEU B 1 99 ? 9.484 -24.812 -9.742 1 98.44 99 LEU B N 1
ATOM 2909 C CA . LEU B 1 99 ? 8.406 -23.828 -9.695 1 98.44 99 LEU B CA 1
ATOM 2910 C C . LEU B 1 99 ? 8.453 -22.906 -10.906 1 98.44 99 LEU B C 1
ATOM 2912 O O . LEU B 1 99 ? 9.453 -22.219 -11.125 1 98.44 99 LEU B O 1
ATOM 2916 N N . ASP B 1 100 ? 7.379 -22.922 -11.656 1 98 100 ASP B N 1
ATOM 2917 C CA . ASP B 1 100 ? 7.359 -22.156 -12.898 1 98 100 ASP B CA 1
ATOM 2918 C C . ASP B 1 100 ? 6.469 -20.922 -12.773 1 98 100 ASP B C 1
ATOM 2920 O O . ASP B 1 100 ? 6.766 -19.875 -13.352 1 98 100 ASP B O 1
ATOM 2924 N N . TYR B 1 101 ? 5.375 -21.047 -12.055 1 98.38 101 TYR B N 1
ATOM 2925 C CA . TYR B 1 101 ? 4.391 -19.969 -11.961 1 98.38 101 TYR B CA 1
ATOM 2926 C C . TYR B 1 101 ? 3.922 -19.797 -10.5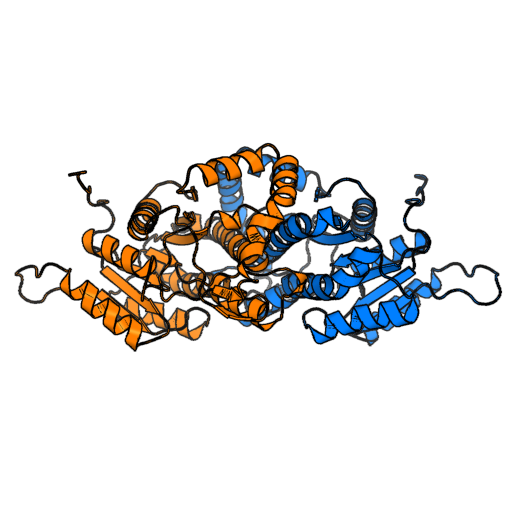23 1 98.38 101 TYR B C 1
ATOM 2928 O O . TYR B 1 101 ? 3.596 -20.766 -9.836 1 98.38 101 TYR B O 1
ATOM 2936 N N . LEU B 1 102 ? 3.973 -18.609 -10.039 1 98.75 102 LEU B N 1
ATOM 2937 C CA . LEU B 1 102 ? 3.383 -18.219 -8.758 1 98.75 102 LEU B CA 1
ATOM 2938 C C . LEU B 1 102 ? 2.211 -17.266 -8.969 1 98.75 102 LEU B C 1
ATOM 2940 O O . LEU B 1 102 ? 2.395 -16.156 -9.469 1 98.75 102 LEU B O 1
ATOM 2944 N N . ILE B 1 103 ? 1.024 -17.734 -8.688 1 98.75 103 ILE B N 1
ATOM 2945 C CA . ILE B 1 103 ? -0.171 -16.906 -8.75 1 98.75 103 ILE B CA 1
ATOM 2946 C C . ILE B 1 103 ? -0.556 -16.438 -7.352 1 98.75 103 ILE B C 1
ATOM 2948 O O . ILE B 1 103 ? -1.096 -17.219 -6.559 1 98.75 103 ILE B O 1
ATOM 2952 N N . ASN B 1 104 ? -0.236 -15.219 -7.074 1 98.62 104 ASN B N 1
ATOM 2953 C CA . ASN B 1 104 ? -0.664 -14.594 -5.824 1 98.62 104 ASN B CA 1
ATOM 2954 C C . ASN B 1 104 ? -2.135 -14.195 -5.875 1 98.62 104 ASN B C 1
ATOM 2956 O O . ASN B 1 104 ? -2.465 -13.078 -6.277 1 98.62 104 ASN B O 1
ATOM 2960 N N . ASN B 1 105 ? -2.943 -15.047 -5.387 1 97.25 105 ASN B N 1
ATOM 2961 C CA . ASN B 1 105 ? -4.391 -14.883 -5.449 1 97.25 105 ASN B CA 1
ATOM 2962 C C . ASN B 1 105 ? -4.984 -14.602 -4.07 1 97.25 105 ASN B C 1
ATOM 2964 O O . ASN B 1 105 ? -6.059 -14.016 -3.957 1 97.25 105 ASN B O 1
ATOM 2968 N N . ALA B 1 106 ? -4.246 -15.023 -3.002 1 95.5 106 ALA B N 1
ATOM 2969 C CA . ALA B 1 106 ? -4.73 -14.789 -1.645 1 95.5 106 ALA B CA 1
ATOM 2970 C C . ALA B 1 106 ? -5.047 -13.32 -1.418 1 95.5 106 ALA B C 1
ATOM 2972 O O . ALA B 1 106 ? -4.301 -12.438 -1.86 1 95.5 106 ALA B O 1
ATOM 2973 N N . GLY B 1 107 ? -6.156 -13.062 -0.762 1 93.06 107 GLY B N 1
ATOM 2974 C CA . GLY B 1 107 ? -6.523 -11.688 -0.483 1 93.06 107 GLY B CA 1
ATOM 2975 C C . GLY B 1 107 ? -7.762 -11.562 0.384 1 93.06 107 GLY B C 1
ATOM 2976 O O . GLY B 1 107 ? -8.484 -12.539 0.592 1 93.06 107 GLY B O 1
ATOM 2977 N N . VAL B 1 108 ? -7.934 -10.359 0.915 1 91.75 108 VAL B N 1
ATOM 2978 C CA . VAL B 1 108 ? -9.078 -10.023 1.757 1 91.75 108 VAL B CA 1
ATOM 2979 C C . VAL B 1 108 ? -9.703 -8.719 1.282 1 91.75 108 VAL B C 1
ATOM 2981 O O . VAL B 1 108 ? -8.992 -7.773 0.926 1 91.75 108 VAL B O 1
ATOM 2984 N N . SER B 1 109 ? -10.992 -8.703 1.213 1 89.62 109 SER B N 1
ATOM 2985 C CA . SER B 1 109 ? -11.703 -7.488 0.838 1 89.62 109 SER B CA 1
ATOM 2986 C C . SER B 1 109 ? -12.219 -6.746 2.068 1 89.62 109 SER B C 1
ATOM 2988 O O . SER B 1 109 ? -12.195 -7.281 3.178 1 89.62 109 SER B O 1
ATOM 2990 N N . MET B 1 110 ? -12.656 -5.531 1.825 1 90.88 110 MET B N 1
ATOM 2991 C CA . MET B 1 110 ? -13.188 -4.727 2.922 1 90.88 110 MET B CA 1
ATOM 2992 C C . MET B 1 110 ? -14.305 -3.812 2.432 1 90.88 110 MET B C 1
ATOM 2994 O O . MET B 1 110 ? -14.391 -3.508 1.241 1 90.88 110 MET B O 1
ATOM 2998 N N . ARG B 1 111 ? -15.117 -3.441 3.41 1 89.81 111 ARG B N 1
ATOM 2999 C CA . ARG B 1 111 ? -16.125 -2.402 3.217 1 89.81 111 ARG B CA 1
ATOM 3000 C C . ARG B 1 111 ? -16.297 -1.565 4.48 1 89.81 111 ARG B C 1
ATOM 3002 O O . ARG B 1 111 ? -16.375 -2.107 5.586 1 89.81 111 ARG B O 1
ATOM 3009 N N . GLY B 1 112 ? -16.359 -0.237 4.281 1 92.25 112 GLY B N 1
ATOM 3010 C CA . GLY B 1 112 ? -16.578 0.664 5.402 1 92.25 112 GLY B CA 1
ATOM 3011 C C . GLY B 1 112 ? -15.992 2.047 5.176 1 92.25 112 GLY B C 1
ATOM 3012 O O . GLY B 1 112 ? -15.109 2.227 4.332 1 92.25 112 GLY B O 1
ATOM 3013 N N . ALA B 1 113 ? -16.5 2.996 5.918 1 93.19 113 ALA B N 1
ATOM 3014 C CA . ALA B 1 113 ? -16.047 4.383 5.801 1 93.19 113 ALA B CA 1
ATOM 3015 C C . ALA B 1 113 ? -14.695 4.582 6.473 1 93.19 113 ALA B C 1
ATOM 3017 O O . ALA B 1 113 ? -14.344 3.852 7.402 1 93.19 113 ALA B O 1
ATOM 3018 N N . ILE B 1 114 ? -13.977 5.602 5.992 1 95.19 114 ILE B N 1
ATOM 3019 C CA . ILE B 1 114 ? -12.656 5.918 6.52 1 95.19 114 ILE B CA 1
ATOM 3020 C C . ILE B 1 114 ? -12.758 6.27 8 1 95.19 114 ILE B C 1
ATOM 3022 O O . ILE B 1 114 ? -11.922 5.859 8.805 1 95.19 114 ILE B O 1
ATOM 3026 N N . GLU B 1 115 ? -13.805 6.914 8.383 1 94.75 115 GLU B N 1
ATOM 3027 C CA . GLU B 1 115 ? -13.961 7.375 9.758 1 94.75 115 GLU B CA 1
ATOM 3028 C C . GLU B 1 115 ? -14.102 6.203 10.719 1 94.75 115 GLU B C 1
ATOM 3030 O O . GLU B 1 115 ? -13.875 6.352 11.922 1 94.75 115 GLU B O 1
ATOM 3035 N N . ASP B 1 116 ? -14.43 5.035 10.203 1 95.31 116 ASP B N 1
ATOM 3036 C CA . ASP B 1 116 ? -14.695 3.869 11.039 1 95.31 116 ASP B CA 1
ATOM 3037 C C . ASP B 1 116 ? -13.5 2.926 11.062 1 95.31 116 ASP B C 1
ATOM 3039 O O . ASP B 1 116 ? -13.531 1.886 11.727 1 95.31 116 ASP B O 1
ATOM 3043 N N . LEU B 1 117 ? -12.438 3.271 10.391 1 96.31 117 LEU B N 1
ATOM 3044 C CA . LEU B 1 117 ? -11.266 2.408 10.289 1 96.31 117 LEU B CA 1
ATOM 3045 C C . LEU B 1 117 ? -10.609 2.223 11.648 1 96.31 117 LEU B C 1
ATOM 3047 O O . LEU B 1 117 ? -10.453 3.184 12.406 1 96.31 117 LEU B O 1
ATOM 3051 N N . ARG B 1 118 ? -10.289 0.996 11.992 1 96.19 118 ARG B N 1
ATOM 3052 C CA . ARG B 1 118 ? -9.531 0.633 13.188 1 96.19 118 ARG B CA 1
ATOM 3053 C C . ARG B 1 118 ? -8.328 -0.227 12.828 1 96.19 118 ARG B C 1
ATOM 3055 O O . ARG B 1 118 ? -8.281 -0.833 11.758 1 96.19 118 ARG B O 1
ATOM 3062 N N . GLU B 1 119 ? -7.344 -0.293 13.703 1 95.88 119 GLU B N 1
ATOM 3063 C CA . GLU B 1 119 ? -6.059 -0.939 13.453 1 95.88 119 GLU B CA 1
ATOM 3064 C C . GLU B 1 119 ? -6.242 -2.398 13.055 1 95.88 119 GLU B C 1
ATOM 3066 O O . GLU B 1 119 ? -5.555 -2.893 12.156 1 95.88 119 GLU B O 1
ATOM 3071 N N . PRO B 1 120 ? -7.164 -3.104 13.648 1 95.44 120 PRO B N 1
ATOM 3072 C CA . PRO B 1 120 ? -7.289 -4.512 13.266 1 95.44 120 PRO B CA 1
ATOM 3073 C C . PRO B 1 120 ? -7.617 -4.695 11.789 1 95.44 120 PRO B C 1
ATOM 3075 O O . PRO B 1 120 ? -7.082 -5.598 11.141 1 95.44 120 PRO B O 1
ATOM 3078 N N . ALA B 1 121 ? -8.5 -3.875 11.25 1 95.56 121 ALA B N 1
ATOM 3079 C CA . ALA B 1 121 ? -8.82 -3.947 9.828 1 95.56 121 ALA B CA 1
ATOM 3080 C C . ALA B 1 121 ? -7.59 -3.631 8.977 1 95.56 121 ALA B C 1
ATOM 3082 O O . ALA B 1 121 ? -7.32 -4.32 7.988 1 95.56 121 ALA B O 1
ATOM 3083 N N . LEU B 1 122 ? -6.883 -2.641 9.406 1 97.12 122 LEU B N 1
ATOM 3084 C CA . LEU B 1 122 ? -5.699 -2.223 8.664 1 97.12 122 LEU B CA 1
ATOM 3085 C C . LEU B 1 122 ? -4.652 -3.332 8.641 1 97.12 122 LEU B C 1
ATOM 3087 O O . LEU B 1 122 ? -4.133 -3.678 7.574 1 97.12 122 LEU B O 1
ATOM 3091 N N . ASP B 1 123 ? -4.422 -3.898 9.758 1 96.69 123 ASP B N 1
ATOM 3092 C CA . ASP B 1 123 ? -3.416 -4.953 9.875 1 96.69 123 ASP B CA 1
ATOM 3093 C C . ASP B 1 123 ? -3.809 -6.18 9.062 1 96.69 123 ASP B C 1
ATOM 3095 O O . ASP B 1 123 ? -2.973 -6.766 8.367 1 96.69 123 ASP B O 1
ATOM 3099 N N . ARG B 1 124 ? -5.023 -6.547 9.148 1 96.06 124 ARG B N 1
ATOM 3100 C CA . ARG B 1 124 ? -5.492 -7.727 8.43 1 96.06 124 ARG B CA 1
ATOM 3101 C C . ARG B 1 124 ? -5.406 -7.516 6.918 1 96.06 124 ARG B C 1
ATOM 3103 O O . ARG B 1 124 ? -5.02 -8.43 6.18 1 96.06 124 ARG B O 1
ATOM 3110 N N . LEU B 1 125 ? -5.758 -6.379 6.473 1 96.62 125 LEU B N 1
ATOM 3111 C CA . LEU B 1 125 ? -5.703 -6.082 5.047 1 96.62 125 LEU B CA 1
ATOM 3112 C C . LEU B 1 125 ? -4.258 -6 4.562 1 96.62 125 LEU B C 1
ATOM 3114 O O . LEU B 1 125 ? -3.932 -6.5 3.482 1 96.62 125 LEU B O 1
ATOM 3118 N N . TYR B 1 126 ? -3.43 -5.422 5.363 1 96.56 126 TYR B N 1
ATOM 3119 C CA . TYR B 1 126 ? -2.012 -5.344 5.027 1 96.56 126 TYR B CA 1
ATOM 3120 C C . TYR B 1 126 ? -1.405 -6.734 4.895 1 96.56 126 TYR B C 1
ATOM 3122 O O . TYR B 1 126 ? -0.737 -7.035 3.902 1 96.56 126 TYR B O 1
ATOM 3130 N N . ARG B 1 127 ? -1.605 -7.516 5.887 1 96.94 127 ARG B N 1
ATOM 3131 C CA . ARG B 1 127 ? -1.05 -8.867 5.879 1 96.94 127 ARG B CA 1
ATOM 3132 C C . ARG B 1 127 ? -1.694 -9.719 4.789 1 96.94 127 ARG B C 1
ATOM 3134 O O . ARG B 1 127 ? -1 -10.406 4.035 1 96.94 127 ARG B O 1
ATOM 3141 N N . GLY B 1 128 ? -2.955 -9.625 4.676 1 96.38 128 GLY B N 1
ATOM 3142 C CA . GLY B 1 128 ? -3.725 -10.484 3.791 1 96.38 128 GLY B CA 1
ATOM 3143 C C . GLY B 1 128 ? -3.57 -10.125 2.326 1 96.38 128 GLY B C 1
ATOM 3144 O O . GLY B 1 128 ? -3.795 -10.961 1.449 1 96.38 128 GLY B O 1
ATOM 3145 N N . ASN B 1 129 ? -3.232 -8.883 2.027 1 97.12 129 ASN B N 1
ATOM 3146 C CA . ASN B 1 129 ? -3.199 -8.453 0.632 1 97.12 129 ASN B CA 1
ATOM 3147 C C . ASN B 1 129 ? -1.776 -8.141 0.176 1 97.12 129 ASN B C 1
ATOM 3149 O O . ASN B 1 129 ? -1.412 -8.414 -0.968 1 97.12 129 ASN B O 1
ATOM 3153 N N . LEU B 1 130 ? -0.989 -7.547 1.041 1 97.5 130 LEU B N 1
ATOM 3154 C CA . LEU B 1 130 ? 0.35 -7.16 0.609 1 97.5 130 LEU B CA 1
ATOM 3155 C C . LEU B 1 130 ? 1.374 -8.219 0.998 1 97.5 130 LEU B C 1
ATOM 3157 O O . LEU B 1 130 ? 2.086 -8.75 0.138 1 97.5 130 LEU B O 1
ATOM 3161 N N . LEU B 1 131 ? 1.421 -8.594 2.293 1 98.25 131 LEU B N 1
ATOM 3162 C CA . LEU B 1 131 ? 2.416 -9.562 2.727 1 98.25 131 LEU B CA 1
ATOM 3163 C C . LEU B 1 131 ? 2.186 -10.914 2.053 1 98.25 131 LEU B C 1
ATOM 3165 O O . LEU B 1 131 ? 3.143 -11.609 1.704 1 98.25 131 LEU B O 1
ATOM 3169 N N . SER B 1 132 ? 0.935 -11.234 1.897 1 98.31 132 SER B N 1
ATOM 3170 C CA . SER B 1 132 ? 0.59 -12.523 1.304 1 98.31 132 SER B CA 1
ATOM 3171 C C . SER B 1 132 ? 1.004 -12.586 -0.163 1 98.31 132 SER B C 1
ATOM 3173 O O . SER B 1 132 ? 1.029 -13.664 -0.761 1 98.31 132 SER B O 1
ATOM 3175 N N . ALA B 1 133 ? 1.301 -11.508 -0.781 1 98.31 133 ALA B N 1
ATOM 3176 C CA . ALA B 1 133 ? 1.81 -11.453 -2.15 1 98.31 133 ALA B CA 1
ATOM 3177 C C . ALA B 1 133 ? 3.33 -11.328 -2.164 1 98.31 133 ALA B C 1
ATOM 3179 O O . ALA B 1 133 ? 4.008 -11.984 -2.961 1 98.31 133 ALA B O 1
ATOM 3180 N N . VAL B 1 134 ? 3.859 -10.539 -1.248 1 98.5 134 VAL B N 1
ATOM 3181 C CA . VAL B 1 134 ? 5.277 -10.203 -1.22 1 98.5 134 VAL B CA 1
ATOM 3182 C C . VAL B 1 134 ? 6.09 -11.406 -0.735 1 98.5 134 VAL B C 1
ATOM 3184 O O . VAL B 1 134 ? 7.082 -11.781 -1.359 1 98.5 134 VAL B O 1
ATOM 3187 N N . LEU B 1 135 ? 5.672 -12 0.343 1 98.69 135 LEU B N 1
ATOM 3188 C CA . LEU B 1 135 ? 6.492 -13 1.02 1 98.69 135 LEU B CA 1
ATOM 3189 C C . LEU B 1 135 ? 6.609 -14.266 0.18 1 98.69 135 LEU B C 1
ATOM 3191 O O . LEU B 1 135 ? 7.703 -14.812 0.019 1 98.69 135 LEU B O 1
ATOM 3195 N N . PRO B 1 136 ? 5.504 -14.75 -0.421 1 98.81 136 PRO B N 1
ATOM 3196 C CA . PRO B 1 136 ? 5.68 -15.891 -1.327 1 98.81 136 PRO B CA 1
ATOM 3197 C C . PRO B 1 136 ? 6.562 -15.555 -2.525 1 98.81 136 PRO B C 1
ATOM 3199 O O . PRO B 1 136 ? 7.297 -16.422 -3.014 1 98.81 136 PRO B O 1
ATOM 3202 N N . THR B 1 137 ? 6.438 -14.344 -3.045 1 98.75 137 THR B N 1
ATOM 3203 C CA . THR B 1 137 ? 7.285 -13.914 -4.152 1 98.75 137 THR B CA 1
ATOM 3204 C C . THR B 1 137 ? 8.758 -13.977 -3.766 1 98.75 137 THR B C 1
ATOM 3206 O O . THR B 1 137 ? 9.578 -14.523 -4.5 1 98.75 137 THR B O 1
ATOM 3209 N N . VAL B 1 138 ? 9.078 -13.422 -2.59 1 98.38 138 VAL B N 1
ATOM 3210 C CA . VAL B 1 138 ? 10.453 -13.438 -2.092 1 98.38 138 VAL B CA 1
ATOM 3211 C C . VAL B 1 138 ? 10.945 -14.875 -1.971 1 98.38 138 VAL B C 1
ATOM 3213 O O . VAL B 1 138 ? 12.047 -15.195 -2.428 1 98.38 138 VAL B O 1
ATOM 3216 N N . ALA B 1 139 ? 10.141 -15.734 -1.394 1 98.56 139 ALA B N 1
ATOM 3217 C CA . ALA B 1 139 ? 10.508 -17.125 -1.164 1 98.56 139 ALA B CA 1
ATOM 3218 C C . ALA B 1 139 ? 10.695 -17.875 -2.484 1 98.56 139 ALA B C 1
ATOM 3220 O O . ALA B 1 139 ? 11.531 -18.781 -2.582 1 98.56 139 ALA B O 1
ATOM 3221 N N . ALA B 1 140 ? 9.953 -17.516 -3.504 1 98.69 140 ALA B N 1
ATOM 3222 C CA . ALA B 1 140 ? 9.906 -18.25 -4.762 1 98.69 140 ALA B CA 1
ATOM 3223 C C . ALA B 1 140 ? 10.977 -17.75 -5.73 1 98.69 140 ALA B C 1
ATOM 3225 O O . ALA B 1 140 ? 11.297 -18.422 -6.711 1 98.69 140 ALA B O 1
ATOM 3226 N N . LEU B 1 141 ? 11.469 -16.562 -5.504 1 98 141 LEU B N 1
ATOM 3227 C CA . LEU B 1 141 ? 12.281 -15.836 -6.477 1 98 141 LEU B CA 1
ATOM 3228 C C . LEU B 1 141 ? 13.492 -16.656 -6.898 1 98 141 LEU B C 1
ATOM 3230 O O . LEU B 1 141 ? 13.797 -16.75 -8.086 1 98 141 LEU B O 1
ATOM 3234 N N . PRO B 1 142 ? 14.18 -17.328 -5.922 1 97.69 142 PRO B N 1
ATOM 3235 C CA . PRO B 1 142 ? 15.328 -18.125 -6.352 1 97.69 142 PRO B CA 1
ATOM 3236 C C . PRO B 1 142 ? 14.953 -19.203 -7.371 1 97.69 142 PRO B C 1
ATOM 3238 O O . PRO B 1 142 ? 15.695 -19.422 -8.336 1 97.69 142 PRO B O 1
ATOM 3241 N N . GLU B 1 143 ? 13.859 -19.812 -7.246 1 98.06 143 GLU B N 1
ATOM 3242 C CA . GLU B 1 143 ? 13.445 -20.875 -8.156 1 98.06 143 GLU B CA 1
ATOM 3243 C C . GLU B 1 143 ? 12.914 -20.297 -9.469 1 98.06 143 GLU B C 1
ATOM 3245 O O . GLU B 1 143 ? 13.148 -20.875 -10.539 1 98.06 143 GLU B O 1
ATOM 3250 N N . LEU B 1 144 ? 12.242 -19.203 -9.391 1 98.12 144 LEU B N 1
ATOM 3251 C CA . LEU B 1 144 ? 11.68 -18.562 -10.578 1 98.12 144 LEU B CA 1
ATOM 3252 C C . LEU B 1 144 ? 12.789 -18.031 -11.484 1 98.12 144 LEU B C 1
ATOM 3254 O O . LEU B 1 144 ? 12.648 -18.016 -12.711 1 98.12 144 LEU B O 1
ATOM 3258 N N . LYS B 1 145 ? 13.852 -17.641 -10.867 1 97.25 145 LYS B N 1
ATOM 3259 C CA . LYS B 1 145 ? 15 -17.203 -11.656 1 97.25 145 LYS B CA 1
ATOM 3260 C C . LYS B 1 145 ? 15.578 -18.359 -12.461 1 97.25 145 LYS B C 1
ATOM 3262 O O . LYS B 1 145 ? 16.031 -18.172 -13.594 1 97.25 145 LYS B O 1
ATOM 3267 N N . LYS B 1 146 ? 15.547 -19.547 -11.898 1 97.56 146 LYS B N 1
ATOM 3268 C CA . LYS B 1 146 ? 16.078 -20.734 -12.562 1 97.56 146 LYS B CA 1
ATOM 3269 C C . LYS B 1 146 ? 15.211 -21.125 -13.758 1 97.56 146 LYS B C 1
ATOM 3271 O O . LYS B 1 146 ? 15.727 -21.562 -14.789 1 97.56 146 LYS B O 1
ATOM 3276 N N . THR B 1 147 ? 13.961 -20.953 -13.656 1 96.56 147 THR B N 1
ATOM 3277 C CA . THR B 1 147 ? 13.039 -21.484 -14.656 1 96.56 147 THR B CA 1
ATOM 3278 C C . THR B 1 147 ? 12.617 -20.375 -15.633 1 96.56 147 THR B C 1
ATOM 3280 O O . THR B 1 147 ? 11.969 -20.656 -16.641 1 96.56 147 THR B O 1
ATOM 3283 N N . GLY B 1 148 ? 13.031 -19.125 -15.281 1 96 148 GLY B N 1
ATOM 3284 C CA . GLY B 1 148 ? 12.43 -18.031 -16.031 1 96 148 GLY B CA 1
ATOM 3285 C C . GLY B 1 148 ? 10.93 -17.922 -15.828 1 96 148 GLY B C 1
ATOM 3286 O O . GLY B 1 148 ? 10.18 -17.75 -16.797 1 96 148 GLY B O 1
ATOM 3287 N N . GLY B 1 149 ? 10.531 -18.078 -14.633 1 96.62 149 GLY B N 1
ATOM 3288 C CA . GLY B 1 149 ? 9.125 -18.219 -14.281 1 96.62 149 GLY B CA 1
ATOM 3289 C C . GLY B 1 149 ? 8.391 -16.891 -14.219 1 96.62 149 GLY B C 1
ATOM 3290 O O . GLY B 1 149 ? 8.945 -15.852 -14.57 1 96.62 149 GLY B O 1
ATOM 3291 N N . THR B 1 150 ? 7.055 -16.984 -13.938 1 97.44 150 THR B N 1
ATOM 3292 C CA . THR B 1 150 ? 6.16 -15.836 -13.914 1 97.44 150 THR B CA 1
ATOM 3293 C C . THR B 1 150 ? 5.488 -15.703 -12.555 1 97.44 150 THR B C 1
ATOM 3295 O O . THR B 1 150 ? 5.062 -16.703 -11.961 1 97.44 150 THR B O 1
ATOM 3298 N N . VAL B 1 151 ? 5.535 -14.547 -12.062 1 98.25 151 VAL B N 1
ATOM 3299 C CA . VAL B 1 151 ? 4.734 -14.195 -10.898 1 98.25 151 VAL B CA 1
ATOM 3300 C C . VAL B 1 151 ? 3.521 -13.375 -11.336 1 98.25 151 VAL B C 1
ATOM 3302 O O . VAL B 1 151 ? 3.664 -12.352 -12.008 1 98.25 151 VAL B O 1
ATOM 3305 N N . LEU B 1 152 ? 2.355 -13.844 -11 1 98.31 152 LEU B N 1
ATOM 3306 C CA . LEU B 1 152 ? 1.132 -13.117 -11.328 1 98.31 152 LEU B CA 1
ATOM 3307 C C . LEU B 1 152 ? 0.427 -12.641 -10.062 1 98.31 152 LEU B C 1
ATOM 3309 O O . LEU B 1 152 ? 0.296 -13.398 -9.102 1 98.31 152 LEU B O 1
ATOM 3313 N N . PHE B 1 153 ? 0.073 -11.375 -10.055 1 97.94 153 PHE B N 1
ATOM 3314 C CA . PHE B 1 153 ? -0.674 -10.766 -8.961 1 97.94 153 PHE B CA 1
ATOM 3315 C C . PHE B 1 153 ? -2.125 -10.531 -9.359 1 97.94 153 PHE B C 1
ATOM 3317 O O . PHE B 1 153 ? -2.395 -9.922 -10.398 1 97.94 153 PHE B O 1
ATOM 3324 N N . VAL B 1 154 ? -3.027 -11.008 -8.531 1 96.19 154 VAL B N 1
ATOM 3325 C CA . VAL B 1 154 ? -4.449 -10.781 -8.766 1 96.19 154 VAL B CA 1
ATOM 3326 C C . VAL B 1 154 ? -4.891 -9.508 -8.055 1 96.19 154 VAL B C 1
ATOM 3328 O O . VAL B 1 154 ? -4.793 -9.406 -6.824 1 96.19 154 VAL B O 1
ATOM 3331 N N . SER B 1 155 ? -5.289 -8.578 -8.781 1 93.81 155 SER B N 1
ATOM 3332 C CA . SER B 1 155 ? -5.781 -7.305 -8.266 1 93.81 155 SER B CA 1
ATOM 3333 C C . SER B 1 155 ? -7.23 -7.07 -8.672 1 93.81 155 SER B C 1
ATOM 3335 O O . SER B 1 155 ? -7.969 -8.016 -8.945 1 93.81 155 SER B O 1
ATOM 3337 N N . THR B 1 156 ? -7.703 -5.922 -8.461 1 86.81 156 THR B N 1
ATOM 3338 C CA . THR B 1 156 ? -9.086 -5.547 -8.742 1 86.81 156 THR B CA 1
ATOM 3339 C C . THR B 1 156 ? -9.141 -4.195 -9.445 1 86.81 156 THR B C 1
ATOM 3341 O O . THR B 1 156 ? -8.234 -3.373 -9.305 1 86.81 156 THR B O 1
ATOM 3344 N N . VAL B 1 157 ? -10.219 -4.004 -10.141 1 81.06 157 VAL B N 1
ATOM 3345 C CA . VAL B 1 157 ? -10.461 -2.697 -10.742 1 81.06 157 VAL B CA 1
ATOM 3346 C C . VAL B 1 157 ? -10.617 -1.643 -9.648 1 81.06 157 VAL B C 1
ATOM 3348 O O . VAL B 1 157 ? -10.336 -0.463 -9.875 1 81.06 157 VAL B O 1
ATOM 3351 N N . GLY B 1 158 ? -11 -2.07 -8.477 1 75.31 158 GLY B N 1
ATOM 3352 C CA . GLY B 1 158 ? -11.109 -1.188 -7.328 1 75.31 158 GLY B CA 1
ATOM 3353 C C . GLY B 1 158 ? -9.781 -0.603 -6.895 1 75.31 158 GLY B C 1
ATOM 3354 O O . GLY B 1 158 ? -9.734 0.355 -6.121 1 75.31 158 GLY B O 1
ATOM 3355 N N . ALA B 1 159 ? -8.727 -1.141 -7.402 1 80 159 ALA B N 1
ATOM 3356 C CA . ALA B 1 159 ? -7.391 -0.655 -7.074 1 80 159 ALA B CA 1
ATOM 3357 C C . ALA B 1 159 ? -6.977 0.481 -8 1 80 159 ALA B C 1
ATOM 3359 O O . ALA B 1 159 ? -5.988 1.174 -7.742 1 80 159 ALA B O 1
ATOM 3360 N N . LEU B 1 160 ? -7.727 0.662 -9.078 1 74.75 160 LEU B N 1
ATOM 3361 C CA . LEU B 1 160 ? -7.32 1.607 -10.117 1 74.75 160 LEU B CA 1
ATOM 3362 C C . LEU B 1 160 ? -7.559 3.043 -9.664 1 74.75 160 LEU B C 1
ATOM 3364 O O . LEU B 1 160 ? -7.008 3.98 -10.242 1 74.75 160 LEU B O 1
ATOM 3368 N N . TRP B 1 161 ? -8.43 3.111 -8.609 1 76.31 161 TRP B N 1
ATOM 3369 C CA . TRP B 1 161 ? -8.695 4.418 -8.023 1 76.31 161 TRP B CA 1
ATOM 3370 C C . TRP B 1 161 ? -9.117 4.281 -6.562 1 76.31 161 TRP B C 1
ATOM 3372 O O . TRP B 1 161 ? -9.43 3.18 -6.102 1 76.31 161 TRP B O 1
ATOM 3382 N N . GLY B 1 162 ? -8.969 5.434 -5.883 1 76.81 162 GLY B N 1
ATOM 3383 C CA . GLY B 1 162 ? -9.555 5.453 -4.551 1 76.81 162 GLY B CA 1
ATOM 3384 C C . GLY B 1 162 ? -11.062 5.578 -4.562 1 76.81 162 GLY B C 1
ATOM 3385 O O . GLY B 1 162 ? -11.609 6.633 -4.895 1 76.81 162 GLY B O 1
ATOM 3386 N N . PHE B 1 163 ? -11.758 4.418 -4.125 1 75.88 163 PHE B N 1
ATOM 3387 C CA . PHE B 1 163 ? -13.219 4.418 -4.109 1 75.88 163 PHE B CA 1
ATOM 3388 C C . PHE B 1 163 ? -13.742 4.566 -2.684 1 75.88 163 PHE B C 1
ATOM 3390 O O . PHE B 1 163 ? -13.078 4.156 -1.729 1 75.88 163 PHE B O 1
ATOM 3397 N N . PRO B 1 164 ? -14.922 5.133 -2.607 1 80.94 164 PRO B N 1
ATOM 3398 C CA . PRO B 1 164 ? -15.531 5.18 -1.275 1 80.94 164 PRO B CA 1
ATOM 3399 C C . PRO B 1 164 ? -15.859 3.795 -0.727 1 80.94 164 PRO B C 1
ATOM 3401 O O . PRO B 1 164 ? -16.297 2.918 -1.478 1 80.94 164 PRO B O 1
ATOM 3404 N N . GLY B 1 165 ? -15.492 3.633 0.469 1 87.69 165 GLY B N 1
ATOM 3405 C CA . GLY B 1 165 ? -15.93 2.441 1.179 1 87.69 165 GLY B CA 1
ATOM 3406 C C . GLY B 1 165 ? -14.938 1.299 1.094 1 87.69 165 GLY B C 1
ATOM 3407 O O . GLY B 1 165 ? -15.094 0.277 1.764 1 87.69 165 GLY B O 1
ATOM 3408 N N . ILE B 1 166 ? -13.953 1.479 0.289 1 88.94 166 ILE B N 1
ATOM 3409 C CA . ILE B 1 166 ? -12.977 0.404 0.179 1 88.94 166 ILE B CA 1
ATOM 3410 C C . ILE B 1 166 ? -11.562 0.984 0.24 1 88.94 166 ILE B C 1
ATOM 3412 O O . ILE B 1 166 ? -10.664 0.529 -0.474 1 88.94 166 ILE B O 1
ATOM 3416 N N . SER B 1 167 ? -11.375 1.994 1 1 91.06 167 SER B N 1
ATOM 3417 C CA . SER B 1 167 ? -10.18 2.834 1.023 1 91.06 167 SER B CA 1
ATOM 3418 C C . SER B 1 167 ? -8.922 1.999 1.229 1 91.06 167 SER B C 1
ATOM 3420 O O . SER B 1 167 ? -8.023 2.006 0.386 1 91.06 167 SER B O 1
ATOM 3422 N N . ILE B 1 168 ? -8.875 1.234 2.346 1 94.44 168 ILE B N 1
ATOM 3423 C CA . ILE B 1 168 ? -7.641 0.534 2.68 1 94.44 168 ILE B CA 1
ATOM 3424 C C . ILE B 1 168 ? -7.477 -0.682 1.771 1 94.44 168 ILE B C 1
ATOM 3426 O O . ILE B 1 168 ? -6.352 -1.055 1.42 1 94.44 168 ILE B O 1
ATOM 3430 N N . TYR B 1 169 ? -8.586 -1.229 1.305 1 93.31 169 TYR B N 1
ATOM 3431 C CA . TYR B 1 169 ? -8.508 -2.293 0.309 1 93.31 169 TYR B CA 1
ATOM 3432 C C . TYR B 1 169 ? -7.832 -1.799 -0.964 1 93.31 169 TYR B C 1
ATOM 3434 O O . TYR B 1 169 ? -6.84 -2.379 -1.413 1 93.31 169 TYR B O 1
ATOM 3442 N N . SER B 1 170 ? -8.352 -0.676 -1.493 1 91.62 170 SER B N 1
ATOM 3443 C CA . SER B 1 170 ? -7.773 -0.065 -2.684 1 91.62 170 SER B CA 1
ATOM 3444 C C . SER B 1 170 ? -6.305 0.288 -2.463 1 91.62 170 SER B C 1
ATOM 3446 O O . SER B 1 170 ? -5.473 0.088 -3.35 1 91.62 170 SER B O 1
ATOM 3448 N N . ALA B 1 171 ? -6.027 0.766 -1.31 1 94.94 171 ALA B N 1
ATOM 3449 C CA . ALA B 1 171 ? -4.664 1.16 -0.973 1 94.94 171 ALA B CA 1
ATOM 3450 C C . ALA B 1 171 ? -3.719 -0.039 -1.01 1 94.94 171 ALA B C 1
ATOM 3452 O O . ALA B 1 171 ? -2.645 0.027 -1.61 1 94.94 171 ALA B O 1
ATOM 3453 N N . THR B 1 172 ? -4.094 -1.136 -0.395 1 96.19 172 THR B N 1
ATOM 3454 C CA . THR B 1 172 ? -3.234 -2.314 -0.349 1 96.19 172 THR B CA 1
ATOM 3455 C C . THR B 1 172 ? -3.055 -2.908 -1.743 1 96.19 172 THR B C 1
ATOM 3457 O O . THR B 1 172 ? -1.972 -3.383 -2.088 1 96.19 172 THR B O 1
ATOM 3460 N N . LYS B 1 173 ? -4.062 -2.881 -2.525 1 94.56 173 LYS B N 1
ATOM 3461 C CA . LYS B 1 173 ? -3.953 -3.424 -3.875 1 94.56 173 LYS B CA 1
ATOM 3462 C C . LYS B 1 173 ? -3.121 -2.51 -4.773 1 94.56 173 LYS B C 1
ATOM 3464 O O . LYS B 1 173 ? -2.412 -2.982 -5.66 1 94.56 173 LYS B O 1
ATOM 3469 N N . ALA B 1 174 ? -3.193 -1.229 -4.512 1 92.19 174 ALA B N 1
ATOM 3470 C CA . ALA B 1 174 ? -2.277 -0.316 -5.191 1 92.19 174 ALA B CA 1
ATOM 3471 C C . ALA B 1 174 ? -0.828 -0.617 -4.82 1 92.19 174 ALA B C 1
ATOM 3473 O O . ALA B 1 174 ? 0.065 -0.527 -5.668 1 92.19 174 ALA B O 1
ATOM 3474 N N . ALA B 1 175 ? -0.639 -0.897 -3.578 1 95.5 175 ALA B N 1
ATOM 3475 C CA . ALA B 1 175 ? 0.696 -1.272 -3.119 1 95.5 175 ALA B CA 1
ATOM 3476 C C . ALA B 1 175 ? 1.198 -2.514 -3.852 1 95.5 175 ALA B C 1
ATOM 3478 O O . ALA B 1 175 ? 2.361 -2.572 -4.258 1 95.5 175 ALA B O 1
ATOM 3479 N N . VAL B 1 176 ? 0.344 -3.451 -4.047 1 96.38 176 VAL B N 1
ATOM 3480 C CA . VAL B 1 176 ? 0.695 -4.676 -4.758 1 96.38 176 VAL B CA 1
ATOM 3481 C C . VAL B 1 176 ? 1.104 -4.336 -6.191 1 96.38 176 VAL B C 1
ATOM 3483 O O . VAL B 1 176 ? 2.074 -4.891 -6.715 1 96.38 176 VAL B O 1
ATOM 3486 N N . GLU B 1 177 ? 0.364 -3.473 -6.801 1 91.94 177 GLU B N 1
ATOM 3487 C CA . GLU B 1 177 ? 0.691 -3.057 -8.164 1 91.94 177 GLU B CA 1
ATOM 3488 C C . GLU B 1 177 ? 2.09 -2.449 -8.234 1 91.94 177 GLU B C 1
ATOM 3490 O O . GLU B 1 177 ? 2.863 -2.764 -9.141 1 91.94 177 GLU B O 1
ATOM 3495 N N . ARG B 1 178 ? 2.367 -1.58 -7.293 1 91.94 178 ARG B N 1
ATOM 3496 C CA . ARG B 1 178 ? 3.678 -0.939 -7.273 1 91.94 178 ARG B CA 1
ATOM 3497 C C . ARG B 1 178 ? 4.781 -1.957 -7.008 1 91.94 178 ARG B C 1
ATOM 3499 O O . ARG B 1 178 ? 5.855 -1.886 -7.609 1 91.94 178 ARG B O 1
ATOM 3506 N N . PHE B 1 179 ? 4.547 -2.889 -6.172 1 95.31 179 PHE B N 1
ATOM 3507 C CA . PHE B 1 179 ? 5.496 -3.961 -5.902 1 95.31 179 PHE B CA 1
ATOM 3508 C C . PHE B 1 179 ? 5.766 -4.777 -7.16 1 95.31 179 PHE B C 1
ATOM 3510 O O . PHE B 1 179 ? 6.914 -5.109 -7.457 1 95.31 179 PHE B O 1
ATOM 3517 N N . CYS B 1 180 ? 4.699 -5.043 -7.867 1 94.19 180 CYS B N 1
ATOM 3518 C CA . CYS B 1 180 ? 4.812 -5.77 -9.125 1 94.19 180 CYS B CA 1
ATOM 3519 C C . CYS B 1 180 ? 5.742 -5.043 -10.094 1 94.19 180 CYS B C 1
ATOM 3521 O O . CYS B 1 180 ? 6.59 -5.668 -10.734 1 94.19 180 CYS B O 1
ATOM 3523 N N . GLN B 1 181 ? 5.586 -3.779 -10.172 1 88.56 181 GLN B N 1
ATOM 3524 C CA . GLN B 1 181 ? 6.426 -2.975 -11.055 1 88.56 181 GLN B CA 1
ATOM 3525 C C . GLN B 1 181 ? 7.887 -3.029 -10.625 1 88.56 181 GLN B C 1
ATOM 3527 O O . GLN B 1 181 ? 8.789 -3.115 -11.461 1 88.56 181 GLN B O 1
ATOM 3532 N N . SER B 1 182 ? 8.109 -2.924 -9.312 1 91 182 SER B N 1
ATOM 3533 C CA . SER B 1 182 ? 9.469 -3.02 -8.789 1 91 182 SER B CA 1
ATOM 3534 C C . SER B 1 182 ? 10.078 -4.391 -9.078 1 91 182 SER B C 1
ATOM 3536 O O . SER B 1 182 ? 11.266 -4.492 -9.406 1 91 182 SER B O 1
ATOM 3538 N N . LEU B 1 183 ? 9.25 -5.391 -8.914 1 93.06 183 LEU B N 1
ATOM 3539 C CA . LEU B 1 183 ? 9.695 -6.746 -9.227 1 93.06 183 LEU B CA 1
ATOM 3540 C C . LEU B 1 183 ? 10.164 -6.852 -10.672 1 93.06 183 LEU B C 1
ATOM 3542 O O . LEU B 1 183 ? 11.242 -7.395 -10.938 1 93.06 183 LEU B O 1
ATOM 3546 N N . ASP B 1 184 ? 9.359 -6.367 -11.555 1 90.25 184 ASP B N 1
ATOM 3547 C CA . ASP B 1 184 ? 9.719 -6.367 -12.969 1 90.25 184 ASP B CA 1
ATOM 3548 C C . ASP B 1 184 ? 11.039 -5.633 -13.195 1 90.25 184 ASP B C 1
ATOM 3550 O O . ASP B 1 184 ? 11.938 -6.148 -13.867 1 90.25 184 ASP B O 1
ATOM 3554 N N . ALA B 1 185 ? 11.148 -4.488 -12.617 1 85.69 185 ALA B N 1
ATOM 3555 C CA . ALA B 1 185 ? 12.328 -3.648 -12.805 1 85.69 185 ALA B CA 1
ATOM 3556 C C . ALA B 1 185 ? 13.586 -4.352 -12.305 1 85.69 185 ALA B C 1
ATOM 3558 O O . ALA B 1 185 ? 14.664 -4.184 -12.875 1 85.69 185 ALA B O 1
ATOM 3559 N N . GLU B 1 186 ? 13.484 -5.164 -11.336 1 89.06 186 GLU B N 1
ATOM 3560 C CA . GLU B 1 186 ? 14.648 -5.762 -10.695 1 89.06 186 GLU B CA 1
ATOM 3561 C C . GLU B 1 186 ? 15 -7.102 -11.328 1 89.06 186 GLU B C 1
ATOM 3563 O O . GLU B 1 186 ? 16.172 -7.484 -11.367 1 89.06 186 GLU B O 1
ATOM 3568 N N . TYR B 1 187 ? 13.977 -7.801 -11.867 1 91.75 187 TYR B N 1
ATOM 3569 C CA . TYR B 1 187 ? 14.281 -9.203 -12.141 1 91.75 187 TYR B CA 1
ATOM 3570 C C . TYR B 1 187 ? 13.914 -9.578 -13.57 1 91.75 187 TYR B C 1
ATOM 3572 O O . TYR B 1 187 ? 14.141 -10.711 -14 1 91.75 187 TYR B O 1
ATOM 3580 N N . ARG B 1 188 ? 13.43 -8.656 -14.305 1 89.44 188 ARG B N 1
ATOM 3581 C CA . ARG B 1 188 ? 13.148 -8.938 -15.711 1 89.44 188 ARG B CA 1
ATOM 3582 C C . ARG B 1 188 ? 14.398 -9.43 -16.438 1 89.44 188 ARG B C 1
ATOM 3584 O O . ARG B 1 188 ? 14.328 -10.344 -17.25 1 89.44 188 ARG B O 1
ATOM 3591 N N . SER B 1 189 ? 15.484 -8.852 -16.125 1 89.88 189 SER B N 1
ATOM 3592 C CA . SER B 1 189 ? 16.734 -9.219 -16.781 1 89.88 189 SER B CA 1
ATOM 3593 C C . SER B 1 189 ? 17.172 -10.625 -16.391 1 89.88 189 SER B C 1
ATOM 3595 O O . SER B 1 189 ? 17.953 -11.258 -17.109 1 89.88 189 SER B O 1
ATOM 3597 N N . ALA B 1 190 ? 16.703 -11.078 -15.281 1 92.12 190 ALA B N 1
ATOM 3598 C CA . ALA B 1 190 ? 17.016 -12.438 -14.836 1 92.12 190 ALA B CA 1
ATOM 3599 C C . ALA B 1 190 ? 16.031 -13.438 -15.406 1 92.12 190 ALA B C 1
ATOM 3601 O O . ALA B 1 190 ? 16.062 -14.625 -15.07 1 92.12 190 ALA B O 1
ATOM 3602 N N . GLY B 1 191 ? 15.047 -12.922 -16.203 1 93.25 191 GLY B N 1
ATOM 3603 C CA . GLY B 1 191 ? 14.133 -13.805 -16.922 1 93.25 191 GLY B CA 1
ATOM 3604 C C . GLY B 1 191 ? 12.805 -13.977 -16.219 1 93.25 191 GLY B C 1
ATOM 3605 O O . GLY B 1 191 ? 11.906 -14.648 -16.719 1 93.25 191 GLY B O 1
ATOM 3606 N N . VAL B 1 192 ? 12.703 -13.383 -15.047 1 95.25 192 VAL B N 1
ATOM 3607 C CA . VAL B 1 192 ? 11.461 -13.5 -14.297 1 95.25 192 VAL B CA 1
ATOM 3608 C C . VAL B 1 192 ? 10.422 -12.523 -14.852 1 95.25 192 VAL B C 1
ATOM 3610 O O . VAL B 1 192 ? 10.727 -11.359 -15.094 1 95.25 192 VAL B O 1
ATOM 3613 N N . LYS B 1 193 ? 9.195 -13.023 -15.055 1 95.44 193 LYS B N 1
ATOM 3614 C CA . LYS B 1 193 ? 8.117 -12.172 -15.547 1 95.44 193 LYS B CA 1
ATOM 3615 C C . LYS B 1 193 ? 7.137 -11.828 -14.43 1 95.44 193 LYS B C 1
ATOM 3617 O O . LYS B 1 193 ? 6.855 -12.656 -13.562 1 95.44 193 LYS B O 1
ATOM 3622 N N . SER B 1 194 ? 6.699 -10.641 -14.445 1 94.56 194 SER B N 1
ATOM 3623 C CA . SER B 1 194 ? 5.672 -10.188 -13.508 1 94.56 194 SER B CA 1
ATOM 3624 C C . SER B 1 194 ? 4.398 -9.773 -14.242 1 94.56 194 SER B C 1
ATOM 3626 O O . SER B 1 194 ? 4.461 -9.07 -15.25 1 94.56 194 SER B O 1
ATOM 3628 N N . ARG B 1 195 ? 3.283 -10.258 -13.773 1 94.75 195 ARG B N 1
ATOM 3629 C CA . ARG B 1 195 ? 1.985 -9.992 -14.383 1 94.75 195 ARG B CA 1
ATOM 3630 C C . ARG B 1 195 ? 0.989 -9.469 -13.352 1 94.75 195 ARG B C 1
ATOM 3632 O O . ARG B 1 195 ? 1.047 -9.852 -12.18 1 94.75 195 ARG B O 1
ATOM 3639 N N . LEU B 1 196 ? 0.141 -8.625 -13.828 1 94.25 196 LEU B N 1
ATOM 3640 C CA . LEU B 1 196 ? -0.933 -8.07 -13.008 1 94.25 196 LEU B CA 1
ATOM 3641 C C . LEU B 1 196 ? -2.279 -8.211 -13.711 1 94.25 196 LEU B C 1
ATOM 3643 O O . LEU B 1 196 ? -2.412 -7.852 -14.883 1 94.25 196 LEU B O 1
ATOM 3647 N N . VAL B 1 197 ? -3.27 -8.781 -13.016 1 94.19 197 VAL B N 1
ATOM 3648 C CA . VAL B 1 197 ? -4.617 -8.898 -13.57 1 94.19 197 VAL B CA 1
ATOM 3649 C C . VAL B 1 197 ? -5.598 -8.125 -12.695 1 94.19 197 VAL B C 1
ATOM 3651 O O . VAL B 1 197 ? -5.625 -8.297 -11.477 1 94.19 197 VAL B O 1
ATOM 3654 N N . PHE B 1 198 ? -6.387 -7.246 -13.266 1 93.06 198 PHE B N 1
ATOM 3655 C CA . PHE B 1 198 ? -7.426 -6.484 -12.586 1 93.06 198 PHE B CA 1
ATOM 3656 C C . PHE B 1 198 ? -8.805 -7.074 -12.867 1 93.06 198 PHE B C 1
ATOM 3658 O O . PHE B 1 198 ? -9.328 -6.941 -13.977 1 93.06 198 PHE B O 1
ATOM 3665 N N . LEU B 1 199 ? -9.336 -7.625 -11.836 1 91.44 199 LEU B N 1
ATOM 3666 C CA . LEU B 1 199 ? -10.648 -8.25 -11.984 1 91.44 199 LEU B CA 1
ATOM 3667 C C . LEU B 1 199 ? -11.766 -7.27 -11.625 1 91.44 199 LEU B C 1
ATOM 3669 O O . LEU B 1 199 ? -11.57 -6.391 -10.789 1 91.44 199 LEU B O 1
ATOM 3673 N N . GLY B 1 200 ? -12.852 -7.438 -12.273 1 83.25 200 GLY B N 1
ATOM 3674 C CA . GLY B 1 200 ? -14.062 -6.77 -11.82 1 83.25 200 GLY B CA 1
ATOM 3675 C C . GLY B 1 200 ? -14.727 -7.473 -10.656 1 83.25 200 GLY B C 1
ATOM 3676 O O . GLY B 1 200 ? -14.117 -8.328 -10.008 1 83.25 200 GLY B O 1
ATOM 3677 N N . PHE B 1 201 ? -15.938 -7.031 -10.336 1 78.62 201 PHE B N 1
ATOM 3678 C CA . PHE B 1 201 ? -16.688 -7.695 -9.273 1 78.62 201 PHE B CA 1
ATOM 3679 C C . PHE B 1 201 ? -17.062 -9.117 -9.68 1 78.62 201 PHE B C 1
ATOM 3681 O O . PHE B 1 201 ? -17.781 -9.328 -10.656 1 78.62 201 PHE B O 1
ATOM 3688 N N . VAL B 1 202 ? -16.453 -9.977 -9 1 80.12 202 VAL B N 1
ATOM 3689 C CA . VAL B 1 202 ? -16.672 -11.391 -9.297 1 80.12 202 VAL B CA 1
ATOM 3690 C C . VAL B 1 202 ? -17.719 -11.961 -8.359 1 80.12 202 VAL B C 1
ATOM 3692 O O . VAL B 1 202 ? -17.859 -11.516 -7.219 1 80.12 202 VAL B O 1
ATOM 3695 N N . GLU B 1 203 ? -18.359 -12.875 -8.906 1 74.69 203 GLU B N 1
ATOM 3696 C CA . GLU B 1 203 ? -19.391 -13.57 -8.141 1 74.69 203 GLU B CA 1
ATOM 3697 C C . GLU B 1 203 ? -18.859 -14.016 -6.777 1 74.69 203 GLU B C 1
ATOM 3699 O O . GLU B 1 203 ? -17.719 -14.484 -6.672 1 74.69 203 GLU B O 1
ATOM 3704 N N . ASN B 1 204 ? -19.672 -13.797 -5.844 1 63.44 204 ASN B N 1
ATOM 3705 C CA . ASN B 1 204 ? -19.25 -13.977 -4.457 1 63.44 204 ASN B CA 1
ATOM 3706 C C . ASN B 1 204 ? -19.141 -15.453 -4.094 1 63.44 204 ASN B C 1
ATOM 3708 O O . ASN B 1 204 ? -19.953 -16.266 -4.531 1 63.44 204 ASN B O 1
ATOM 3712 N N . ASP B 1 205 ? -18.047 -15.688 -3.584 1 67.12 205 ASP B N 1
ATOM 3713 C CA . ASP B 1 205 ? -17.969 -16.906 -2.779 1 67.12 205 ASP B CA 1
ATOM 3714 C C . ASP B 1 205 ? -18.781 -16.766 -1.487 1 67.12 205 ASP B C 1
ATOM 3716 O O . ASP B 1 205 ? -18.484 -15.891 -0.662 1 67.12 205 ASP B O 1
ATOM 3720 N N . PRO B 1 206 ? -19.844 -17.531 -1.494 1 63.56 206 PRO B N 1
ATOM 3721 C CA . PRO B 1 206 ? -20.719 -17.391 -0.33 1 63.56 206 PRO B CA 1
ATOM 3722 C C . PRO B 1 206 ? -19.969 -17.484 0.993 1 63.56 206 PRO B C 1
ATOM 3724 O O . PRO B 1 206 ? -20.453 -17.016 2.025 1 63.56 206 PRO B O 1
ATOM 3727 N N . HIS B 1 207 ? -18.812 -18.062 0.966 1 69.06 207 HIS B N 1
ATOM 3728 C CA . HIS B 1 207 ? -18.094 -18.266 2.215 1 69.06 207 HIS B CA 1
ATOM 3729 C C . HIS B 1 207 ? -17.016 -17.188 2.406 1 69.06 207 HIS B C 1
ATOM 3731 O O . HIS B 1 207 ? -16.359 -17.141 3.451 1 69.06 207 HIS B O 1
ATOM 3737 N N . LYS B 1 208 ? -16.984 -16.391 1.388 1 73.5 208 LYS B N 1
ATOM 3738 C CA . LYS B 1 208 ? -15.953 -15.352 1.513 1 73.5 208 LYS B CA 1
ATOM 3739 C C . LYS B 1 208 ? -16.438 -14.211 2.398 1 73.5 208 LYS B C 1
ATOM 3741 O O . LYS B 1 208 ? -17.562 -13.719 2.232 1 73.5 208 LYS B O 1
ATOM 3746 N N . GLU B 1 209 ? -15.617 -13.898 3.354 1 78.38 209 GLU B N 1
ATOM 3747 C CA . GLU B 1 209 ? -15.938 -12.797 4.258 1 78.38 209 GLU B CA 1
ATOM 3748 C C . GLU B 1 209 ? -15.242 -11.508 3.822 1 78.38 209 GLU B C 1
ATOM 3750 O O . GLU B 1 209 ? -14.18 -11.555 3.203 1 78.38 209 GLU B O 1
ATOM 3755 N N . THR B 1 210 ? -15.961 -10.461 4.055 1 87 210 THR B N 1
ATOM 3756 C CA . THR B 1 210 ? -15.445 -9.109 3.863 1 87 210 THR B CA 1
ATOM 3757 C C . THR B 1 210 ? -15.188 -8.438 5.207 1 87 210 THR B C 1
ATOM 3759 O O . THR B 1 210 ? -15.938 -8.641 6.164 1 87 210 THR B O 1
ATOM 3762 N N . LEU B 1 211 ? -14.195 -7.734 5.277 1 90.94 211 LEU B N 1
ATOM 3763 C CA . LEU B 1 211 ? -13.898 -7.039 6.523 1 90.94 211 LEU B CA 1
ATOM 3764 C C . LEU B 1 211 ? -14.641 -5.707 6.598 1 90.94 211 LEU B C 1
ATOM 3766 O O . LEU B 1 211 ? -14.711 -4.977 5.605 1 90.94 211 LEU B O 1
ATOM 3770 N N . ALA B 1 212 ? -15.172 -5.5 7.793 1 91 212 ALA B N 1
ATOM 3771 C CA . ALA B 1 212 ? -15.641 -4.152 8.094 1 91 212 ALA B CA 1
ATOM 3772 C C . ALA B 1 212 ? -14.484 -3.242 8.492 1 91 212 ALA B C 1
ATOM 3774 O O . ALA B 1 212 ? -13.359 -3.705 8.68 1 91 212 ALA B O 1
ATOM 3775 N N . ALA B 1 213 ? -14.781 -2.006 8.617 1 90.62 213 ALA B N 1
ATOM 3776 C CA . ALA B 1 213 ? -13.758 -1.008 8.914 1 90.62 213 ALA B CA 1
ATOM 3777 C C . ALA B 1 213 ? -13.141 -1.24 10.289 1 90.62 213 ALA B C 1
ATOM 3779 O O . ALA B 1 213 ? -12.031 -0.794 10.562 1 90.62 213 ALA B O 1
ATOM 3780 N N . ASP B 1 214 ? -13.828 -1.911 11.133 1 90.19 214 ASP B N 1
ATOM 3781 C CA . ASP B 1 214 ? -13.32 -2.127 12.484 1 90.19 214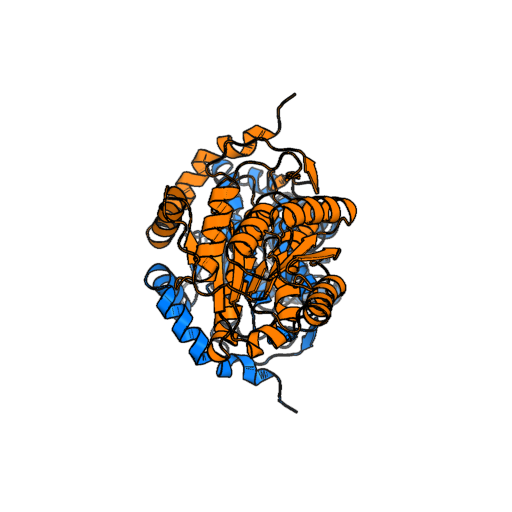 ASP B CA 1
ATOM 3782 C C . ASP B 1 214 ? -12.617 -3.48 12.594 1 90.19 214 ASP B C 1
ATOM 3784 O O . ASP B 1 214 ? -12.148 -3.852 13.672 1 90.19 214 ASP B O 1
ATOM 3788 N N . GLY B 1 215 ? -12.664 -4.262 11.531 1 90.94 215 GLY B N 1
ATOM 3789 C CA . GLY B 1 215 ? -11.945 -5.527 11.523 1 90.94 215 GLY B CA 1
ATOM 3790 C C . GLY B 1 215 ? -12.859 -6.73 11.672 1 90.94 215 GLY B C 1
ATOM 3791 O O . GLY B 1 215 ? -12.406 -7.871 11.562 1 90.94 215 GLY B O 1
ATOM 3792 N N . THR B 1 216 ? -14.117 -6.434 11.883 1 91.25 216 THR B N 1
ATOM 3793 C CA . THR B 1 216 ? -15.055 -7.543 11.969 1 91.25 216 THR B CA 1
ATOM 3794 C C . THR B 1 216 ? -15.414 -8.055 10.57 1 91.25 216 THR B C 1
ATOM 3796 O O . THR B 1 216 ? -15.281 -7.324 9.586 1 91.25 216 THR B O 1
ATOM 3799 N N . SER B 1 217 ? -15.719 -9.305 10.531 1 89.88 217 SER B N 1
ATOM 3800 C CA . SER B 1 217 ? -16.047 -9.906 9.242 1 89.88 217 SER B CA 1
ATOM 3801 C C . SER B 1 217 ? -17.562 -9.984 9.039 1 89.88 217 SER B C 1
ATOM 3803 O O . SER B 1 217 ? -18.312 -10.148 10 1 89.88 217 SER B O 1
ATOM 3805 N N . PHE B 1 218 ? -17.969 -9.75 7.77 1 83.94 218 PHE B N 1
ATOM 3806 C CA . PHE B 1 218 ? -19.359 -9.906 7.391 1 83.94 218 PHE B CA 1
ATOM 3807 C C . PHE B 1 218 ? -19.484 -10.398 5.953 1 83.94 218 PHE B C 1
ATOM 3809 O O . PHE B 1 218 ? -18.5 -10.383 5.199 1 83.94 218 PHE B O 1
ATOM 3816 N N . ARG B 1 219 ? -20.641 -10.945 5.645 1 79.81 219 ARG B N 1
ATOM 3817 C CA . ARG B 1 219 ? -20.906 -11.391 4.281 1 79.81 219 ARG B CA 1
ATOM 3818 C C . ARG B 1 219 ? -21.578 -10.289 3.463 1 79.81 219 ARG B C 1
ATOM 3820 O O . ARG B 1 219 ? -22.547 -9.68 3.908 1 79.81 219 ARG B O 1
ATOM 3827 N N . HIS B 1 220 ? -20.906 -9.977 2.416 1 73.75 220 HIS B N 1
ATOM 3828 C CA . HIS B 1 220 ? -21.422 -8.938 1.533 1 73.75 220 HIS B CA 1
ATOM 3829 C C . HIS B 1 220 ? -21.953 -9.523 0.231 1 73.75 220 HIS B C 1
ATOM 3831 O O . HIS B 1 220 ? -21.281 -10.328 -0.411 1 73.75 220 HIS B O 1
ATOM 3837 N N . ASN B 1 221 ? -23.172 -9.18 -0.075 1 68.81 221 ASN B N 1
ATOM 3838 C CA . ASN B 1 221 ? -23.766 -9.633 -1.329 1 68.81 221 ASN B CA 1
ATOM 3839 C C . ASN B 1 221 ? -23.75 -8.531 -2.387 1 68.81 221 ASN B C 1
ATOM 3841 O O . ASN B 1 221 ? -24.281 -7.445 -2.16 1 68.81 221 ASN B O 1
ATOM 3845 N N . ARG B 1 222 ? -22.938 -8.672 -3.322 1 65.31 222 ARG B N 1
ATOM 3846 C CA . ARG B 1 222 ? -22.938 -7.699 -4.41 1 65.31 222 ARG B CA 1
ATOM 3847 C C . ARG B 1 222 ? -23.219 -8.375 -5.75 1 65.31 222 ARG B C 1
ATOM 3849 O O . ARG B 1 222 ? -23 -9.578 -5.902 1 65.31 222 ARG B O 1
ATOM 3856 N N . LYS B 1 223 ? -23.75 -7.465 -6.617 1 73.75 223 LYS B N 1
ATOM 3857 C CA . LYS B 1 223 ? -23.969 -7.938 -7.98 1 73.75 223 LYS B CA 1
ATOM 3858 C C . LYS B 1 223 ? -22.656 -8.242 -8.68 1 73.75 223 LYS B C 1
ATOM 3860 O O . LYS B 1 223 ? -21.688 -7.473 -8.57 1 73.75 223 LYS B O 1
ATOM 3865 N N . ALA B 1 224 ? -22.625 -9.352 -9.305 1 76.75 224 ALA B N 1
ATOM 3866 C CA . ALA B 1 224 ? -21.391 -9.836 -9.914 1 76.75 224 ALA B CA 1
ATOM 3867 C C . ALA B 1 224 ? -21.281 -9.367 -11.359 1 76.75 224 ALA B C 1
ATOM 3869 O O . ALA B 1 224 ? -22.281 -9.281 -12.078 1 76.75 224 ALA B O 1
ATOM 3870 N N . GLN B 1 225 ? -20.062 -8.953 -11.734 1 75.31 225 GLN B N 1
ATOM 3871 C CA . GLN B 1 225 ? -19.75 -8.578 -13.109 1 75.31 225 GLN B CA 1
ATOM 3872 C C . GLN B 1 225 ? -19.141 -9.75 -13.875 1 75.31 225 GLN B C 1
ATOM 3874 O O . GLN B 1 225 ? -19.109 -9.742 -15.109 1 75.31 225 GLN B O 1
ATOM 3879 N N . GLN B 1 226 ? -18.656 -10.703 -13.188 1 82.5 226 GLN B N 1
ATOM 3880 C CA . GLN B 1 226 ? -18.016 -11.867 -13.781 1 82.5 226 GLN B CA 1
ATOM 3881 C C . GLN B 1 226 ? -18.125 -13.086 -12.867 1 82.5 226 GLN B C 1
ATOM 3883 O O . GLN B 1 226 ? -18.25 -12.945 -11.648 1 82.5 226 GLN B O 1
ATOM 3888 N N . THR B 1 227 ? -18.172 -14.227 -13.523 1 87.81 227 THR B N 1
ATOM 3889 C CA . THR B 1 227 ? -18.188 -15.461 -12.75 1 87.81 227 THR B CA 1
ATOM 3890 C C . THR B 1 227 ? -16.797 -15.836 -12.273 1 87.81 227 THR B C 1
ATOM 3892 O O . THR B 1 227 ? -15.797 -15.281 -12.758 1 87.81 227 THR B O 1
ATOM 3895 N N . GLN B 1 228 ? -16.703 -16.703 -11.336 1 91.56 228 GLN B N 1
ATOM 3896 C CA . GLN B 1 228 ? -15.422 -17.203 -10.867 1 91.56 228 GLN B CA 1
ATOM 3897 C C . GLN B 1 228 ? -14.656 -17.906 -11.992 1 91.56 228 GLN B C 1
ATOM 3899 O O . GLN B 1 228 ? -13.438 -17.781 -12.086 1 91.56 228 GLN B O 1
ATOM 3904 N N . GLN B 1 229 ? -15.344 -18.547 -12.898 1 92.31 229 GLN B N 1
ATOM 3905 C CA . GLN B 1 229 ? -14.742 -19.25 -14.023 1 92.31 229 GLN B CA 1
ATOM 3906 C C . GLN B 1 229 ? -14.156 -18.266 -15.039 1 92.31 229 GLN B C 1
ATOM 3908 O O . GLN B 1 229 ? -13.07 -18.5 -15.57 1 92.31 229 GLN B O 1
ATOM 3913 N N . GLU B 1 230 ? -14.906 -17.219 -15.258 1 91.31 230 GLU B N 1
ATOM 3914 C CA . GLU B 1 230 ? -14.406 -16.188 -16.172 1 91.31 230 GLU B CA 1
ATOM 3915 C C . GLU B 1 230 ? -13.141 -15.539 -15.617 1 91.31 230 GLU B C 1
ATOM 3917 O O . GLU B 1 230 ? -12.188 -15.297 -16.359 1 91.31 230 GLU B O 1
ATOM 3922 N N . ALA B 1 231 ? -13.188 -15.297 -14.336 1 93.31 231 ALA B N 1
ATOM 3923 C CA . ALA B 1 231 ? -12.016 -14.727 -13.688 1 93.31 231 ALA B CA 1
ATOM 3924 C C . ALA B 1 231 ? -10.82 -15.672 -13.789 1 93.31 231 ALA B C 1
ATOM 3926 O O . ALA B 1 231 ? -9.711 -15.242 -14.117 1 93.31 231 ALA B O 1
ATOM 3927 N N . ALA B 1 232 ? -11.055 -16.906 -13.578 1 94.75 232 ALA B N 1
ATOM 3928 C CA . ALA B 1 232 ? -10 -17.922 -13.633 1 94.75 232 ALA B CA 1
ATOM 3929 C C . ALA B 1 232 ? -9.391 -18 -15.031 1 94.75 232 ALA B C 1
ATOM 3931 O O . ALA B 1 232 ? -8.172 -18.078 -15.18 1 94.75 232 ALA B O 1
ATOM 3932 N N . ARG B 1 233 ? -10.219 -17.984 -16.047 1 93.25 233 ARG B N 1
ATOM 3933 C CA . ARG B 1 233 ? -9.742 -18.031 -17.422 1 93.25 233 ARG B CA 1
ATOM 3934 C C . ARG B 1 233 ? -8.867 -16.828 -17.734 1 93.25 233 ARG B C 1
ATOM 3936 O O . ARG B 1 233 ? -7.844 -16.953 -18.406 1 93.25 233 ARG B O 1
ATOM 3943 N N . ALA B 1 234 ? -9.305 -15.703 -17.234 1 92.94 234 ALA B N 1
ATOM 3944 C CA . ALA B 1 234 ? -8.531 -14.484 -17.469 1 92.94 234 ALA B CA 1
ATOM 3945 C C . ALA B 1 234 ? -7.168 -14.562 -16.781 1 92.94 234 ALA B C 1
ATOM 3947 O O . ALA B 1 234 ? -6.152 -14.156 -17.344 1 92.94 234 ALA B O 1
ATOM 3948 N N . ILE B 1 235 ? -7.148 -15.055 -15.594 1 95.5 235 ILE B N 1
ATOM 3949 C CA . ILE B 1 235 ? -5.918 -15.195 -14.82 1 95.5 235 ILE B CA 1
ATOM 3950 C C . ILE B 1 235 ? -4.953 -16.125 -15.555 1 95.5 235 ILE B C 1
ATOM 3952 O O . ILE B 1 235 ? -3.785 -15.773 -15.766 1 95.5 235 ILE B O 1
ATOM 3956 N N . VAL B 1 236 ? -5.422 -17.266 -16.016 1 95.38 236 VAL B N 1
ATOM 3957 C CA . VAL B 1 236 ? -4.57 -18.25 -16.672 1 95.38 236 VAL B CA 1
ATOM 3958 C C . VAL B 1 236 ? -4.098 -17.719 -18.016 1 95.38 236 VAL B C 1
ATOM 3960 O O . VAL B 1 236 ? -2.943 -17.938 -18.406 1 95.38 236 VAL B O 1
ATOM 3963 N N . SER B 1 237 ? -4.988 -17.016 -18.703 1 92.5 237 SER B N 1
ATOM 3964 C CA . SER B 1 237 ? -4.594 -16.406 -19.969 1 92.5 237 SER B CA 1
ATOM 3965 C C . SER B 1 237 ? -3.5 -15.367 -19.766 1 92.5 237 SER B C 1
ATOM 3967 O O . SER B 1 237 ? -2.566 -15.273 -20.562 1 92.5 237 SER B O 1
ATOM 3969 N N . ALA B 1 238 ? -3.613 -14.617 -18.688 1 92.12 238 ALA B N 1
ATOM 3970 C CA . ALA B 1 238 ? -2.627 -13.578 -18.375 1 92.12 238 ALA B CA 1
ATOM 3971 C C . ALA B 1 238 ? -1.286 -14.203 -17.984 1 92.12 238 ALA B C 1
ATOM 3973 O O . ALA B 1 238 ? -0.231 -13.609 -18.234 1 92.12 238 ALA B O 1
ATOM 3974 N N . LEU B 1 239 ? -1.348 -15.305 -17.438 1 92.06 239 LEU B N 1
ATOM 3975 C CA . LEU B 1 239 ? -0.153 -16.016 -16.984 1 92.06 239 LEU B CA 1
ATOM 3976 C C . LEU B 1 239 ? 0.777 -16.312 -18.156 1 92.06 239 LEU B C 1
ATOM 3978 O O . LEU B 1 239 ? 1.997 -16.172 -18.047 1 92.06 239 LEU B O 1
ATOM 3982 N N . THR B 1 240 ? 0.244 -16.703 -19.297 1 86.81 240 THR B N 1
ATOM 3983 C CA . THR B 1 240 ? 1.034 -17.141 -20.438 1 86.81 240 THR B CA 1
ATOM 3984 C C . THR B 1 240 ? 1.051 -16.078 -21.531 1 86.81 240 THR B C 1
ATOM 3986 O O . THR B 1 240 ? 1.714 -16.234 -22.562 1 86.81 240 THR B O 1
ATOM 3989 N N . GLY B 1 241 ? 0.35 -15 -21.266 1 85.44 241 GLY B N 1
ATOM 3990 C CA . GLY B 1 241 ? 0.259 -13.945 -22.266 1 85.44 241 GLY B CA 1
ATOM 3991 C C . GLY B 1 241 ? 1.47 -13.031 -22.281 1 85.44 241 GLY B C 1
ATOM 3992 O O . GLY B 1 241 ? 2.432 -13.258 -21.547 1 85.44 241 GLY B O 1
ATOM 3993 N N . SER B 1 242 ? 1.338 -12.062 -23.156 1 83 242 SER B N 1
ATOM 3994 C CA . SER B 1 242 ? 2.473 -11.164 -23.359 1 83 242 SER B CA 1
ATOM 3995 C C . SER B 1 242 ? 2.277 -9.859 -22.609 1 83 242 SER B C 1
ATOM 3997 O O . SER B 1 242 ? 3.234 -9.109 -22.391 1 83 242 SER B O 1
ATOM 3999 N N . ARG B 1 243 ? 1.093 -9.648 -22.172 1 85.69 243 ARG B N 1
ATOM 4000 C CA . ARG B 1 243 ? 0.816 -8.375 -21.516 1 85.69 243 ARG B CA 1
ATOM 4001 C C . ARG B 1 243 ? 1.133 -8.445 -20.016 1 85.69 243 ARG B C 1
ATOM 4003 O O . ARG B 1 243 ? 0.738 -9.398 -19.344 1 85.69 243 ARG B O 1
ATOM 4010 N N . GLN B 1 244 ? 1.755 -7.434 -19.594 1 87.81 244 GLN B N 1
ATOM 4011 C CA . GLN B 1 244 ? 2.109 -7.387 -18.172 1 87.81 244 GLN B CA 1
ATOM 4012 C C . GLN B 1 244 ? 0.904 -7.02 -17.312 1 87.81 244 GLN B C 1
ATOM 4014 O O . GLN B 1 244 ? 0.807 -7.438 -16.156 1 87.81 244 GLN B O 1
ATOM 4019 N N . ARG B 1 245 ? 0.018 -6.203 -17.875 1 88.88 245 ARG B N 1
ATOM 4020 C CA . ARG B 1 245 ? -1.17 -5.727 -17.172 1 88.88 245 ARG B CA 1
ATOM 4021 C C . ARG B 1 245 ? -2.436 -6.051 -17.953 1 88.88 245 ARG B C 1
ATOM 4023 O O . ARG B 1 245 ? -2.564 -5.672 -19.125 1 88.88 245 ARG B O 1
ATOM 4030 N N . VAL B 1 246 ? -3.375 -6.785 -17.312 1 89.75 246 VAL B N 1
ATOM 4031 C CA . VAL B 1 246 ? -4.625 -7.168 -17.953 1 89.75 246 VAL B CA 1
ATOM 4032 C C . VAL B 1 246 ? -5.809 -6.691 -17.125 1 89.75 246 VAL B C 1
ATOM 4034 O O . VAL B 1 246 ? -5.895 -6.988 -15.93 1 89.75 246 VAL B O 1
ATOM 4037 N N . ILE B 1 247 ? -6.695 -5.93 -17.688 1 88.81 247 ILE B N 1
ATOM 4038 C CA . ILE B 1 247 ? -7.949 -5.508 -17.078 1 88.81 247 ILE B CA 1
ATOM 4039 C C . ILE B 1 247 ? -9.117 -6.262 -17.703 1 88.81 247 ILE B C 1
ATOM 4041 O O . ILE B 1 247 ? -9.359 -6.141 -18.906 1 88.81 247 ILE B O 1
ATOM 4045 N N . THR B 1 248 ? -9.93 -6.918 -16.922 1 87.44 248 THR B N 1
ATOM 4046 C CA . THR B 1 248 ? -10.789 -7.965 -17.469 1 87.44 248 THR B CA 1
ATOM 4047 C C . THR B 1 248 ? -12.156 -7.398 -17.828 1 87.44 248 THR B C 1
ATOM 4049 O O . THR B 1 248 ? -12.953 -8.07 -18.5 1 87.44 248 THR B O 1
ATOM 4052 N N . ILE B 1 249 ? -12.445 -6.219 -17.359 1 80.19 249 ILE B N 1
ATOM 4053 C CA . ILE B 1 249 ? -13.773 -5.68 -17.656 1 80.19 249 ILE B CA 1
ATOM 4054 C C . ILE B 1 249 ? -13.641 -4.352 -18.391 1 80.19 249 ILE B C 1
ATOM 4056 O O . ILE B 1 249 ? -12.719 -3.574 -18.125 1 80.19 249 ILE B O 1
ATOM 4060 N N . PRO B 1 250 ? -14.609 -4.086 -19.312 1 79.81 250 PRO B N 1
ATOM 4061 C CA . PRO B 1 250 ? -14.539 -2.855 -20.109 1 79.81 250 PRO B CA 1
ATOM 4062 C C . PRO B 1 250 ? -14.57 -1.598 -19.234 1 79.81 250 PRO B C 1
ATOM 4064 O O . PRO B 1 250 ? -13.836 -0.644 -19.516 1 79.81 250 PRO B O 1
ATOM 4067 N N . ALA B 1 251 ? -15.383 -1.653 -18.266 1 72.88 251 ALA B N 1
ATOM 4068 C CA . ALA B 1 251 ? -15.461 -0.487 -17.391 1 72.88 251 ALA B CA 1
ATOM 4069 C C . ALA B 1 251 ? -14.109 -0.19 -16.734 1 72.88 251 ALA B C 1
ATOM 4071 O O . ALA B 1 251 ? -13.742 0.974 -16.562 1 72.88 251 ALA B O 1
ATOM 4072 N N . GLY B 1 252 ? -13.43 -1.192 -16.406 1 77 252 GLY B N 1
ATOM 4073 C CA . GLY B 1 252 ? -12.094 -1.028 -15.844 1 77 252 GLY B CA 1
ATOM 4074 C C . GLY B 1 252 ? -11.094 -0.482 -16.844 1 77 252 GLY B C 1
ATOM 4075 O O . GLY B 1 252 ? -10.25 0.35 -16.5 1 77 252 GLY B O 1
ATOM 4076 N N . ARG B 1 253 ? -11.203 -0.944 -18.016 1 77.56 253 ARG B N 1
ATOM 4077 C CA . ARG B 1 253 ? -10.328 -0.442 -19.078 1 77.56 253 ARG B CA 1
ATOM 4078 C C . ARG B 1 253 ? -10.586 1.035 -19.344 1 77.56 253 ARG B C 1
ATOM 4080 O O . ARG B 1 253 ? -9.648 1.814 -19.531 1 77.56 253 ARG B O 1
ATOM 4087 N N . ALA B 1 254 ? -11.852 1.317 -19.25 1 73 254 ALA B N 1
ATOM 4088 C CA . ALA B 1 254 ? -12.234 2.711 -19.469 1 73 254 ALA B CA 1
ATOM 4089 C C . ALA B 1 254 ? -11.719 3.6 -18.344 1 73 254 ALA B C 1
ATOM 4091 O O . ALA B 1 254 ? -11.211 4.695 -18.594 1 73 254 ALA B O 1
ATOM 4092 N N . LEU B 1 255 ? -11.828 3.084 -17.156 1 72.38 255 LEU B N 1
ATOM 4093 C CA . LEU B 1 255 ? -11.352 3.834 -16 1 72.38 255 LEU B CA 1
ATOM 4094 C C . LEU B 1 255 ? -9.844 4.031 -16.062 1 72.38 255 LEU B C 1
ATOM 4096 O O . LEU B 1 255 ? -9.344 5.125 -15.789 1 72.38 255 LEU B O 1
ATOM 4100 N N . SER B 1 256 ? -9.18 3.012 -16.359 1 71.5 256 SER B N 1
ATOM 4101 C CA . SER B 1 256 ? -7.73 3.08 -16.484 1 71.5 256 SER B CA 1
ATOM 4102 C C . SER B 1 256 ? -7.312 4.09 -17.547 1 71.5 256 SER B C 1
ATOM 4104 O O . SER B 1 256 ? -6.359 4.848 -17.344 1 71.5 256 SER B O 1
ATOM 4106 N N . TRP B 1 257 ? -8.094 4.105 -18.594 1 65.06 257 TRP B N 1
ATOM 4107 C CA . TRP B 1 257 ? -7.836 5.055 -19.672 1 65.06 257 TRP B CA 1
ATOM 4108 C C . TRP B 1 257 ? -8.133 6.48 -19.219 1 65.06 257 TRP B C 1
ATOM 4110 O O . TRP B 1 257 ? -7.344 7.395 -19.469 1 65.06 257 TRP B O 1
ATOM 4120 N N . ALA B 1 258 ? -9.234 6.66 -18.516 1 65.56 258 ALA B N 1
ATOM 4121 C CA . ALA B 1 258 ? -9.664 7.984 -18.062 1 65.56 258 ALA B CA 1
ATOM 4122 C C . ALA B 1 258 ? -8.68 8.57 -17.062 1 65.56 258 ALA B C 1
ATOM 4124 O O . ALA B 1 258 ? -8.414 9.773 -17.078 1 65.56 258 ALA B O 1
ATOM 4125 N N . LYS B 1 259 ? -8.141 7.73 -16.281 1 63.88 259 LYS B N 1
ATOM 4126 C CA . LYS B 1 259 ? -7.164 8.156 -15.281 1 63.88 259 LYS B CA 1
ATOM 4127 C C . LYS B 1 259 ? -5.91 8.719 -15.945 1 63.88 259 LYS B C 1
ATOM 4129 O O . LYS B 1 259 ? -5.254 9.602 -15.398 1 63.88 259 LYS B O 1
ATOM 4134 N N . ARG B 1 260 ? -5.641 8.133 -17.016 1 57.97 260 ARG B N 1
ATOM 4135 C CA . ARG B 1 260 ? -4.457 8.562 -17.766 1 57.97 260 ARG B CA 1
ATOM 4136 C C . ARG B 1 260 ? -4.695 9.898 -18.438 1 57.97 260 ARG B C 1
ATOM 4138 O O . ARG B 1 260 ? -3.795 10.742 -18.5 1 57.97 260 ARG B O 1
ATOM 4145 N N . CYS B 1 261 ? -5.977 10.078 -18.75 1 54.09 261 CYS B N 1
ATOM 4146 C CA . CYS B 1 261 ? -6.273 11.234 -19.578 1 54.09 261 CYS B CA 1
ATOM 4147 C C . CYS B 1 261 ? -6.781 12.398 -18.734 1 54.09 261 CYS B C 1
ATOM 4149 O O . CYS B 1 261 ? -6.434 13.555 -19 1 54.09 261 CYS B O 1
ATOM 4151 N N . THR B 1 262 ? -7.695 12.117 -17.734 1 55.62 262 THR B N 1
ATOM 4152 C CA . THR B 1 262 ? -8.367 13.188 -17 1 55.62 262 THR B CA 1
ATOM 4153 C C . THR B 1 262 ? -8.523 12.828 -15.531 1 55.62 262 THR B C 1
ATOM 4155 O O . THR B 1 262 ? -9.648 12.688 -15.031 1 55.62 262 THR B O 1
ATOM 4158 N N . PRO B 1 263 ? -7.375 12.82 -14.828 1 52.91 263 PRO B N 1
ATOM 4159 C CA . PRO B 1 263 ? -7.457 12.359 -13.438 1 52.91 263 PRO B CA 1
ATOM 4160 C C . PRO B 1 263 ? -8.383 13.227 -12.586 1 52.91 263 PRO B C 1
ATOM 4162 O O . PRO B 1 263 ? -9.086 12.711 -11.719 1 52.91 263 PRO B O 1
ATOM 4165 N N . SER B 1 264 ? -8.453 14.375 -12.812 1 53.78 264 SER B N 1
ATOM 4166 C CA . SER B 1 264 ? -9.297 15.273 -12.031 1 53.78 264 SER B CA 1
ATOM 4167 C C . SER B 1 264 ? -10.773 14.977 -12.25 1 53.78 264 SER B C 1
ATOM 4169 O O . SER B 1 264 ? -11.57 15.062 -11.312 1 53.78 264 SER B O 1
ATOM 4171 N N . LEU B 1 265 ? -11.148 14.602 -13.445 1 50.69 265 LEU B N 1
ATOM 4172 C CA . LEU B 1 265 ? -12.539 14.281 -13.742 1 50.69 265 LEU B CA 1
ATOM 4173 C C . LEU B 1 265 ? -12.953 12.977 -13.062 1 50.69 265 LEU B C 1
ATOM 4175 O O . LEU B 1 265 ? -14.062 12.875 -12.531 1 50.69 265 LEU B O 1
ATOM 4179 N N . VAL B 1 266 ? -12.102 12.055 -13.062 1 49.03 266 VAL B N 1
ATOM 4180 C CA . VAL B 1 266 ? -12.391 10.773 -12.43 1 49.03 266 VAL B CA 1
ATOM 4181 C C . VAL B 1 266 ? -12.641 10.984 -10.938 1 49.03 266 VAL B C 1
ATOM 4183 O O . VAL B 1 266 ? -13.578 10.422 -10.375 1 49.03 266 VAL B O 1
ATOM 4186 N N . ALA B 1 267 ? -11.867 11.859 -10.344 1 48.41 267 ALA B N 1
ATOM 4187 C CA . ALA B 1 267 ? -12.023 12.156 -8.922 1 48.41 267 ALA B CA 1
ATOM 4188 C C . ALA B 1 267 ? -13.391 12.773 -8.633 1 48.41 267 ALA B C 1
ATOM 4190 O O . ALA B 1 267 ? -14.047 12.422 -7.656 1 48.41 267 ALA B O 1
ATOM 4191 N N . ARG B 1 268 ? -13.758 13.641 -9.469 1 56.12 268 ARG B N 1
ATOM 4192 C CA . ARG B 1 268 ? -15.023 14.336 -9.289 1 56.12 268 ARG B CA 1
ATOM 4193 C C . ARG B 1 268 ? -16.203 13.375 -9.406 1 56.12 268 ARG B C 1
ATOM 4195 O O . ARG B 1 268 ? -17.172 13.469 -8.641 1 56.12 268 ARG B O 1
ATOM 4202 N N . ILE B 1 269 ? -16.172 12.461 -10.32 1 52.78 269 ILE B N 1
ATOM 4203 C CA . ILE B 1 269 ? -17.25 11.508 -10.578 1 52.78 269 ILE B CA 1
ATOM 4204 C C . ILE B 1 269 ? -17.375 10.555 -9.391 1 52.78 269 ILE B C 1
ATOM 4206 O O . ILE B 1 269 ? -18.5 10.266 -8.945 1 52.78 269 ILE B O 1
ATOM 4210 N N . LEU B 1 270 ? -16.297 10.125 -8.898 1 52.81 270 LEU B N 1
ATOM 4211 C CA . LEU B 1 270 ? -16.328 9.18 -7.781 1 52.81 270 LEU B CA 1
ATOM 4212 C C . LEU B 1 270 ? -16.859 9.852 -6.516 1 52.81 270 LEU B C 1
ATOM 4214 O O . LEU B 1 270 ? -17.562 9.227 -5.723 1 52.81 270 LEU B O 1
ATOM 4218 N N . ALA B 1 271 ? -16.547 11.086 -6.309 1 51.75 271 ALA B N 1
ATOM 4219 C CA . ALA B 1 271 ? -17.031 11.844 -5.16 1 51.75 271 ALA B CA 1
ATOM 4220 C C . ALA B 1 271 ? -18.547 11.977 -5.203 1 51.75 271 ALA B C 1
ATOM 4222 O O . ALA B 1 271 ? -19.203 12 -4.156 1 51.75 271 ALA B O 1
ATOM 4223 N N . ARG B 1 272 ? -19.031 11.992 -6.379 1 51.16 272 ARG B N 1
ATOM 4224 C CA . ARG B 1 272 ? -20.469 12.172 -6.543 1 51.16 272 ARG B CA 1
ATOM 4225 C C . ARG B 1 272 ? -21.219 10.867 -6.293 1 51.16 272 ARG B C 1
ATOM 4227 O O . ARG B 1 272 ? -22.391 10.883 -5.891 1 51.16 272 ARG B O 1
ATOM 4234 N N . ASN B 1 273 ? -20.641 9.672 -6.484 1 45.72 273 ASN B N 1
AT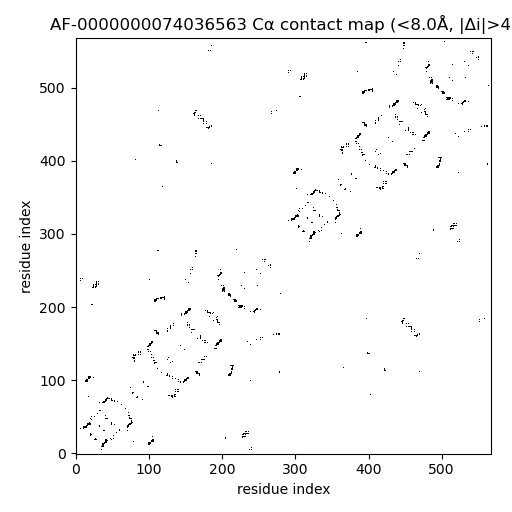OM 4235 C CA . ASN B 1 273 ? -21.312 8.383 -6.395 1 45.72 273 ASN B CA 1
ATOM 4236 C C . ASN B 1 273 ? -21.078 7.723 -5.039 1 45.72 273 ASN B C 1
ATOM 4238 O O . ASN B 1 273 ? -21.25 6.508 -4.898 1 45.72 273 ASN B O 1
ATOM 4242 N N . ARG B 1 274 ? -20.688 8.398 -4.004 1 52 274 ARG B N 1
ATOM 4243 C CA . ARG B 1 274 ? -20.297 7.898 -2.686 1 52 274 ARG B CA 1
ATOM 4244 C C . ARG B 1 274 ? -21.453 7.148 -2.029 1 52 274 ARG B C 1
ATOM 4246 O O . ARG B 1 274 ? -21.234 6.191 -1.284 1 52 274 ARG B O 1
ATOM 4253 N N . LYS B 1 275 ? -22.656 7.613 -2.195 1 50.44 275 LYS B N 1
ATOM 4254 C CA . LYS B 1 275 ? -23.828 6.996 -1.577 1 50.44 275 LYS B CA 1
ATOM 4255 C C . LYS B 1 275 ? -24 5.551 -2.039 1 50.44 275 LYS B C 1
ATOM 4257 O O . LYS B 1 275 ? -24.438 4.695 -1.27 1 50.44 275 LYS B O 1
ATOM 4262 N N . SER B 1 276 ? -23.766 5.246 -3.236 1 40.34 276 SER B N 1
ATOM 4263 C CA . SER B 1 276 ? -23.969 3.893 -3.74 1 40.34 276 SER B CA 1
ATOM 4264 C C . SER B 1 276 ? -22.984 2.916 -3.119 1 40.34 276 SER B C 1
ATOM 4266 O O . SER B 1 276 ? -23.297 1.741 -2.922 1 40.34 276 SER B O 1
ATOM 4268 N N . PHE B 1 277 ? -21.906 3.426 -2.639 1 42.53 277 PHE B N 1
ATOM 4269 C CA . PHE B 1 277 ? -20.875 2.545 -2.123 1 42.53 277 PHE B CA 1
ATOM 4270 C C . PHE B 1 277 ? -21.047 2.311 -0.627 1 42.53 277 PHE B C 1
ATOM 4272 O O . PHE B 1 277 ? -20.609 1.286 -0.097 1 42.53 277 PHE B O 1
ATOM 4279 N N . HIS B 1 278 ? -21.719 3.209 0.204 1 43.81 278 HIS B N 1
ATOM 4280 C CA . HIS B 1 278 ? -21.906 3.094 1.645 1 43.81 278 HIS B CA 1
ATOM 4281 C C . HIS B 1 278 ? -23.203 2.336 1.97 1 43.81 278 HIS B C 1
ATOM 4283 O O . HIS B 1 278 ? -23.359 1.848 3.088 1 43.81 278 HIS B O 1
ATOM 4289 N N . ARG B 1 279 ? -24.203 2.234 1.182 1 39.75 279 ARG B N 1
ATOM 4290 C CA . ARG B 1 279 ? -25.516 1.682 1.495 1 39.75 279 ARG B CA 1
ATOM 4291 C C . ARG B 1 279 ? -25.391 0.243 1.988 1 39.75 279 ARG B C 1
ATOM 4293 O O . ARG B 1 279 ? -26.406 -0.395 2.301 1 39.75 279 ARG B O 1
ATOM 4300 N N . VAL B 1 280 ? -24.344 -0.291 2.148 1 35.69 280 VAL B N 1
ATOM 4301 C CA . VAL B 1 280 ? -24.453 -1.692 2.541 1 35.69 280 VAL B CA 1
ATOM 4302 C C . VAL B 1 280 ? -24.812 -1.79 4.02 1 35.69 280 VAL B C 1
ATOM 4304 O O . VAL B 1 280 ? -25.188 -2.859 4.504 1 35.69 280 VAL B O 1
ATOM 4307 N N . THR B 1 281 ? -24.328 -0.848 4.871 1 34 281 THR B N 1
ATOM 4308 C CA . THR B 1 281 ? -24.375 -1.271 6.266 1 34 281 THR B CA 1
ATOM 4309 C C . THR B 1 281 ? -25.781 -1.146 6.824 1 34 281 THR B C 1
ATOM 4311 O O . THR B 1 281 ? -26.047 -1.536 7.965 1 34 281 THR B O 1
ATOM 4314 N N . LYS B 1 282 ? -26.641 -0.153 6.508 1 32.09 282 LYS B N 1
ATOM 4315 C CA . LYS B 1 282 ? -27.734 0.019 7.453 1 32.09 282 LYS B CA 1
ATOM 4316 C C . LYS B 1 282 ? -28.75 -1.115 7.332 1 32.09 282 LYS B C 1
ATOM 4318 O O . LYS B 1 282 ? -29.938 -0.922 7.594 1 32.09 282 LYS B O 1
ATOM 4323 N N . ASN B 1 283 ? -28.5 -2.141 6.617 1 25.86 283 ASN B N 1
ATOM 4324 C CA . ASN B 1 283 ? -29.656 -3.016 6.809 1 25.86 283 ASN B CA 1
ATOM 4325 C C . ASN B 1 283 ? -29.797 -3.432 8.266 1 25.86 283 ASN B C 1
ATOM 4327 O O . ASN B 1 283 ? -28.875 -3.973 8.867 1 25.86 283 ASN B O 1
ATOM 4331 N N . SER B 1 284 ? -30.906 -2.967 8.922 1 25.98 284 SER B N 1
ATOM 4332 C CA . SER B 1 284 ? -31.688 -3.375 10.086 1 25.98 284 SER B CA 1
ATOM 4333 C C . SER B 1 284 ? -31.781 -4.895 10.18 1 25.98 284 SER B C 1
ATOM 4335 O O . SER B 1 284 ? -31.984 -5.578 9.18 1 25.98 284 SER B O 1
#

Sequence (568 aa):
MQKNRALSGLRDRVCVVTGSSRGIGRETARFLLAQGAKVVLNGRTREALAETEALLQADIPRTGGSSPERRLLAVAADVSTEEGARFLVEETLKVFGRLDYLINNAGVSMRGAIEDLREPALDRLYRGNLLSAVLPTVAALPELKKTGGTVLFVSTVGALWGFPGISIYSATKAAVERFCQSLDAEYRSAGVKSRLVFLGFVENDPHKETLAADGTSFRHNRKAQQTQQEAARAIVSALTGSRQRVITIPAGRALSWAKRCTPSLVARILARNRKSFHRVTKNSMQKNRALSGLRDRVCVVTGSSRGIGRETARFLLAQGAKVVLNGRTREALAETEALLQADIPRTGGSSPERRLLAVAADVSTEEGARFLVEETLKVFGRLDYLINNAGVSMRGAIEDLREPALDRLYRGNLLSAVLPTVAALPELKKTGGTVLFVSTVGALWGFPGISIYSATKAAVERFCQSLDAEYRSAGVKSRLVFLGFVENDPHKETLAADGTSFRHNRKAQQTQQEAARAIVSALTGSRQRVITIPAGRALSWAKRCTPSLVARILARNRKSFHRVTKNS